Protein 4ID9 (pdb70)

Organism: Agrobacterium fabrum (strain C58 / ATCC 33970) (NCBI:txid176299)

CATH classification: 3.40.50.720 (+1 more: 3.90.25.60)

Radius of gyration: 28.48 Å; Cα contacts (8 Å, |Δi|>4): 1395; chains: 2; bounding box: 54×42×100 Å

B-factor: mean 21.81, std 10.49, range [6.76, 100.23]

Foldseek 3Di:
DEEEEPCLPDLNVVLVVVCVVVVHDYEYEYCDDNVPPDHYQNDALLDLVSLLVRQPPAQEYEYDDADDDPDPVCLVVRLSRLQVSLLSSLVSNQVNNHAEYEYEAACLQLPLQDFPDPAAEPPRDGDHDGSNSVSRNNSVVSQLVCLVPGNHFYFYEHEFAEDALQLQLDLPRPPNNLVWKLVSVLVVCVVSVVPVVSVQSVVQDPPDIATEQEAAQVRQTAKGFYAYSVLQSVLSVLCGPPPQRTPYYFYGGAQGIDGSVVVNVVLCVLVVGHYGYDHYYDHHGYHGYHRPCSCVRRVRDGDCDNNNSNVVNSVSVVVVD/DEEEEEPCLDDLNVVLVVVCVVVVHHYEYEYCDDNVPPHHYQNHALLDPVSLLVRQPPHQEYEYDDADDDPDPVCLVVRLSRLQVSLLSSLVSNQVNNHAEYEYEAACLQLPLQDFPDPAAEPPRDRDHDDSNSVSRVNSVVSQLVCLPPGNHFYFYEHEFAEDALQLQLDLPRPPNVLVWKLVSVLVVCVVSVVVVVSVQSVVQDPPDIATEFEAAQVRQTAKGFYAYSVLQSVLSVLCGPPPQRTPYYFYGGAQGIDGSVVVNVVLCVLVVGHYGYDHYYDHHRYHGYHRPCSCVRRVRHGDCDSVNSSVVNSVSVVVVVCVVVVD

Structure (mmCIF, N/CA/C/O backbone):
data_4ID9
#
_entry.id   4ID9
#
_cell.length_a   52.356
_cell.length_b   74.426
_cell.length_c   95.341
_cell.angle_alpha   90.000
_cell.angle_beta   97.100
_cell.angle_gamma   90.000
#
_symmetry.space_group_name_H-M   'P 1 21 1'
#
loop_
_entity.id
_entity.type
_entity.pdbx_description
1 polymer 'SHORT-CHAIN DEHYDROGENASE/REDUCTASE'
2 non-polymer ALANINE
3 non-polymer 'CHLORIDE ION'
4 non-polymer NICOTINAMIDE-ADENINE-DINUCLEOTIDE
5 water water
#
loop_
_atom_site.group_PDB
_atom_site.id
_atom_site.type_symbol
_atom_site.label_atom_id
_atom_site.label_alt_id
_atom_site.label_comp_id
_atom_site.label_asym_id
_atom_site.label_entity_id
_atom_site.label_seq_id
_atom_site.pdbx_PDB_ins_code
_atom_site.Cartn_x
_atom_site.Cartn_y
_atom_site.Cartn_z
_atom_site.occupancy
_atom_site.B_iso_or_equiv
_atom_site.auth_seq_id
_atom_site.auth_comp_id
_atom_site.auth_asym_id
_atom_site.auth_atom_id
_atom_site.pdbx_PDB_model_num
ATOM 1 N N . MET A 1 21 ? 72.362 48.895 82.685 1.00 25.72 1 MET A N 1
ATOM 2 C CA . MET A 1 21 ? 71.126 49.570 83.086 1.00 24.44 1 MET A CA 1
ATOM 3 C C . MET A 1 21 ? 69.918 48.669 82.857 1.00 19.25 1 MET A C 1
ATOM 4 O O . MET A 1 21 ? 69.624 48.293 81.720 1.00 18.54 1 MET A O 1
ATOM 9 N N . ILE A 1 22 ? 69.244 48.303 83.945 1.00 17.03 2 ILE A N 1
ATOM 10 C CA . ILE A 1 22 ? 68.031 47.493 83.880 1.00 15.77 2 ILE A CA 1
ATOM 11 C C . ILE A 1 22 ? 66.788 48.368 83.986 1.00 17.93 2 ILE A C 1
ATOM 12 O O . ILE A 1 22 ? 66.622 49.110 84.956 1.00 17.45 2 ILE A O 1
ATOM 17 N N . LEU A 1 23 ? 65.923 48.271 82.983 1.00 13.93 3 LEU A N 1
ATOM 18 C CA . LEU A 1 23 ? 64.635 48.956 82.994 1.00 14.93 3 LEU A CA 1
ATOM 19 C C . LEU A 1 23 ? 63.538 48.033 83.509 1.00 18.41 3 LEU A C 1
ATOM 20 O O . LEU A 1 23 ? 63.329 46.944 82.977 1.00 15.54 3 LEU A O 1
ATOM 25 N N . VAL A 1 24 ? 62.842 48.470 84.551 1.00 12.77 4 VAL A N 1
ATOM 26 C CA . VAL A 1 24 ? 61.726 47.705 85.090 1.00 11.28 4 VAL A CA 1
ATOM 27 C C . VAL A 1 24 ? 60.445 48.502 84.916 1.00 16.34 4 VAL A C 1
ATOM 28 O O . VAL A 1 24 ? 60.251 49.540 85.553 1.00 13.34 4 VAL A O 1
ATOM 32 N N . THR A 1 25 ? 59.568 48.034 84.042 1.00 8.70 5 THR A N 1
ATOM 33 C CA . THR A 1 25 ? 58.265 48.684 83.902 1.00 10.04 5 THR A CA 1
ATOM 34 C C . THR A 1 25 ? 57.341 48.131 84.971 1.00 13.97 5 THR A C 1
ATOM 35 O O . THR A 1 25 ? 57.552 47.020 85.475 1.00 12.62 5 THR A O 1
ATOM 39 N N . GLY A 1 26 ? 56.324 48.902 85.349 1.00 12.67 6 GLY A N 1
ATOM 40 C CA . GLY A 1 26 ? 55.465 48.487 86.445 1.00 10.66 6 GLY A CA 1
ATOM 41 C C . GLY A 1 26 ? 56.167 48.566 87.784 1.00 13.53 6 GLY A C 1
ATOM 42 O O . GLY A 1 26 ? 55.771 47.896 88.739 1.00 13.16 6 GLY A O 1
ATOM 43 N N . SER A 1 27 ? 57.213 49.388 87.856 1.00 12.73 7 SER A N 1
ATOM 44 C CA . SER A 1 27 ? 58.047 49.500 89.052 1.00 11.83 7 SER A CA 1
ATOM 45 C C . SER A 1 27 ? 57.401 50.102 90.295 1.00 12.02 7 SER A C 1
ATOM 46 O O . SER A 1 27 ? 58.004 50.076 91.361 1.00 15.97 7 SER A O 1
ATOM 49 N N . ALA A 1 28 ? 56.180 50.623 90.182 1.00 11.54 8 ALA A N 1
ATOM 50 C CA . ALA A 1 28 ? 55.483 51.089 91.373 1.00 13.66 8 ALA A CA 1
ATOM 51 C C . ALA A 1 28 ? 54.473 50.041 91.838 1.00 13.54 8 ALA A C 1
ATOM 52 O O . ALA A 1 28 ? 53.860 50.197 92.884 1.00 15.61 8 ALA A O 1
ATOM 54 N N . GLY A 1 29 ? 54.319 48.966 91.064 1.00 13.00 9 GLY A N 1
ATOM 55 C CA . GLY A 1 29 ? 53.370 47.916 91.403 1.00 14.23 9 GLY A CA 1
ATOM 56 C C . GLY A 1 29 ? 53.925 46.873 92.365 1.00 13.34 9 GLY A C 1
ATOM 57 O O . GLY A 1 29 ? 55.095 46.929 92.744 1.00 14.00 9 GLY A O 1
ATOM 58 N N . ARG A 1 30 ? 53.089 45.905 92.735 1.00 13.39 10 ARG A N 1
ATOM 59 C CA . ARG A 1 30 ? 53.440 44.913 93.770 1.00 9.20 10 ARG A CA 1
ATOM 60 C C . ARG A 1 30 ? 54.748 44.191 93.484 1.00 12.31 10 ARG A C 1
ATOM 61 O O . ARG A 1 30 ? 55.669 44.216 94.290 1.00 13.64 10 ARG A O 1
ATOM 69 N N . VAL A 1 31 ? 54.845 43.575 92.309 1.00 10.89 11 VAL A N 1
ATOM 70 C CA . VAL A 1 31 ? 56.021 42.788 91.995 1.00 11.68 11 VAL A CA 1
ATOM 71 C C . VAL A 1 31 ? 57.164 43.688 91.543 1.00 12.31 11 VAL A C 1
ATOM 72 O O . VAL A 1 31 ? 58.308 43.505 91.958 1.00 13.41 11 VAL A O 1
ATOM 76 N N . GLY A 1 32 ? 56.854 44.672 90.695 1.00 10.85 12 GLY A N 1
ATOM 77 C CA . GLY A 1 32 ? 57.862 45.594 90.202 1.00 12.15 12 GLY A CA 1
ATOM 78 C C . GLY A 1 32 ? 58.650 46.352 91.257 1.00 15.49 12 GLY A C 1
ATOM 79 O O . GLY A 1 32 ? 59.877 46.441 91.170 1.00 13.24 12 GLY A O 1
ATOM 80 N N A ARG A 1 33 ? 57.970 46.894 92.262 0.49 13.26 13 ARG A N 1
ATOM 81 N N B ARG A 1 33 ? 57.964 46.890 92.261 0.51 13.19 13 ARG A N 1
ATOM 82 C CA A ARG A 1 33 ? 58.685 47.637 93.298 0.49 15.27 13 ARG A CA 1
ATOM 83 C CA B ARG A 1 33 ? 58.671 47.634 93.302 0.51 15.27 13 ARG A CA 1
ATOM 84 C C A ARG A 1 33 ? 59.626 46.716 94.072 0.49 13.97 13 ARG A C 1
ATOM 85 C C B ARG A 1 33 ? 59.620 46.718 94.070 0.51 14.01 13 ARG A C 1
ATOM 86 O O A ARG A 1 33 ? 60.708 47.132 94.486 0.49 13.35 13 ARG A O 1
ATOM 87 O O B ARG A 1 33 ? 60.708 47.135 94.463 0.51 12.77 13 ARG A O 1
ATOM 102 N N . ALA A 1 34 ? 59.217 45.462 94.243 1.00 14.19 14 ALA A N 1
ATOM 103 C CA . ALA A 1 34 ? 60.031 44.482 94.954 1.00 13.88 14 ALA A CA 1
ATOM 104 C C . ALA A 1 34 ? 61.247 44.084 94.134 1.00 16.59 14 ALA A C 1
ATOM 105 O O . ALA A 1 34 ? 62.344 43.926 94.677 1.00 16.61 14 ALA A O 1
ATOM 107 N N . VAL A 1 35 ? 61.054 43.940 92.821 1.00 15.10 15 VAL A N 1
ATOM 108 C CA . VAL A 1 35 ? 62.161 43.606 91.935 1.00 12.53 15 VAL A CA 1
ATOM 109 C C . VAL A 1 35 ? 63.178 44.734 91.929 1.00 13.57 15 VAL A C 1
ATOM 110 O O . VAL A 1 35 ? 64.380 44.500 92.071 1.00 15.04 15 VAL A O 1
ATOM 114 N N . VAL A 1 36 ? 62.692 45.965 91.768 1.00 13.54 16 VAL A N 1
ATOM 115 C CA . VAL A 1 36 ? 63.566 47.143 91.804 1.00 14.18 16 VAL A CA 1
ATOM 116 C C . VAL A 1 36 ? 64.327 47.224 93.123 1.00 15.54 16 VAL A C 1
ATOM 117 O O . VAL A 1 36 ? 65.546 47.443 93.137 1.00 16.67 16 VAL A O 1
ATOM 121 N N . ALA A 1 37 ? 63.615 47.027 94.230 1.00 14.95 17 ALA A N 1
ATOM 122 C CA . ALA A 1 37 ? 64.259 47.062 95.546 1.00 18.52 17 ALA A CA 1
ATOM 123 C C . ALA A 1 37 ? 65.363 46.013 95.654 1.00 18.63 17 ALA A C 1
ATOM 124 O O . ALA A 1 37 ? 66.455 46.305 96.143 1.00 20.66 17 ALA A O 1
ATOM 126 N N . ALA A 1 38 ? 65.079 44.800 95.183 1.00 16.10 18 ALA A N 1
ATOM 127 C CA . ALA A 1 38 ? 66.050 43.716 95.274 1.00 16.12 18 ALA A CA 1
ATOM 128 C C . ALA A 1 38 ? 67.288 44.016 94.445 1.00 17.66 18 ALA A C 1
ATOM 129 O O . ALA A 1 38 ? 68.420 43.765 94.877 1.00 18.30 18 ALA A O 1
ATOM 131 N N . LEU A 1 39 ? 67.079 44.542 93.244 1.00 20.67 19 LEU A N 1
ATOM 132 C CA . LEU A 1 39 ? 68.200 44.848 92.367 1.00 18.58 19 LEU A CA 1
ATOM 133 C C . LEU A 1 39 ? 69.049 45.992 92.917 1.00 20.60 19 LEU A C 1
ATOM 134 O O . LEU A 1 39 ? 70.280 45.952 92.846 1.00 24.70 19 LEU A O 1
ATOM 139 N N . ARG A 1 40 ? 68.392 47.011 93.459 1.00 18.36 20 ARG A N 1
ATOM 140 C CA . ARG A 1 40 ? 69.100 48.166 94.006 1.00 18.50 20 ARG A CA 1
ATOM 141 C C . ARG A 1 40 ? 69.899 47.821 95.263 1.00 23.74 20 ARG A C 1
ATOM 142 O O . ARG A 1 40 ? 71.004 48.336 95.473 1.00 24.77 20 ARG A O 1
ATOM 150 N N . THR A 1 41 ? 69.349 46.935 96.084 1.00 22.28 21 THR A N 1
ATOM 151 C CA . THR A 1 41 ? 70.042 46.469 97.284 1.00 22.38 21 THR A CA 1
ATOM 152 C C . THR A 1 41 ? 71.327 45.744 96.893 1.00 26.56 21 THR A C 1
ATOM 153 O O . THR A 1 41 ? 72.326 45.798 97.613 1.00 29.64 21 THR A O 1
ATOM 157 N N . GLN A 1 42 ? 71.301 45.091 95.732 1.00 25.79 22 GLN A N 1
ATOM 158 C CA . GLN A 1 42 ? 72.481 44.416 95.200 1.00 22.64 22 GLN A CA 1
ATOM 159 C C . GLN A 1 42 ? 73.481 45.397 94.602 1.00 24.04 22 GLN A C 1
ATOM 160 O O . GLN A 1 42 ? 74.627 45.037 94.331 1.00 28.29 22 GLN A O 1
ATOM 166 N N . GLY A 1 43 ? 73.045 46.631 94.379 1.00 23.35 23 GLY A N 1
ATOM 167 C CA . GLY A 1 43 ? 73.933 47.655 93.868 1.00 22.21 23 GLY A CA 1
ATOM 168 C C . GLY A 1 43 ? 73.910 47.720 92.356 1.00 25.01 23 GLY A C 1
ATOM 169 O O . GLY A 1 43 ? 74.837 48.240 91.735 1.00 26.22 23 GLY A O 1
ATOM 170 N N . ARG A 1 44 ? 72.848 47.181 91.764 1.00 21.73 24 ARG A N 1
ATOM 171 C CA . ARG A 1 44 ? 72.681 47.226 90.314 1.00 18.69 24 ARG A CA 1
ATOM 172 C C . ARG A 1 44 ? 72.082 48.554 89.889 1.00 18.83 24 ARG A C 1
ATOM 173 O O . ARG A 1 44 ? 71.427 49.236 90.678 1.00 28.11 24 ARG A O 1
ATOM 181 N N . THR A 1 45 ? 72.318 48.916 88.635 1.00 17.26 25 THR A N 1
ATOM 182 C CA . THR A 1 45 ? 71.800 50.148 88.074 1.00 17.50 25 THR A CA 1
ATOM 183 C C . THR A 1 45 ? 70.428 49.875 87.458 1.00 15.84 25 THR A C 1
ATOM 184 O O . THR A 1 45 ? 70.312 49.113 86.489 1.00 18.02 25 THR A O 1
ATOM 188 N N . VAL A 1 46 ? 69.398 50.492 88.037 1.00 17.30 26 VAL A N 1
ATOM 189 C CA . VAL A 1 46 ? 68.011 50.263 87.641 1.00 17.08 26 VAL A CA 1
ATOM 190 C C . VAL A 1 46 ? 67.290 51.570 87.334 1.00 19.42 26 VAL A C 1
ATOM 191 O O . VAL A 1 46 ? 67.489 52.576 88.021 1.00 20.99 26 VAL A O 1
ATOM 195 N N . ARG A 1 47 ? 66.452 51.548 86.299 1.00 15.48 27 ARG A N 1
ATOM 196 C CA . ARG A 1 47 ? 65.536 52.643 86.019 1.00 11.77 27 ARG A CA 1
ATOM 197 C C . ARG A 1 47 ? 64.112 52.112 86.086 1.00 14.33 27 ARG A C 1
ATOM 198 O O . ARG A 1 47 ? 63.796 51.111 85.444 1.00 16.83 27 ARG A O 1
ATOM 206 N N . GLY A 1 48 ? 63.260 52.764 86.868 1.00 14.66 28 GLY A N 1
ATOM 207 C CA . GLY A 1 48 ? 61.843 52.424 86.886 1.00 15.45 28 GLY A CA 1
ATOM 208 C C . GLY A 1 48 ? 61.058 53.074 85.754 1.00 11.97 28 GLY A C 1
ATOM 209 O O . GLY A 1 48 ? 61.532 54.011 85.121 1.00 14.81 28 GLY A O 1
ATOM 210 N N . PHE A 1 49 ? 59.836 52.596 85.529 1.00 12.94 29 PHE A N 1
ATOM 211 C CA . PHE A 1 49 ? 58.948 53.153 84.520 1.00 13.56 29 PHE A CA 1
ATOM 212 C C . PHE A 1 49 ? 57.531 52.740 84.895 1.00 15.99 29 PHE A C 1
ATOM 213 O O . PHE A 1 49 ? 57.186 51.552 84.839 1.00 14.11 29 PHE A O 1
ATOM 221 N N . ASP A 1 50 ? 56.707 53.714 85.263 1.00 12.48 30 ASP A N 1
ATOM 222 C CA . ASP A 1 50 ? 55.361 53.412 85.745 1.00 10.52 30 ASP A CA 1
ATOM 223 C C . ASP A 1 50 ? 54.516 54.672 85.616 1.00 11.29 30 ASP A C 1
ATOM 224 O O . ASP A 1 50 ? 55.053 55.784 85.619 1.00 15.40 30 ASP A O 1
ATOM 229 N N . LEU A 1 51 ? 53.197 54.508 85.520 1.00 12.64 31 LEU A N 1
ATOM 230 C CA . LEU A 1 51 ? 52.298 55.654 85.480 1.00 12.69 31 LEU A CA 1
ATOM 231 C C . LEU A 1 51 ? 52.417 56.458 86.766 1.00 17.22 31 LEU A C 1
ATOM 232 O O . LEU A 1 51 ? 52.177 57.670 86.770 1.00 18.39 31 LEU A O 1
ATOM 237 N N . ARG A 1 52 ? 52.756 55.761 87.849 1.00 14.81 32 ARG A N 1
ATOM 238 C CA . ARG A 1 52 ? 52.854 56.358 89.184 1.00 15.26 32 ARG A CA 1
ATOM 239 C C . ARG A 1 52 ? 54.294 56.389 89.681 1.00 12.04 32 ARG A C 1
ATOM 240 O O . ARG A 1 52 ? 55.094 55.538 89.297 1.00 15.38 32 ARG A O 1
ATOM 248 N N . PRO A 1 53 ? 54.633 57.368 90.555 1.00 12.12 33 PRO A N 1
ATOM 249 C CA . PRO A 1 53 ? 55.938 57.336 91.216 1.00 11.12 33 PRO A CA 1
ATOM 250 C C . PRO A 1 53 ? 55.945 56.167 92.179 1.00 13.38 33 PRO A C 1
ATOM 251 O O . PRO A 1 53 ? 54.867 55.766 92.618 1.00 17.00 33 PRO A O 1
ATOM 255 N N . SER A 1 54 ? 57.117 55.634 92.503 1.00 13.62 34 SER A N 1
ATOM 256 C CA . SER A 1 54 ? 57.216 54.516 93.435 1.00 12.12 34 SER A CA 1
ATOM 257 C C . SER A 1 54 ? 57.205 55.001 94.877 1.00 17.16 34 SER A C 1
ATOM 258 O O . SER A 1 54 ? 56.968 54.218 95.804 1.00 20.40 34 SER A O 1
ATOM 261 N N . GLY A 1 55 ? 57.480 56.285 95.070 1.00 18.11 35 GLY A N 1
ATOM 262 C CA . GLY A 1 55 ? 57.559 56.842 96.407 1.00 20.49 35 GLY A CA 1
ATOM 263 C C . GLY A 1 55 ? 58.894 56.569 97.082 1.00 27.81 35 GLY A C 1
ATOM 264 O O . GLY A 1 55 ? 59.078 56.887 98.262 1.00 29.04 35 GLY A O 1
ATOM 265 N N . THR A 1 56 ? 59.824 55.979 96.334 1.00 18.57 36 THR A N 1
ATOM 266 C CA . THR A 1 56 ? 61.156 55.638 96.838 1.00 20.88 36 THR A CA 1
ATOM 267 C C . THR A 1 56 ? 62.219 56.681 96.498 1.00 25.08 36 THR A C 1
ATOM 268 O O . THR A 1 56 ? 63.320 56.650 97.048 1.00 27.34 36 THR A O 1
ATOM 272 N N . GLY A 1 57 ? 61.905 57.579 95.567 1.00 23.59 37 GLY A N 1
ATOM 273 C CA . GLY A 1 57 ? 62.856 58.592 95.137 1.00 24.98 37 GLY A CA 1
ATOM 274 C C . GLY A 1 57 ? 63.938 58.093 94.193 1.00 31.85 37 GLY A C 1
ATOM 275 O O . GLY A 1 57 ? 64.785 58.871 93.746 1.00 30.86 37 GLY A O 1
ATOM 276 N N . GLY A 1 58 ? 63.907 56.798 93.883 1.00 25.39 38 GLY A N 1
ATOM 277 C CA . GLY A 1 58 ? 64.877 56.199 92.983 1.00 21.82 38 GLY A CA 1
ATOM 278 C C . GLY A 1 58 ? 64.670 56.680 91.559 1.00 23.01 38 GLY A C 1
ATOM 279 O O . GLY A 1 58 ? 63.653 57.315 91.264 1.00 21.68 38 GLY A O 1
ATOM 280 N N . GLU A 1 59 ? 65.628 56.396 90.679 1.00 22.87 39 GLU A N 1
ATOM 281 C CA . GLU A 1 59 ? 65.512 56.814 89.281 1.00 18.59 39 GLU A CA 1
ATOM 282 C C . GLU A 1 59 ? 64.355 56.088 88.609 1.00 18.20 39 GLU A C 1
ATOM 283 O O . GLU A 1 59 ? 64.309 54.861 88.587 1.00 19.56 39 GLU A O 1
ATOM 289 N N . GLU A 1 60 ? 63.412 56.852 88.078 1.00 19.28 40 GLU A N 1
ATOM 290 C CA . GLU A 1 60 ? 62.255 56.266 87.417 1.00 18.21 40 GLU A CA 1
ATOM 291 C C . GLU A 1 60 ? 61.597 57.269 86.490 1.00 21.24 40 GLU A C 1
ATOM 292 O O . GLU A 1 60 ? 61.634 58.483 86.727 1.00 19.86 40 GLU A O 1
ATOM 298 N N . VAL A 1 61 ? 61.002 56.752 85.422 1.00 15.43 41 VAL A N 1
ATOM 299 C CA . VAL A 1 61 ? 60.165 57.559 84.567 1.00 15.88 41 VAL A CA 1
ATOM 300 C C . VAL A 1 61 ? 58.752 57.450 85.100 1.00 16.30 41 VAL A C 1
ATOM 301 O O . VAL A 1 61 ? 58.256 56.343 85.330 1.00 15.94 41 VAL A O 1
ATOM 305 N N . VAL A 1 62 ? 58.123 58.597 85.337 1.00 14.41 42 VAL A N 1
ATOM 306 C CA . VAL A 1 62 ? 56.708 58.641 85.688 1.00 12.68 42 VAL A CA 1
ATOM 307 C C . VAL A 1 62 ? 55.940 58.984 84.418 1.00 16.31 42 VAL A C 1
ATOM 308 O O . VAL A 1 62 ? 55.938 60.132 83.956 1.00 20.02 42 VAL A O 1
ATOM 312 N N . GLY A 1 63 ? 55.325 57.973 83.814 1.00 15.42 43 GLY A N 1
ATOM 313 C CA . GLY A 1 63 ? 54.716 58.158 82.515 1.00 12.51 43 GLY A CA 1
ATOM 314 C C . GLY A 1 63 ? 54.117 56.866 82.018 1.00 13.63 43 GLY A C 1
ATOM 315 O O . GLY A 1 63 ? 54.093 55.864 82.745 1.00 14.68 43 GLY A O 1
ATOM 316 N N . SER A 1 64 ? 53.647 56.872 80.773 1.00 18.02 44 SER A N 1
ATOM 317 C CA . SER A 1 64 ? 52.831 55.764 80.293 1.00 17.18 44 SER A CA 1
ATOM 318 C C . SER A 1 64 ? 53.453 54.960 79.163 1.00 17.80 44 SER A C 1
ATOM 319 O O . SER A 1 64 ? 54.115 55.511 78.286 1.00 18.24 44 SER A O 1
ATOM 322 N N . LEU A 1 65 ? 53.217 53.650 79.190 1.00 16.55 45 LEU A N 1
ATOM 323 C CA . LEU A 1 65 ? 53.586 52.766 78.092 1.00 12.54 45 LEU A CA 1
ATOM 324 C C . LEU A 1 65 ? 52.882 53.136 76.782 1.00 15.47 45 LEU A C 1
ATOM 325 O O . LEU A 1 65 ? 53.320 52.724 75.710 1.00 17.72 45 LEU A O 1
ATOM 330 N N . GLU A 1 66 ? 51.786 53.892 76.868 1.00 16.25 46 GLU A N 1
ATOM 331 C CA . GLU A 1 66 ? 51.088 54.362 75.669 1.00 17.67 46 GLU A CA 1
ATOM 332 C C . GLU A 1 66 ? 51.789 55.543 75.011 1.00 20.47 46 GLU A C 1
ATOM 333 O O . GLU A 1 66 ? 51.423 55.952 73.899 1.00 27.13 46 GLU A O 1
ATOM 339 N N . ASP A 1 67 ? 52.793 56.086 75.692 1.00 21.07 47 ASP A N 1
ATOM 340 C CA . ASP A 1 67 ? 53.453 57.318 75.274 1.00 19.11 47 ASP A CA 1
ATOM 341 C C . ASP A 1 67 ? 54.798 57.020 74.623 1.00 23.38 47 ASP A C 1
ATOM 342 O O . ASP A 1 67 ? 55.739 56.601 75.293 1.00 22.27 47 ASP A O 1
ATOM 347 N N . GLY A 1 68 ? 54.885 57.257 73.315 1.00 29.29 48 GLY A N 1
ATOM 348 C CA . GLY A 1 68 ? 56.111 57.024 72.571 1.00 30.91 48 GLY A CA 1
ATOM 349 C C . GLY A 1 68 ? 57.305 57.797 73.101 1.00 31.75 48 GLY A C 1
ATOM 350 O O . GLY A 1 68 ? 58.423 57.280 73.119 1.00 40.04 48 GLY A O 1
ATOM 351 N N . GLN A 1 69 ? 57.075 59.032 73.540 1.00 38.77 49 GLN A N 1
ATOM 352 C CA . GLN A 1 69 ? 58.133 59.832 74.156 1.00 43.23 49 GLN A CA 1
ATOM 353 C C . GLN A 1 69 ? 58.678 59.159 75.414 1.00 42.43 49 GLN A C 1
ATOM 354 O O . GLN A 1 69 ? 59.892 59.058 75.608 1.00 42.70 49 GLN A O 1
ATOM 360 N N . ALA A 1 70 ? 57.766 58.707 76.268 1.00 36.24 50 ALA A N 1
ATOM 361 C CA . ALA A 1 70 ? 58.138 58.061 77.520 1.00 29.26 50 ALA A CA 1
ATOM 362 C C . ALA A 1 70 ? 58.902 56.764 77.263 1.00 26.21 50 ALA A C 1
ATOM 363 O O . ALA A 1 70 ? 59.832 56.437 77.998 1.00 29.59 50 ALA A O 1
ATOM 365 N N . LEU A 1 71 ? 58.504 56.030 76.225 1.00 25.22 51 LEU A N 1
ATOM 366 C CA . LEU A 1 71 ? 59.202 54.802 75.851 1.00 21.49 51 LEU A CA 1
ATOM 367 C C . LEU A 1 71 ? 60.620 55.109 75.401 1.00 22.91 51 LEU A C 1
ATOM 368 O O . LEU A 1 71 ? 61.558 54.394 75.748 1.00 25.44 51 LEU A O 1
ATOM 373 N N . SER A 1 72 ? 60.776 56.176 74.619 1.00 30.10 52 SER A N 1
ATOM 374 C CA . SER A 1 72 ? 62.103 56.578 74.156 1.00 37.12 52 SER A CA 1
ATOM 375 C C . SER A 1 72 ? 63.020 56.945 75.321 1.00 38.35 52 SER A C 1
ATOM 376 O O . SER A 1 72 ? 64.161 56.494 75.382 1.00 42.43 52 SER A O 1
ATOM 379 N N . ASP A 1 73 ? 62.515 57.756 76.246 1.00 38.41 53 ASP A N 1
ATOM 380 C CA . ASP A 1 73 ? 63.286 58.160 77.419 1.00 46.11 53 ASP A CA 1
ATOM 381 C C . ASP A 1 73 ? 63.642 56.984 78.325 1.00 43.07 53 ASP A C 1
ATOM 382 O O . ASP A 1 73 ? 64.743 56.913 78.872 1.00 44.85 53 ASP A O 1
ATOM 387 N N . ALA A 1 74 ? 62.702 56.063 78.484 1.00 31.31 54 ALA A N 1
ATOM 388 C CA . ALA A 1 74 ? 62.899 54.939 79.384 1.00 25.51 54 ALA A CA 1
ATOM 389 C C . ALA A 1 74 ? 63.934 53.943 78.850 1.00 23.75 54 ALA A C 1
ATOM 390 O O . ALA A 1 74 ? 64.659 53.328 79.626 1.00 26.05 54 ALA A O 1
ATOM 392 N N . ILE A 1 75 ? 64.000 53.788 77.530 1.00 23.97 55 ILE A N 1
ATOM 393 C CA . ILE A 1 75 ? 64.836 52.750 76.922 1.00 18.10 55 ILE A CA 1
ATOM 394 C C . ILE A 1 75 ? 66.292 53.185 76.731 1.00 20.74 55 ILE A C 1
ATOM 395 O O . ILE A 1 75 ? 67.168 52.350 76.501 1.00 21.78 55 ILE A O 1
ATOM 400 N N . MET A 1 76 ? 66.553 54.486 76.837 1.00 25.40 56 MET A N 1
ATOM 401 C CA . MET A 1 76 ? 67.902 55.021 76.611 1.00 27.65 56 MET A CA 1
ATOM 402 C C . MET A 1 76 ? 68.986 54.391 77.488 1.00 23.00 56 MET A C 1
ATOM 403 O O . MET A 1 76 ? 68.919 54.444 78.716 1.00 26.05 56 MET A O 1
ATOM 408 N N . GLY A 1 77 ? 69.996 53.811 76.841 1.00 23.97 57 GLY A N 1
ATOM 409 C CA . GLY A 1 77 ? 71.124 53.217 77.540 1.00 26.90 57 GLY A CA 1
ATOM 410 C C . GLY A 1 77 ? 70.812 51.926 78.277 1.00 25.87 57 GLY A C 1
ATOM 411 O O . GLY A 1 77 ? 71.620 51.454 79.080 1.00 28.61 57 GLY A O 1
ATOM 412 N N . VAL A 1 78 ? 69.643 51.353 78.005 1.00 23.70 58 VAL A N 1
ATOM 413 C CA . VAL A 1 78 ? 69.172 50.161 78.720 1.00 16.42 58 VAL A CA 1
ATOM 414 C C . VAL A 1 78 ? 69.704 48.870 78.097 1.00 18.39 58 VAL A C 1
ATOM 415 O O . VAL A 1 78 ? 69.770 48.752 76.869 1.00 20.75 58 VAL A O 1
ATOM 419 N N . SER A 1 79 ? 70.105 47.916 78.941 1.00 17.58 59 SER A N 1
ATOM 420 C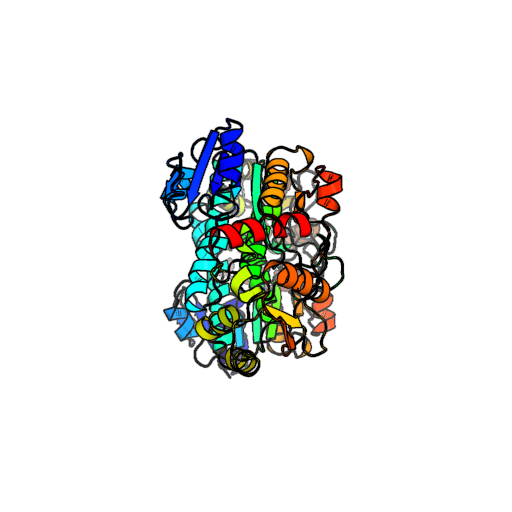 CA . SER A 1 79 ? 70.671 46.654 78.467 1.00 21.81 59 SER A CA 1
ATOM 421 C C . SER A 1 79 ? 69.754 45.467 78.742 1.00 19.61 59 SER A C 1
ATOM 422 O O . SER A 1 79 ? 69.856 44.428 78.091 1.00 18.91 59 SER A O 1
ATOM 425 N N . ALA A 1 80 ? 68.859 45.612 79.717 1.00 15.30 60 ALA A N 1
ATOM 426 C CA . ALA A 1 80 ? 67.866 44.580 79.963 1.00 12.36 60 ALA A CA 1
ATOM 427 C C . ALA A 1 80 ? 66.557 45.229 80.352 1.00 12.31 60 ALA A C 1
ATOM 428 O O . ALA A 1 80 ? 66.538 46.285 80.977 1.00 16.09 60 ALA A O 1
ATOM 430 N N . VAL A 1 81 ? 65.465 44.567 80.005 1.00 11.70 61 VAL A N 1
ATOM 431 C CA . VAL A 1 81 ? 64.134 45.053 80.329 1.00 13.18 61 VAL A CA 1
ATOM 432 C C . VAL A 1 81 ? 63.371 43.970 81.070 1.00 13.76 61 VAL A C 1
ATOM 433 O O . VAL A 1 81 ? 63.285 42.831 80.605 1.00 12.34 61 VAL A O 1
ATOM 437 N N . LEU A 1 82 ? 62.843 44.325 82.239 1.00 12.76 62 LEU A N 1
ATOM 438 C CA . LEU A 1 82 ? 61.872 43.483 82.923 1.00 12.57 62 LEU A CA 1
ATOM 439 C C . LEU A 1 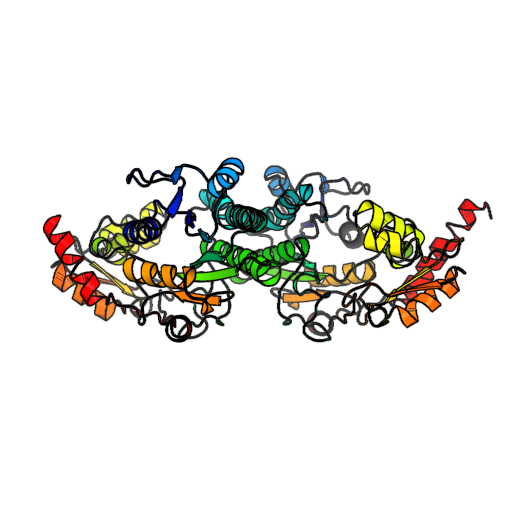82 ? 60.508 44.144 82.774 1.00 13.56 62 LEU A C 1
ATOM 440 O O . LEU A 1 82 ? 60.218 45.165 83.406 1.00 12.91 62 LEU A O 1
ATOM 445 N N . HIS A 1 83 ? 59.669 43.553 81.940 1.00 10.82 63 HIS A N 1
ATOM 446 C CA . HIS A 1 83 ? 58.421 44.209 81.556 1.00 8.90 63 HIS A CA 1
ATOM 447 C C . HIS A 1 83 ? 57.243 43.708 82.360 1.00 13.47 63 HIS A C 1
ATOM 448 O O . HIS A 1 83 ? 56.593 42.721 82.004 1.00 11.69 63 HIS A O 1
ATOM 455 N N . LEU A 1 84 ? 57.000 44.395 83.476 1.00 12.89 64 LEU A N 1
ATOM 456 C CA . LEU A 1 84 ? 55.984 44.004 84.430 1.00 15.39 64 LEU A CA 1
ATOM 457 C C . LEU A 1 84 ? 54.776 44.941 84.420 1.00 12.53 64 LEU A C 1
ATOM 458 O O . LEU A 1 84 ? 53.733 44.611 84.986 1.00 13.46 64 LEU A O 1
ATOM 463 N N . GLY A 1 85 ? 54.893 46.104 83.775 1.00 9.70 65 GLY A N 1
ATOM 464 C CA . GLY A 1 85 ? 53.778 47.038 83.751 1.00 14.89 65 GLY A CA 1
ATOM 465 C C . GLY A 1 85 ? 52.634 46.563 82.882 1.00 11.50 65 GLY A C 1
ATOM 466 O O . GLY A 1 85 ? 52.850 46.150 81.740 1.00 13.03 65 GLY A O 1
ATOM 467 N N . ALA A 1 86 ? 51.418 46.619 83.417 1.00 11.33 66 ALA A N 1
ATOM 468 C CA . ALA A 1 86 ? 50.228 46.229 82.678 1.00 14.11 66 ALA A CA 1
ATOM 469 C C . ALA A 1 86 ? 49.003 46.718 83.415 1.00 10.86 66 ALA A C 1
ATOM 470 O O . ALA A 1 86 ? 49.060 47.049 84.606 1.00 15.16 66 ALA A O 1
ATOM 472 N N . PHE A 1 87 ? 47.882 46.749 82.712 1.00 13.14 67 PHE A N 1
ATOM 473 C CA . PHE A 1 87 ? 46.630 47.217 83.280 1.00 11.79 67 PHE A CA 1
ATOM 474 C C . PHE A 1 87 ? 45.590 46.108 83.259 1.00 12.25 67 PHE A C 1
ATOM 475 O O . PHE A 1 87 ? 45.448 45.376 82.264 1.00 16.36 67 PHE A O 1
ATOM 483 N N . MET A 1 88 ? 44.894 45.945 84.378 1.00 19.07 68 MET A N 1
ATOM 484 C CA . MET A 1 88 ? 43.816 44.969 84.445 1.00 27.01 68 MET A CA 1
ATOM 485 C C . MET A 1 88 ? 42.504 45.608 84.873 1.00 30.43 68 MET A C 1
ATOM 486 O O . MET A 1 88 ? 42.448 46.355 85.853 1.00 29.83 68 MET A O 1
ATOM 491 N N . SER A 1 89 ? 41.442 45.315 84.134 1.00 27.50 69 SER A N 1
ATOM 492 C CA . SER A 1 89 ? 40.114 45.760 84.542 1.00 30.53 69 SER A CA 1
ATOM 493 C C . SER A 1 89 ? 39.015 44.849 84.023 1.00 37.35 69 SER A C 1
ATOM 494 O O . SER A 1 89 ? 39.123 44.268 82.943 1.00 43.97 69 SER A O 1
ATOM 497 N N . TRP A 1 90 ? 37.953 44.744 84.812 1.00 48.34 70 TRP A N 1
ATOM 498 C CA . TRP A 1 90 ? 36.828 43.871 84.509 1.00 55.93 70 TRP A CA 1
ATOM 499 C C . TRP A 1 90 ? 35.714 44.666 83.836 1.00 52.96 70 TRP A C 1
ATOM 500 O O . TRP A 1 90 ? 34.757 44.102 83.308 1.00 57.95 70 TRP A O 1
ATOM 511 N N . ALA A 1 91 ? 35.863 45.985 83.850 1.00 43.01 71 ALA A N 1
ATOM 512 C CA . ALA A 1 91 ? 34.875 46.886 83.270 1.00 38.66 71 ALA A CA 1
ATOM 513 C C . ALA A 1 91 ? 35.060 47.038 81.764 1.00 39.64 71 ALA A C 1
ATOM 514 O O . ALA A 1 91 ? 36.175 47.258 81.295 1.00 38.15 71 ALA A O 1
ATOM 516 N N . PRO A 1 92 ? 33.961 46.929 80.998 1.00 39.43 72 PRO A N 1
ATOM 517 C CA . PRO A 1 92 ? 34.036 47.087 79.542 1.00 30.48 72 PRO A CA 1
ATOM 518 C C . PRO A 1 92 ? 34.516 48.475 79.116 1.00 30.34 72 PRO A C 1
ATOM 519 O O . PRO A 1 92 ? 35.121 48.602 78.053 1.00 34.49 72 PRO A O 1
ATOM 523 N N . ALA A 1 93 ? 34.262 49.496 79.932 1.00 27.32 73 ALA A N 1
ATOM 524 C CA . ALA A 1 93 ? 34.694 50.849 79.595 1.00 27.42 73 ALA A CA 1
ATOM 525 C C . ALA A 1 93 ? 36.215 50.948 79.619 1.00 23.84 73 ALA A C 1
ATOM 526 O O . ALA A 1 93 ? 36.806 51.837 79.004 1.00 30.18 73 ALA A O 1
ATOM 528 N N . ASP A 1 94 ? 36.838 50.020 80.334 1.00 19.49 74 ASP A N 1
ATOM 529 C CA . ASP A 1 94 ? 38.288 50.021 80.508 1.00 20.83 74 ASP A CA 1
ATOM 530 C C . ASP A 1 94 ? 39.009 49.104 79.521 1.00 22.19 74 ASP A C 1
ATOM 531 O O . ASP A 1 94 ? 40.240 49.031 79.532 1.00 21.01 74 ASP A O 1
ATOM 536 N N . ARG A 1 95 ? 38.252 48.398 78.685 1.00 22.96 75 ARG A N 1
ATOM 537 C CA . ARG A 1 95 ? 38.840 47.390 77.798 1.00 21.11 75 ARG A CA 1
ATOM 538 C C . ARG A 1 95 ? 39.766 47.979 76.729 1.00 21.04 75 ARG A C 1
ATOM 539 O O . ARG A 1 95 ? 40.833 47.418 76.459 1.00 17.47 75 ARG A O 1
ATOM 547 N N . ASP A 1 96 ? 39.374 49.103 76.127 1.00 19.57 76 ASP A N 1
ATOM 548 C CA . ASP A 1 96 ? 40.233 49.739 75.130 1.00 12.45 76 ASP A CA 1
ATOM 549 C C . ASP A 1 96 ? 41.591 50.045 75.747 1.00 14.63 76 ASP A C 1
ATOM 550 O O . ASP A 1 96 ? 42.632 49.765 75.154 1.00 16.67 76 ASP A O 1
ATOM 555 N N . ARG A 1 97 ? 41.582 50.626 76.946 1.00 14.52 77 ARG A N 1
ATOM 556 C CA . ARG A 1 97 ? 42.836 50.956 77.623 1.00 16.49 77 ARG A CA 1
ATOM 557 C C . ARG A 1 97 ? 43.671 49.711 77.942 1.00 14.07 77 ARG A C 1
ATOM 558 O O . ARG A 1 97 ? 44.903 49.713 77.782 1.00 15.31 77 ARG A O 1
ATOM 566 N N . MET A 1 98 ? 43.015 48.657 78.409 1.00 13.91 78 MET A N 1
ATOM 567 C CA . MET A 1 98 ? 43.728 47.417 78.696 1.00 14.43 78 MET A CA 1
ATOM 568 C C . MET A 1 98 ? 44.479 46.925 77.468 1.00 11.62 78 MET A C 1
ATOM 569 O O . MET A 1 98 ? 45.654 46.550 77.565 1.00 12.29 78 MET A O 1
ATOM 574 N N . PHE A 1 99 ? 43.829 46.961 76.308 1.00 14.81 79 PHE A N 1
ATOM 575 C CA . PHE A 1 99 ? 44.511 46.561 75.079 1.00 12.17 79 PHE A CA 1
ATOM 576 C C . PHE A 1 99 ? 45.617 47.544 74.692 1.00 13.71 79 PHE A C 1
ATOM 577 O O . PHE A 1 99 ? 46.708 47.130 74.310 1.00 13.92 79 PHE A O 1
ATOM 585 N N . ALA A 1 100 ? 45.365 48.839 74.855 1.00 14.94 80 ALA A N 1
ATOM 586 C CA . ALA A 1 100 ? 46.374 49.841 74.513 1.00 16.03 80 ALA A CA 1
ATOM 587 C C . ALA A 1 100 ? 47.639 49.684 75.343 1.00 13.24 80 ALA A C 1
ATOM 588 O O . ALA A 1 100 ? 48.758 49.770 74.824 1.00 16.86 80 ALA A O 1
ATOM 590 N N . VAL A 1 101 ? 47.468 49.459 76.643 1.00 12.96 81 VAL A N 1
ATOM 591 C CA . VAL A 1 101 ? 48.606 49.292 77.537 1.00 13.33 81 VAL A CA 1
ATOM 592 C C . VAL A 1 101 ? 49.274 47.936 77.385 1.00 12.41 81 VAL A C 1
ATOM 593 O O . VAL A 1 101 ? 50.501 47.840 77.278 1.00 13.00 81 VAL A O 1
ATOM 597 N N . ASN A 1 102 ? 48.476 46.878 77.371 1.00 10.87 82 ASN A N 1
ATOM 598 C CA . ASN A 1 102 ? 49.044 45.532 77.462 1.00 11.50 82 ASN A CA 1
ATOM 599 C C . ASN A 1 102 ? 49.544 44.993 76.129 1.00 11.95 82 ASN A C 1
ATOM 600 O O . ASN A 1 102 ? 50.546 44.258 76.085 1.00 11.95 82 ASN A O 1
ATOM 605 N N . VAL A 1 103 ? 48.860 45.363 75.047 1.00 12.96 83 VAL A N 1
ATOM 606 C CA . VAL A 1 103 ? 49.209 44.855 73.718 1.00 12.08 83 VAL A CA 1
ATOM 607 C C . VAL A 1 103 ? 50.022 45.883 72.935 1.00 12.54 83 VAL A C 1
ATOM 608 O O . VAL A 1 103 ? 51.208 45.668 72.664 1.00 12.00 83 VAL A O 1
ATOM 612 N N . GLU A 1 104 ? 49.420 47.025 72.626 1.00 13.54 84 GLU A N 1
ATOM 613 C CA . GLU A 1 104 ? 50.155 48.046 71.889 1.00 14.21 84 GLU A CA 1
ATOM 614 C C . GLU A 1 104 ? 51.379 48.551 72.642 1.00 13.08 84 GLU A C 1
ATOM 615 O O . GLU A 1 104 ? 52.440 48.736 72.049 1.00 15.32 84 GLU A O 1
ATOM 621 N N . GLY A 1 105 ? 51.261 48.739 73.958 1.00 13.85 85 GLY A N 1
ATOM 622 C CA . GLY A 1 105 ? 52.397 49.220 74.724 1.00 13.81 85 GLY A CA 1
ATOM 623 C C . GLY A 1 105 ? 53.541 48.227 74.698 1.00 13.58 85 GLY A C 1
ATOM 624 O O . GLY A 1 105 ? 54.709 48.599 74.581 1.00 14.65 85 GLY A O 1
ATOM 625 N N . THR A 1 106 ? 53.202 46.950 74.825 1.00 12.19 86 THR A N 1
ATOM 626 C CA . THR A 1 106 ? 54.197 45.883 74.768 1.00 10.15 86 THR A CA 1
ATOM 627 C C . THR A 1 106 ? 54.863 45.832 73.397 1.00 9.98 86 THR A C 1
ATOM 628 O O . THR A 1 106 ? 56.094 45.705 73.298 1.00 13.49 86 THR A O 1
ATOM 632 N N . ARG A 1 107 ? 54.051 45.947 72.356 1.00 13.54 87 ARG A N 1
ATOM 633 C CA . ARG A 1 107 ? 54.576 45.930 70.987 1.00 9.97 87 ARG A CA 1
ATOM 634 C C . ARG A 1 107 ? 55.622 47.019 70.785 1.00 14.57 87 ARG A C 1
ATOM 635 O O . ARG A 1 107 ? 56.730 46.761 70.283 1.00 17.11 87 ARG A O 1
ATOM 643 N N . ARG A 1 108 ? 55.277 48.237 71.194 1.00 13.95 88 ARG A N 1
ATOM 644 C CA . ARG A 1 108 ? 56.162 49.370 70.982 1.00 12.22 88 ARG A CA 1
ATOM 645 C C . ARG A 1 108 ? 57.394 49.313 71.876 1.00 14.55 88 ARG A C 1
ATOM 646 O O . ARG A 1 108 ? 58.494 49.701 71.461 1.00 15.48 88 ARG A O 1
ATOM 654 N N . LEU A 1 109 ? 57.225 48.795 73.094 1.00 13.09 89 LEU A N 1
ATOM 655 C CA . LEU A 1 109 ? 58.349 48.632 74.000 1.00 12.98 89 LEU A CA 1
ATOM 656 C C . LEU A 1 109 ? 59.342 47.599 73.471 1.00 10.76 89 LEU A C 1
ATOM 657 O O . LEU A 1 109 ? 60.559 47.809 73.525 1.00 14.11 89 LEU A O 1
ATOM 662 N N . LEU A 1 110 ? 58.818 46.491 72.952 1.00 14.15 90 LEU A N 1
ATOM 663 C CA . LEU A 1 110 ? 59.662 45.474 72.327 1.00 15.50 90 LEU A CA 1
ATOM 664 C C . LEU A 1 110 ? 60.484 46.041 71.174 1.00 16.51 90 LEU A C 1
ATOM 665 O O . LEU A 1 110 ? 61.699 45.814 71.104 1.00 15.67 90 LEU A O 1
ATOM 670 N N . ASP A 1 111 ? 59.828 46.788 70.287 1.00 15.80 91 ASP A N 1
ATOM 671 C CA . ASP A 1 111 ? 60.501 47.382 69.136 1.00 16.40 91 ASP A CA 1
ATOM 672 C C . ASP A 1 111 ? 61.565 48.380 69.575 1.00 19.29 91 ASP A C 1
ATOM 673 O O . ASP A 1 111 ? 62.667 48.416 69.013 1.00 18.38 91 ASP A O 1
ATOM 678 N N . ALA A 1 112 ? 61.231 49.186 70.580 1.00 17.90 92 ALA A N 1
ATOM 679 C CA . ALA A 1 112 ? 62.163 50.167 71.124 1.00 18.49 92 ALA A CA 1
ATOM 680 C C . ALA A 1 112 ? 63.383 49.485 71.743 1.00 20.87 92 ALA A C 1
ATOM 681 O O . ALA A 1 112 ? 64.520 49.904 71.522 1.00 20.02 92 ALA A O 1
ATOM 683 N N . ALA A 1 113 ? 63.142 48.446 72.537 1.00 16.75 93 ALA A N 1
ATOM 684 C CA . ALA A 1 113 ? 64.213 47.687 73.164 1.00 15.36 93 ALA A CA 1
ATOM 685 C C . ALA A 1 113 ? 65.125 47.054 72.121 1.00 16.90 93 ALA A C 1
ATOM 686 O O . ALA A 1 113 ? 66.352 47.139 72.218 1.00 17.51 93 ALA A O 1
ATOM 688 N N . SER A 1 114 ? 64.522 46.410 71.131 1.00 17.33 94 SER A N 1
ATOM 689 C CA . SER A 1 114 ? 65.296 45.752 70.077 1.00 17.00 94 SER A CA 1
ATOM 690 C C . SER A 1 114 ? 66.182 46.733 69.322 1.00 20.95 94 SER A C 1
ATOM 691 O O . SER A 1 114 ? 67.354 46.453 69.063 1.00 20.34 94 SER A O 1
ATOM 694 N N . ALA A 1 115 ? 65.624 47.889 68.980 1.00 19.10 95 ALA A N 1
ATOM 695 C CA . ALA A 1 115 ? 66.357 48.894 68.216 1.00 22.96 95 ALA A CA 1
ATOM 696 C C . ALA A 1 115 ? 67.499 49.497 69.034 1.00 27.49 95 ALA A C 1
ATOM 697 O O . ALA A 1 115 ? 68.510 49.933 68.482 1.00 28.16 95 ALA A O 1
ATOM 699 N N . ALA A 1 116 ? 67.325 49.519 70.351 1.00 22.86 96 ALA A N 1
ATOM 700 C CA . ALA A 1 116 ? 68.318 50.088 71.258 1.00 22.36 96 ALA A CA 1
ATOM 701 C C . ALA A 1 116 ? 69.406 49.087 71.641 1.00 23.11 96 ALA A C 1
ATOM 702 O O . ALA A 1 116 ? 70.315 49.417 72.403 1.00 21.46 96 ALA A O 1
ATOM 704 N N . GLY A 1 117 ? 69.292 47.861 71.134 1.00 21.39 97 GLY A N 1
ATOM 705 C CA . GLY A 1 117 ? 70.272 46.823 71.404 1.00 19.66 97 GLY A CA 1
ATOM 706 C C . GLY A 1 117 ? 70.161 46.190 72.780 1.00 18.29 97 GLY A C 1
ATOM 707 O O . GLY A 1 117 ? 71.160 45.770 73.362 1.00 19.73 97 GLY A O 1
ATOM 708 N N . VAL A 1 118 ? 68.943 46.118 73.306 1.00 20.57 98 VAL A N 1
ATOM 709 C CA . VAL A 1 118 ? 68.719 45.480 74.592 1.00 18.76 98 VAL A CA 1
ATOM 710 C C . VAL A 1 118 ? 69.101 44.008 74.479 1.00 15.48 98 VAL A C 1
ATOM 711 O O . VAL A 1 118 ? 68.841 43.369 73.460 1.00 18.20 98 VAL A O 1
ATOM 715 N N . ARG A 1 119 ? 69.741 43.484 75.517 1.00 19.12 99 ARG A N 1
ATOM 716 C CA . ARG A 1 119 ? 70.306 42.144 75.461 1.00 21.49 99 ARG A CA 1
ATOM 717 C C . ARG A 1 119 ? 69.276 41.081 75.823 1.00 18.26 99 ARG A C 1
ATOM 718 O O . ARG A 1 119 ? 69.228 40.015 75.207 1.00 19.64 99 ARG A O 1
ATOM 726 N N . ARG A 1 120 ? 68.458 41.374 76.827 1.00 16.71 100 ARG A N 1
ATOM 727 C CA . ARG A 1 120 ? 67.419 40.440 77.245 1.00 14.78 100 ARG A CA 1
ATOM 728 C C . ARG A 1 120 ? 66.146 41.175 77.658 1.00 15.30 100 ARG A C 1
ATOM 729 O O . ARG A 1 120 ? 66.206 42.208 78.326 1.00 15.50 100 ARG A O 1
ATOM 737 N N . PHE A 1 121 ? 65.006 40.632 77.243 1.00 15.09 101 PHE A N 1
ATOM 738 C CA . PHE A 1 121 ? 63.693 41.197 77.549 1.00 13.62 101 PHE A CA 1
ATOM 739 C C . PHE A 1 121 ? 62.872 40.132 78.277 1.00 11.76 101 PHE A C 1
ATOM 740 O O . PHE A 1 121 ? 62.538 39.091 77.707 1.00 12.18 101 PHE A O 1
ATOM 748 N N . VAL A 1 122 ? 62.583 40.360 79.557 1.00 12.81 102 VAL A N 1
ATOM 749 C CA . VAL A 1 122 ? 61.732 39.440 80.301 1.00 12.07 102 VAL A CA 1
ATOM 750 C C . VAL A 1 122 ? 60.296 39.974 80.334 1.00 11.99 102 VAL A C 1
ATOM 751 O O . VAL A 1 122 ? 60.067 41.116 80.736 1.00 14.33 102 VAL A O 1
ATOM 755 N N . PHE A 1 123 ? 59.340 39.138 79.928 1.00 9.66 103 PHE A N 1
ATOM 756 C CA . PHE A 1 123 ? 57.921 39.514 79.891 1.00 9.60 103 PHE A CA 1
ATOM 757 C C . PHE A 1 123 ? 57.118 38.832 80.992 1.00 15.87 103 PHE A C 1
ATOM 758 O O . PHE A 1 123 ? 57.172 37.607 81.150 1.00 13.62 103 PHE A O 1
ATOM 766 N N . ALA A 1 124 ? 56.371 39.628 81.753 1.00 13.04 104 ALA A N 1
ATOM 767 C CA . ALA A 1 124 ? 55.453 39.083 82.741 1.00 13.71 104 ALA A CA 1
ATOM 768 C C . ALA A 1 124 ? 54.137 38.711 82.064 1.00 14.18 104 ALA A C 1
ATOM 769 O O . ALA A 1 124 ? 53.366 39.579 81.641 1.00 14.62 104 ALA A O 1
ATOM 771 N N . SER A 1 125 ? 53.900 37.413 81.927 1.00 13.81 105 SER A N 1
ATOM 772 C CA . SER A 1 125 ? 52.609 36.929 81.472 1.00 10.53 105 SER A CA 1
ATOM 773 C C . SER A 1 125 ? 51.803 36.398 82.661 1.00 17.68 105 SER A C 1
ATOM 774 O O . SER A 1 125 ? 52.081 36.744 83.814 1.00 16.81 105 SER A O 1
ATOM 777 N N . SER A 1 126 ? 50.800 35.573 82.386 1.00 14.16 106 SER A N 1
ATOM 778 C CA . SER A 1 126 ? 49.829 35.164 83.395 1.00 13.92 106 SER A CA 1
ATOM 779 C C . SER A 1 126 ? 49.324 33.757 83.124 1.00 11.26 106 SER A C 1
ATOM 780 O O . SER A 1 126 ? 49.253 33.325 81.981 1.00 13.14 106 SER A O 1
ATOM 783 N N . GLY A 1 127 ? 48.946 33.047 84.181 1.00 13.26 107 GLY A N 1
ATOM 784 C CA . GLY A 1 127 ? 48.259 31.783 84.010 1.00 16.62 107 GLY A CA 1
ATOM 785 C C . GLY A 1 127 ? 46.903 31.925 83.337 1.00 13.91 107 GLY A C 1
ATOM 786 O O . GLY A 1 127 ? 46.292 30.926 82.962 1.00 12.95 107 GLY A O 1
ATOM 787 N N A GLU A 1 128 ? 46.435 33.158 83.174 0.44 13.19 108 GLU A N 1
ATOM 788 N N B GLU A 1 128 ? 46.435 33.165 83.189 0.56 13.17 108 GLU A N 1
ATOM 789 C CA A GLU A 1 128 ? 45.170 33.381 82.493 0.44 12.42 108 GLU A CA 1
ATOM 790 C CA B GLU A 1 128 ? 45.187 33.443 82.482 0.56 10.89 108 GLU A CA 1
ATOM 791 C C A GLU A 1 128 ? 45.277 33.137 80.986 0.44 12.32 108 GLU A C 1
ATOM 792 C C B GLU A 1 128 ? 45.279 33.114 80.992 0.56 12.32 108 GLU A C 1
ATOM 793 O O A GLU A 1 128 ? 44.263 33.137 80.291 0.44 14.55 108 GLU A O 1
ATOM 794 O O B GLU A 1 128 ? 44.257 33.044 80.311 0.56 14.49 108 GLU A O 1
ATOM 805 N N . VAL A 1 129 ? 46.492 32.917 80.486 1.00 10.64 109 VAL A N 1
ATOM 806 C CA . VAL A 1 129 ? 46.659 32.568 79.063 1.00 12.12 109 VAL A CA 1
ATOM 807 C C . VAL A 1 129 ? 46.202 31.144 78.764 1.00 10.22 109 VAL A C 1
ATOM 808 O O . VAL A 1 129 ? 45.954 30.801 77.601 1.00 14.07 109 VAL A O 1
ATOM 812 N N . TYR A 1 130 ? 46.095 30.313 79.797 1.00 11.74 110 TYR A N 1
ATOM 813 C CA . TYR A 1 130 ? 45.780 28.904 79.581 1.00 11.00 110 TYR A CA 1
ATOM 814 C C . TYR A 1 130 ? 44.305 28.603 79.268 1.00 12.97 110 TYR A C 1
ATOM 815 O O . TYR A 1 130 ? 44.023 28.045 78.208 1.00 16.41 110 TYR A O 1
ATOM 824 N N . PRO A 1 131 ? 43.360 28.961 80.161 1.00 14.06 111 PRO A N 1
ATOM 825 C CA . PRO A 1 131 ? 43.461 29.640 81.453 1.00 11.03 111 PRO A CA 1
ATOM 826 C C . PRO A 1 131 ? 43.472 28.647 82.594 1.00 15.97 111 PRO A C 1
ATOM 827 O O . PRO A 1 131 ? 42.918 27.547 82.471 1.00 17.00 111 PRO A O 1
ATOM 831 N N . GLU A 1 132 ? 44.069 29.050 83.708 1.00 13.33 112 GLU A N 1
ATOM 832 C CA . GLU A 1 132 ? 44.050 28.230 84.920 1.00 14.97 112 GLU A CA 1
ATOM 833 C C . GLU A 1 132 ? 42.636 28.019 85.454 1.00 19.15 112 GLU A C 1
ATOM 834 O O . GLU A 1 132 ? 42.368 27.027 86.134 1.00 19.20 112 GLU A O 1
ATOM 840 N N . ASN A 1 133 ? 41.726 28.931 85.130 1.00 17.28 113 ASN A N 1
ATOM 841 C CA . ASN A 1 133 ? 40.348 28.820 85.609 1.00 24.17 113 ASN A CA 1
ATOM 842 C C . ASN A 1 133 ? 39.505 27.826 84.816 1.00 20.95 113 ASN A C 1
ATOM 843 O O . ASN A 1 133 ? 38.346 27.584 85.157 1.00 21.97 113 ASN A O 1
ATOM 848 N N . ARG A 1 134 ? 40.074 27.273 83.745 1.00 20.42 114 ARG A N 1
ATOM 849 C CA . ARG A 1 134 ? 39.408 26.221 82.979 1.00 24.93 114 ARG A CA 1
ATOM 850 C C . ARG A 1 134 ? 40.445 25.339 82.303 1.00 18.74 114 ARG A C 1
ATOM 851 O O . ARG A 1 134 ? 40.584 25.356 81.075 1.00 22.57 114 ARG A O 1
ATOM 859 N N . PRO A 1 135 ? 41.179 24.557 83.103 1.00 17.91 115 PRO A N 1
ATOM 860 C CA . PRO A 1 135 ? 42.272 23.737 82.579 1.00 22.28 115 PRO A CA 1
ATOM 861 C C . PRO A 1 135 ? 41.757 22.542 81.795 1.00 24.90 115 PRO A C 1
ATOM 862 O O . PRO A 1 135 ? 40.666 22.038 82.077 1.00 27.41 115 PRO A O 1
ATOM 866 N N . GLU A 1 136 ? 42.538 22.107 80.814 1.00 26.24 116 GLU A N 1
ATOM 867 C CA . GLU A 1 136 ? 42.199 20.932 80.017 1.00 22.09 116 GLU A CA 1
ATOM 868 C C . GLU A 1 136 ? 42.798 19.678 80.638 1.00 26.57 116 GLU A C 1
ATOM 869 O O . GLU A 1 136 ? 42.308 18.566 80.425 1.00 31.40 116 GLU A O 1
ATOM 875 N N . PHE A 1 137 ? 43.878 19.870 81.384 1.00 22.67 117 PHE A N 1
ATOM 876 C CA . PHE A 1 137 ? 44.511 18.797 82.133 1.00 25.92 117 PHE A CA 1
ATOM 877 C C . PHE A 1 137 ? 45.276 19.365 83.320 1.00 24.80 117 PHE A C 1
ATOM 878 O O . PHE A 1 137 ? 45.591 20.556 83.353 1.00 25.96 117 PHE A O 1
ATOM 886 N N . LEU A 1 138 ? 45.562 18.512 84.297 1.00 26.05 118 LEU A N 1
ATOM 887 C CA . LEU A 1 138 ? 46.312 18.920 85.478 1.00 26.36 118 LEU A CA 1
ATOM 888 C C . LEU A 1 138 ? 47.464 17.946 85.703 1.00 26.21 118 LEU A C 1
ATOM 889 O O . LEU A 1 138 ? 47.335 16.759 85.389 1.00 27.00 118 LEU A O 1
ATOM 894 N N . PRO A 1 139 ? 48.611 18.447 86.198 1.00 23.71 119 PRO A N 1
ATOM 895 C CA . PRO A 1 139 ? 48.869 19.874 86.428 1.00 20.97 119 PRO A CA 1
ATOM 896 C C . PRO A 1 139 ? 49.105 20.628 85.127 1.00 19.59 119 PRO A C 1
ATOM 897 O O . PRO A 1 139 ? 49.505 20.048 84.115 1.00 21.75 119 PRO A O 1
ATOM 901 N N . VAL A 1 140 ? 48.840 21.928 85.148 1.00 17.01 120 VAL A N 1
ATOM 902 C CA . VAL A 1 140 ? 49.026 22.733 83.948 1.00 19.07 120 VAL A CA 1
ATOM 903 C C . VAL A 1 140 ? 50.510 22.960 83.660 1.00 18.82 120 VAL A C 1
ATOM 904 O O . VAL A 1 140 ? 51.208 23.585 84.452 1.00 19.33 120 VAL A O 1
ATOM 908 N N . THR A 1 141 ? 50.981 22.455 82.518 1.00 15.34 121 THR A N 1
ATOM 909 C CA . THR A 1 141 ? 52.370 22.631 82.090 1.00 13.03 121 THR A CA 1
ATOM 910 C C . THR A 1 141 ? 52.445 23.704 81.003 1.00 14.74 121 THR A C 1
ATOM 911 O O . THR A 1 141 ? 51.416 24.133 80.482 1.00 15.68 121 THR A O 1
ATOM 915 N N . GLU A 1 142 ? 53.656 24.125 80.649 1.00 14.66 122 GLU A N 1
ATOM 916 C CA . GLU A 1 142 ? 53.837 25.190 79.651 1.00 14.83 122 GLU A CA 1
ATOM 917 C C . GLU A 1 142 ? 53.284 24.851 78.262 1.00 18.27 122 GLU A C 1
ATOM 918 O O . GLU A 1 142 ? 52.989 25.753 77.462 1.00 15.37 122 GLU A O 1
ATOM 924 N N . ASP A 1 143 ? 53.141 23.559 77.976 1.00 17.49 123 ASP A N 1
ATOM 925 C CA . ASP A 1 143 ? 52.645 23.115 76.680 1.00 19.43 123 ASP A CA 1
ATOM 926 C C . ASP A 1 143 ? 51.133 22.932 76.677 1.00 19.53 123 ASP A C 1
ATOM 927 O O . ASP A 1 143 ? 50.564 22.433 75.705 1.00 20.81 123 ASP A O 1
ATOM 932 N N . HIS A 1 144 ? 50.486 23.319 77.775 1.00 16.50 124 HIS A N 1
ATOM 933 C CA . HIS A 1 144 ? 49.028 23.352 77.826 1.00 14.70 124 HIS A CA 1
ATOM 934 C C . HIS A 1 144 ? 48.579 24.343 76.756 1.00 17.23 124 HIS A C 1
ATOM 935 O O . HIS A 1 144 ? 49.247 25.352 76.538 1.00 19.34 124 HIS A O 1
ATOM 942 N N . PRO A 1 145 ? 47.467 24.052 76.060 1.00 17.34 125 PRO A N 1
ATOM 943 C CA . PRO A 1 145 ? 46.983 25.006 75.052 1.00 19.90 125 PRO A CA 1
ATOM 944 C C . PRO A 1 145 ? 46.757 26.399 75.641 1.00 17.52 125 PRO A C 1
ATOM 945 O O . PRO A 1 145 ? 46.539 26.552 76.856 1.00 15.06 125 PRO A O 1
ATOM 949 N N . LEU A 1 146 ? 46.825 27.409 74.781 1.00 15.79 126 LEU A N 1
ATOM 950 C CA . LEU A 1 146 ? 46.644 28.789 75.224 1.00 11.92 126 LEU A CA 1
ATOM 951 C C . LEU A 1 146 ? 45.299 29.295 74.727 1.00 15.65 126 LEU A C 1
ATOM 952 O O . LEU A 1 146 ? 45.190 29.811 73.609 1.00 16.77 126 LEU A O 1
ATOM 957 N N . CYS A 1 147 ? 44.274 29.125 75.552 1.00 16.64 127 CYS A N 1
ATOM 958 C CA . CYS A 1 147 ? 42.916 29.489 75.175 1.00 15.92 127 CYS A CA 1
ATOM 959 C C . CYS A 1 147 ? 42.245 30.378 76.217 1.00 17.36 127 CYS A C 1
ATOM 960 O O . CYS A 1 147 ? 41.273 29.961 76.839 1.00 15.49 127 CYS A O 1
ATOM 963 N N . PRO A 1 148 ? 42.734 31.620 76.380 1.00 16.43 128 PRO A N 1
ATOM 964 C CA . PRO A 1 148 ? 42.218 32.515 77.427 1.00 12.92 128 PRO A CA 1
ATOM 965 C C . PRO A 1 148 ? 40.713 32.764 77.292 1.00 14.81 128 PRO A C 1
ATOM 966 O O . PRO A 1 148 ? 40.209 32.854 76.171 1.00 17.35 128 PRO A O 1
ATOM 970 N N . ASN A 1 149 ? 40.021 32.890 78.420 1.00 16.42 129 ASN A N 1
ATOM 971 C CA . ASN A 1 149 ? 38.593 33.204 78.419 1.00 18.58 129 ASN A CA 1
ATOM 972 C C . ASN A 1 149 ? 38.254 34.561 79.052 1.00 17.70 129 ASN A C 1
ATOM 973 O O . ASN A 1 149 ? 37.079 34.905 79.203 1.00 17.69 129 ASN A O 1
ATOM 978 N N . SER A 1 150 ? 39.276 35.332 79.421 1.00 11.35 130 SER A N 1
ATOM 979 C CA . SER A 1 150 ? 39.057 36.706 79.882 1.00 13.37 130 SER A CA 1
ATOM 980 C C . SER A 1 150 ? 39.780 37.679 78.957 1.00 14.65 130 SER A C 1
ATOM 981 O O . SER A 1 150 ? 40.799 37.326 78.359 1.00 16.34 130 SER A O 1
ATOM 984 N N . PRO A 1 151 ? 39.242 38.897 78.806 1.00 17.88 131 PRO A N 1
ATOM 985 C CA . PRO A 1 151 ? 39.953 39.884 77.989 1.00 12.89 131 PRO A CA 1
ATOM 986 C C . PRO A 1 151 ? 41.366 40.138 78.499 1.00 13.71 131 PRO A C 1
ATOM 987 O O . PRO A 1 151 ? 42.276 40.264 77.702 1.00 15.05 131 PRO A O 1
ATOM 991 N N . TYR A 1 152 ? 41.567 40.186 79.814 1.00 13.90 132 TYR A N 1
ATOM 992 C CA . TYR A 1 152 ? 42.931 40.296 80.329 1.00 9.36 132 TYR A CA 1
ATOM 993 C C . TYR A 1 152 ? 43.816 39.130 79.862 1.00 14.27 132 TYR A C 1
ATOM 994 O O . TYR A 1 152 ? 44.957 39.340 79.443 1.00 11.31 132 TYR A O 1
ATOM 1003 N N . GLY A 1 153 ? 43.317 37.901 79.971 1.00 13.68 133 GLY A N 1
ATOM 1004 C CA . GLY A 1 153 ? 44.082 36.742 79.546 1.00 12.04 133 GLY A CA 1
ATOM 1005 C C . GLY A 1 153 ? 44.430 36.864 78.075 1.00 10.02 133 GLY A C 1
ATOM 1006 O O . GLY A 1 153 ? 45.559 36.570 77.677 1.00 12.04 133 GLY A O 1
ATOM 1007 N N . LEU A 1 154 ? 43.478 37.349 77.293 1.00 10.83 134 LEU A N 1
ATOM 1008 C CA . LEU A 1 154 ? 43.709 37.577 75.865 1.00 11.51 134 LEU A CA 1
ATOM 1009 C C . LEU A 1 154 ? 44.828 38.585 75.629 1.00 11.74 134 LEU A C 1
ATOM 1010 O O . LEU A 1 154 ? 45.667 38.370 74.746 1.00 14.99 134 LEU A O 1
ATOM 1015 N N . THR A 1 155 ? 44.858 39.674 76.402 1.00 11.85 135 THR A N 1
ATOM 1016 C CA . THR A 1 155 ? 45.940 40.645 76.215 1.00 8.45 135 THR A CA 1
ATOM 1017 C C . THR A 1 155 ? 47.298 40.038 76.527 1.00 11.10 135 THR A C 1
ATOM 1018 O O . THR A 1 155 ? 48.290 40.385 75.896 1.00 13.53 135 THR A O 1
ATOM 1022 N N . LYS A 1 156 ? 47.367 39.152 77.516 1.00 10.14 136 LYS A N 1
ATOM 1023 C CA . LYS A 1 156 ? 48.670 38.547 77.818 1.00 8.95 136 LYS A CA 1
ATOM 1024 C C . LYS A 1 156 ? 49.083 37.531 76.745 1.00 10.40 136 LYS A C 1
ATOM 1025 O O . LYS A 1 156 ? 50.280 37.372 76.436 1.00 10.21 136 LYS A O 1
ATOM 1031 N N . LEU A 1 157 ? 48.114 36.831 76.172 1.00 9.90 137 LEU A N 1
ATOM 1032 C CA . LEU A 1 157 ? 48.440 35.916 75.079 1.00 11.74 137 LEU A CA 1
ATOM 1033 C C . LEU A 1 157 ? 48.977 36.689 73.881 1.00 12.81 137 LEU A C 1
ATOM 1034 O O . LEU A 1 157 ? 50.003 36.316 73.295 1.00 12.06 137 LEU A O 1
ATOM 1039 N N . LEU A 1 158 ? 48.320 37.791 73.535 1.00 11.18 138 LEU A N 1
ATOM 1040 C CA . LEU A 1 158 ? 48.790 38.585 72.396 1.00 10.67 138 LEU A CA 1
ATOM 1041 C C . LEU A 1 158 ? 50.174 39.143 72.703 1.00 10.79 138 LEU A C 1
ATOM 1042 O O . LEU A 1 158 ? 51.027 39.175 71.837 1.00 12.03 138 LEU A O 1
ATOM 1047 N N . GLY A 1 159 ? 50.399 39.558 73.956 1.00 9.77 139 GLY A N 1
ATOM 1048 C CA . GLY A 1 159 ? 51.712 40.025 74.355 1.00 9.49 139 GLY A CA 1
ATOM 1049 C C . GLY A 1 159 ? 52.753 38.939 74.207 1.00 10.03 139 GLY A C 1
ATOM 1050 O O . GLY A 1 159 ? 53.891 39.224 73.806 1.00 11.34 139 GLY A O 1
ATOM 1051 N N . GLU A 1 160 ? 52.389 37.697 74.543 1.00 10.87 140 GLU A N 1
ATOM 1052 C CA . GLU A 1 160 ? 53.320 36.573 74.420 1.00 8.54 140 GLU A CA 1
ATOM 1053 C C . GLU A 1 160 ? 53.692 36.349 72.965 1.00 9.98 140 GLU A C 1
ATOM 1054 O O . GLU A 1 160 ? 54.851 36.059 72.643 1.00 12.89 140 GLU A O 1
ATOM 1060 N N . GLU A 1 161 ? 52.713 36.497 72.081 1.00 13.81 141 GLU A N 1
ATOM 1061 C CA . GLU A 1 161 ? 52.981 36.331 70.654 1.00 11.05 141 GLU A CA 1
ATOM 1062 C C . GLU A 1 161 ? 53.900 37.425 70.111 1.00 14.49 141 GLU A C 1
ATOM 1063 O O . GLU A 1 161 ? 54.730 37.168 69.237 1.00 13.76 141 GLU A O 1
ATOM 1069 N N . LEU A 1 162 ? 53.747 38.645 70.615 1.00 11.67 142 LEU A N 1
ATOM 1070 C CA . LEU A 1 162 ? 54.661 39.721 70.257 1.00 9.64 142 LEU A CA 1
ATOM 1071 C C . LEU A 1 162 ? 56.071 39.366 70.711 1.00 10.70 142 LEU A C 1
ATOM 1072 O O . LEU A 1 162 ? 57.035 39.581 69.974 1.00 12.93 142 LEU A O 1
ATOM 1077 N N . VAL A 1 163 ? 56.207 38.854 71.942 1.00 9.87 143 VAL A N 1
ATOM 1078 C CA . VAL A 1 163 ? 57.524 38.443 72.426 1.00 6.90 143 VAL A CA 1
ATOM 1079 C C . VAL A 1 163 ? 58.111 37.311 71.594 1.00 10.63 143 VAL A C 1
ATOM 1080 O O . VAL A 1 163 ? 59.301 37.353 71.253 1.00 13.16 143 VAL A O 1
ATOM 1084 N N . ARG A 1 164 ? 57.294 36.305 71.280 1.00 12.83 144 ARG A N 1
ATOM 1085 C CA . ARG A 1 164 ? 57.749 35.173 70.467 1.00 12.49 144 ARG A CA 1
ATOM 1086 C C . ARG A 1 164 ? 58.225 35.626 69.097 1.00 16.80 144 ARG A C 1
ATOM 1087 O O . ARG A 1 164 ? 59.177 35.062 68.556 1.00 14.26 144 ARG A O 1
ATOM 1095 N N . PHE A 1 165 ? 57.573 36.649 68.551 1.00 17.80 145 PHE A N 1
ATOM 1096 C CA . PHE A 1 165 ? 57.961 37.182 67.249 1.00 15.30 145 PHE A CA 1
ATOM 1097 C C . PHE A 1 165 ? 59.383 37.730 67.332 1.00 16.25 145 PHE A C 1
ATOM 1098 O O . PHE A 1 165 ? 60.196 37.528 66.435 1.00 15.93 145 PHE A O 1
ATOM 1106 N N . HIS A 1 166 ? 59.681 38.437 68.419 1.00 11.87 146 HIS A N 1
ATOM 1107 C CA . HIS A 1 166 ? 61.030 38.947 68.617 1.00 11.84 146 HIS A CA 1
ATOM 1108 C C . HIS A 1 166 ? 62.030 37.852 68.928 1.00 14.52 146 HIS A C 1
ATOM 1109 O O . HIS A 1 166 ? 63.175 37.928 68.496 1.00 18.02 146 HIS A O 1
ATOM 1116 N N . GLN A 1 167 ? 61.618 36.856 69.707 1.00 14.47 147 GLN A N 1
ATOM 1117 C CA . GLN A 1 167 ? 62.493 35.741 70.045 1.00 14.16 147 GLN A CA 1
ATOM 1118 C C . GLN A 1 167 ? 63.025 35.098 68.774 1.00 17.48 147 GLN A C 1
ATOM 1119 O O . GLN A 1 167 ? 64.231 34.863 68.644 1.00 15.87 147 GLN A O 1
ATOM 1125 N N . ARG A 1 168 ? 62.127 34.832 67.836 1.00 17.99 148 ARG A N 1
ATOM 1126 C CA . ARG A 1 168 ? 62.510 34.162 66.589 1.00 17.32 148 ARG A CA 1
ATOM 1127 C C . ARG A 1 168 ? 63.297 35.053 65.635 1.00 26.08 148 ARG A C 1
ATOM 1128 O O . ARG A 1 168 ? 64.129 34.556 64.872 1.00 24.56 148 ARG A O 1
ATOM 1136 N N . SER A 1 169 ? 63.045 36.359 65.677 1.00 21.99 149 SER A N 1
ATOM 1137 C CA . SER A 1 169 ? 63.483 37.243 64.592 1.00 27.26 149 SER A CA 1
ATOM 1138 C C . SER A 1 169 ? 64.720 38.095 64.873 1.00 38.51 149 SER A C 1
ATOM 1139 O O . SER A 1 169 ? 65.438 38.462 63.944 1.00 41.48 149 SER A O 1
ATOM 1142 N N . GLY A 1 170 ? 64.967 38.423 66.138 1.00 35.69 150 GLY A N 1
ATOM 1143 C CA . GLY A 1 170 ? 66.071 39.312 66.468 1.00 31.37 150 GLY A CA 1
ATOM 1144 C C . GLY A 1 170 ? 67.137 38.719 67.371 1.00 31.60 150 GLY A C 1
ATOM 1145 O O . GLY A 1 170 ? 67.050 37.560 67.779 1.00 38.62 150 GLY A O 1
ATOM 1146 N N . ALA A 1 171 ? 68.144 39.527 67.692 1.00 25.74 151 ALA A N 1
ATOM 1147 C CA . ALA A 1 171 ? 69.254 39.083 68.525 1.00 30.12 151 ALA A CA 1
ATOM 1148 C C . ALA A 1 171 ? 68.939 39.285 70.001 1.00 28.44 151 ALA A C 1
ATOM 1149 O O . ALA A 1 171 ? 69.638 38.762 70.876 1.00 35.52 151 ALA A O 1
ATOM 1151 N N . MET A 1 172 ? 67.885 40.049 70.271 1.00 22.74 152 MET A N 1
ATOM 1152 C CA . MET A 1 172 ? 67.453 40.283 71.646 1.00 17.29 152 MET A CA 1
ATOM 1153 C C . MET A 1 172 ? 66.917 38.988 72.248 1.00 20.91 152 MET A C 1
ATOM 1154 O O . MET A 1 172 ? 66.009 38.370 71.691 1.00 19.50 152 MET A O 1
ATOM 1159 N N . GLU A 1 173 ? 67.471 38.582 73.388 1.00 18.56 153 GLU A N 1
ATOM 1160 C CA . GLU A 1 173 ? 66.983 37.396 74.090 1.00 16.92 153 GLU A CA 1
ATOM 1161 C C . GLU A 1 173 ? 65.630 37.705 74.724 1.00 16.29 153 GLU A C 1
ATOM 1162 O O . GLU A 1 173 ? 65.372 38.845 75.129 1.00 20.69 153 GLU A O 1
ATOM 1168 N N . THR A 1 174 ? 64.756 36.705 74.796 1.00 15.03 154 THR A N 1
ATOM 1169 C CA . THR A 1 174 ? 63.478 36.894 75.492 1.00 15.21 154 THR A CA 1
ATOM 1170 C C . THR A 1 174 ? 63.236 35.803 76.522 1.00 14.26 154 THR A C 1
ATOM 1171 O O . THR A 1 174 ? 63.752 34.695 76.399 1.00 13.18 154 THR A O 1
ATOM 1175 N N . VAL A 1 175 ? 62.473 36.131 77.561 1.00 14.52 155 VAL A N 1
ATOM 1176 C CA . VAL A 1 175 ? 61.990 35.128 78.506 1.00 13.01 155 VAL A CA 1
ATOM 1177 C C . VAL A 1 175 ? 60.537 35.451 78.789 1.00 14.53 155 VAL A C 1
ATOM 1178 O O . VAL A 1 175 ? 60.208 36.602 79.075 1.00 14.83 155 VAL A O 1
ATOM 1182 N N . ILE A 1 176 ? 59.674 34.443 78.715 1.00 12.89 156 ILE A N 1
ATOM 1183 C CA . ILE A 1 176 ? 58.265 34.621 79.066 1.00 11.28 156 ILE A CA 1
ATOM 1184 C C . ILE A 1 176 ? 58.025 33.928 80.399 1.00 11.40 156 ILE A C 1
ATOM 1185 O O . ILE A 1 176 ? 58.300 32.735 80.542 1.00 13.52 156 ILE A O 1
ATOM 1190 N N . LEU A 1 177 ? 57.543 34.688 81.380 1.00 11.71 157 LEU A N 1
ATOM 1191 C CA . LEU A 1 177 ? 57.238 34.119 82.687 1.00 14.70 157 LEU A CA 1
ATOM 1192 C C . LEU A 1 177 ? 55.737 34.198 82.931 1.00 15.74 157 LEU A C 1
ATOM 1193 O O . LEU A 1 177 ? 55.187 35.292 83.014 1.00 14.12 157 LEU A O 1
ATOM 1198 N N . ARG A 1 178 ? 55.070 33.050 83.042 1.00 12.94 158 ARG A N 1
ATOM 1199 C CA . ARG A 1 178 ? 53.630 33.054 83.349 1.00 10.35 158 ARG A CA 1
ATOM 1200 C C . ARG A 1 178 ? 53.457 33.087 84.853 1.00 10.63 158 ARG A C 1
ATOM 1201 O O . ARG A 1 178 ? 53.785 32.113 85.533 1.00 11.83 158 ARG A O 1
ATOM 1209 N N . PHE A 1 179 ? 52.984 34.225 85.362 1.00 10.03 159 PHE A N 1
ATOM 1210 C CA . PHE A 1 179 ? 52.941 34.455 86.814 1.00 11.58 159 PHE A CA 1
ATOM 1211 C C . PHE A 1 179 ? 51.803 33.731 87.495 1.00 15.48 159 PHE A C 1
ATOM 1212 O O . PHE A 1 179 ? 50.661 33.763 87.025 1.00 18.55 159 PHE A O 1
ATOM 1220 N N . SER A 1 180 ? 52.099 33.137 88.651 1.00 11.68 160 SER A N 1
ATOM 1221 C CA . SER A 1 180 ? 51.057 32.749 89.590 1.00 14.41 160 SER A CA 1
ATOM 1222 C C . SER A 1 180 ? 50.398 34.008 90.130 1.00 17.10 160 SER A C 1
ATOM 1223 O O . SER A 1 180 ? 51.003 35.080 90.118 1.00 15.15 160 SER A O 1
ATOM 1226 N N . HIS A 1 181 ? 49.151 33.900 90.575 1.00 12.55 161 HIS A N 1
ATOM 1227 C CA . HIS A 1 181 ? 48.618 34.952 91.420 1.00 14.52 161 HIS A CA 1
ATOM 1228 C C . HIS A 1 181 ? 49.635 35.220 92.517 1.00 12.99 161 HIS A C 1
ATOM 1229 O O . HIS A 1 181 ? 50.161 34.281 93.132 1.00 14.08 161 HIS A O 1
ATOM 1236 N N . THR A 1 182 ? 49.927 36.501 92.740 1.00 12.88 162 THR A N 1
ATOM 1237 C CA . THR A 1 182 ? 51.022 36.894 93.614 1.00 12.91 162 THR A CA 1
ATOM 1238 C C . THR A 1 182 ? 50.504 37.862 94.661 1.00 11.51 162 THR A C 1
ATOM 1239 O O . THR A 1 182 ? 49.724 38.755 94.339 1.00 10.69 162 THR A O 1
ATOM 1243 N N . GLN A 1 183 ? 50.911 37.656 95.919 1.00 11.81 163 GLN A N 1
ATOM 1244 C CA . GLN A 1 183 ? 50.567 38.552 97.034 1.00 14.98 163 GLN A CA 1
ATOM 1245 C C . GLN A 1 183 ? 51.783 38.836 97.906 1.00 10.21 163 GLN A C 1
ATOM 1246 O O . GLN A 1 183 ? 52.635 37.968 98.086 1.00 12.64 163 GLN A O 1
ATOM 1252 N N . ASP A 1 184 ? 51.863 40.047 98.457 1.00 14.84 164 ASP A N 1
ATOM 1253 C CA . ASP A 1 184 ? 52.733 40.263 99.611 1.00 16.38 164 ASP A CA 1
ATOM 1254 C C . ASP A 1 184 ? 52.125 39.485 100.766 1.00 14.50 164 ASP A C 1
ATOM 1255 O O . ASP A 1 184 ? 50.901 39.455 100.909 1.00 15.21 164 ASP A O 1
ATOM 1260 N N . ALA A 1 185 ? 52.962 38.869 101.601 1.00 14.65 165 ALA A N 1
ATOM 1261 C CA . ALA A 1 185 ? 52.460 38.086 102.729 1.00 16.60 165 ALA A CA 1
ATOM 1262 C C . ALA A 1 185 ? 51.441 38.865 103.547 1.00 17.23 165 ALA A C 1
ATOM 1263 O O . ALA A 1 185 ? 50.403 38.322 103.932 1.00 17.64 165 ALA A O 1
ATOM 1265 N N . THR A 1 186 ? 51.723 40.144 103.784 1.00 15.21 166 THR A N 1
ATOM 1266 C CA . THR A 1 186 ? 50.873 40.958 104.652 1.00 16.38 166 THR A CA 1
ATOM 1267 C C . THR A 1 186 ? 49.448 41.142 104.125 1.00 17.00 166 THR A C 1
ATOM 1268 O O . THR A 1 186 ? 48.519 41.392 104.902 1.00 20.54 166 THR A O 1
ATOM 1272 N N . GLU A 1 187 ? 49.256 41.002 102.814 1.00 15.12 167 GLU A N 1
ATOM 1273 C CA . GLU A 1 187 ? 47.926 41.204 102.245 1.00 11.93 167 GLU A CA 1
ATOM 1274 C C . GLU A 1 187 ? 46.951 40.106 102.649 1.00 10.42 167 GLU A C 1
ATOM 1275 O O . GLU A 1 187 ? 45.743 40.331 102.663 1.00 12.87 167 GLU A O 1
ATOM 1281 N N . LEU A 1 188 ? 47.473 38.915 102.937 1.00 13.76 168 LEU A N 1
ATOM 1282 C CA . LEU A 1 188 ? 46.634 37.724 103.077 1.00 14.31 168 LEU A CA 1
ATOM 1283 C C . LEU A 1 188 ? 45.542 37.848 104.121 1.00 15.27 168 LEU A C 1
ATOM 1284 O O . LEU A 1 188 ? 44.425 37.382 103.896 1.00 16.53 168 LEU A O 1
ATOM 1289 N N . LEU A 1 189 ? 45.865 38.467 105.258 1.00 13.62 169 LEU A N 1
ATOM 1290 C CA . LEU A 1 189 ? 44.909 38.614 106.347 1.00 13.18 169 LEU A CA 1
ATOM 1291 C C . LEU A 1 189 ? 44.443 40.057 106.529 1.00 15.03 169 LEU A C 1
ATOM 1292 O O . LEU A 1 189 ? 44.100 40.477 107.642 1.00 16.90 169 LEU A O 1
ATOM 1297 N N . ASP A 1 190 ? 44.437 40.807 105.430 1.00 14.96 170 ASP A N 1
ATOM 1298 C CA . ASP A 1 190 ? 43.978 42.187 105.433 1.00 14.45 170 ASP A CA 1
ATOM 1299 C C . ASP A 1 190 ? 42.644 42.281 104.705 1.00 12.62 170 ASP A C 1
ATOM 1300 O O . ASP A 1 190 ? 42.585 42.085 103.491 1.00 14.05 170 ASP A O 1
ATOM 1305 N N . GLU A 1 191 ? 41.580 42.584 105.445 1.00 17.57 171 GLU A N 1
ATOM 1306 C CA . GLU A 1 191 ? 40.249 42.729 104.861 1.00 15.04 171 GLU A CA 1
ATOM 1307 C C . GLU A 1 191 ? 40.247 43.744 103.728 1.00 14.95 171 GLU A C 1
ATOM 1308 O O . GLU A 1 191 ? 39.450 43.631 102.804 1.00 15.97 171 GLU A O 1
ATOM 1314 N N . ASP A 1 192 ? 41.132 44.741 103.813 1.00 14.28 172 ASP A N 1
ATOM 1315 C CA . ASP A 1 192 ? 41.126 45.845 102.850 1.00 15.57 172 ASP A CA 1
ATOM 1316 C C . ASP A 1 192 ? 42.033 45.659 101.640 1.00 18.06 172 ASP A C 1
ATOM 1317 O O . ASP A 1 192 ? 42.112 46.543 100.783 1.00 16.95 172 ASP A O 1
ATOM 1322 N N . SER A 1 193 ? 42.736 44.535 101.563 1.00 15.45 173 SER A N 1
ATOM 1323 C CA . SER A 1 193 ? 43.558 44.273 100.379 1.00 16.77 173 SER A CA 1
ATOM 1324 C C . SER A 1 193 ? 42.668 43.993 99.176 1.00 17.58 173 SER A C 1
ATOM 1325 O O . SER A 1 193 ? 41.520 43.558 99.326 1.00 18.64 173 SER A O 1
ATOM 1328 N N . PHE A 1 194 ? 43.189 44.267 97.981 1.00 16.06 174 PHE A N 1
ATOM 1329 C CA . PHE A 1 194 ? 42.392 44.209 96.765 1.00 14.60 174 PHE A CA 1
ATOM 1330 C C . PHE A 1 194 ? 41.957 42.798 96.383 1.00 16.49 174 PHE A C 1
ATOM 1331 O O . PHE A 1 194 ? 40.827 42.594 95.941 1.00 19.41 174 PHE A O 1
ATOM 1339 N N . PHE A 1 195 ? 42.856 41.831 96.547 1.00 13.56 175 PHE A N 1
ATOM 1340 C CA . PHE A 1 195 ? 42.558 40.444 96.194 1.00 13.28 175 PHE A CA 1
ATOM 1341 C C . PHE A 1 195 ? 42.244 39.557 97.397 1.00 12.76 175 PHE A C 1
ATOM 1342 O O . PHE A 1 195 ? 41.266 38.807 97.388 1.00 13.14 175 PHE A O 1
ATOM 1350 N N . SER A 1 196 ? 43.061 39.652 98.440 1.00 13.72 176 SER A N 1
ATOM 1351 C CA . SER A 1 196 ? 42.938 38.729 99.571 1.00 14.46 176 SER A CA 1
ATOM 1352 C C . SER A 1 196 ? 41.760 39.070 100.474 1.00 15.49 176 SER A C 1
ATOM 1353 O O . SER A 1 196 ? 41.171 38.183 101.080 1.00 12.69 176 SER A O 1
ATOM 1356 N N . GLY A 1 197 ? 41.415 40.351 100.566 1.00 13.37 177 GLY A N 1
ATOM 1357 C CA . GLY A 1 197 ? 40.220 40.747 101.298 1.00 13.03 177 GLY A CA 1
ATOM 1358 C C . GLY A 1 197 ? 38.979 39.994 100.849 1.00 13.22 177 GLY A C 1
ATOM 1359 O O . GLY A 1 197 ? 38.364 39.265 101.636 1.00 15.06 177 GLY A O 1
ATOM 1360 N N . PRO A 1 198 ? 38.605 40.148 99.570 1.00 14.11 178 PRO A N 1
ATOM 1361 C CA . PRO A 1 198 ? 37.443 39.418 99.060 1.00 9.81 178 PRO A CA 1
ATOM 1362 C C . PRO A 1 198 ? 37.654 37.920 99.007 1.00 10.58 178 PRO A C 1
ATOM 1363 O O . PRO A 1 198 ? 36.673 37.182 99.101 1.00 17.48 178 PRO A O 1
ATOM 1367 N N . ARG A 1 199 ? 38.898 37.471 98.840 1.00 10.33 179 ARG A N 1
ATOM 1368 C CA . ARG A 1 199 ? 39.160 36.047 98.688 1.00 15.59 179 ARG A CA 1
ATOM 1369 C C . ARG A 1 199 ? 38.812 35.285 99.968 1.00 14.59 179 ARG A C 1
ATOM 1370 O O . ARG A 1 199 ? 38.274 34.179 99.913 1.00 13.85 179 ARG A O 1
ATOM 1378 N N . PHE A 1 200 ? 39.085 35.902 101.115 1.00 12.76 180 PHE A N 1
ATOM 1379 C CA . PHE A 1 200 ? 39.015 35.192 102.389 1.00 12.76 180 PHE A CA 1
ATOM 1380 C C . PHE A 1 200 ? 38.039 35.794 103.385 1.00 14.95 180 PHE A C 1
ATOM 1381 O O . PHE A 1 200 ? 37.789 35.192 104.426 1.00 14.11 180 PHE A O 1
ATOM 1389 N N . PHE A 1 201 ? 37.516 36.985 103.110 1.00 13.23 181 PHE A N 1
ATOM 1390 C CA . PHE A 1 201 ? 36.569 37.590 104.058 1.00 16.18 181 PHE A CA 1
ATOM 1391 C C . PHE A 1 201 ? 35.229 37.857 103.378 1.00 14.45 181 PHE A C 1
ATOM 1392 O O . PHE A 1 201 ? 35.181 38.444 102.286 1.00 15.43 181 PHE A O 1
ATOM 1400 N N . LEU A 1 202 ? 34.143 37.442 104.027 1.00 14.77 182 LEU A N 1
ATOM 1401 C CA . LEU A 1 202 ? 32.818 37.498 103.400 1.00 16.89 182 LEU A CA 1
ATOM 1402 C C . LEU A 1 202 ? 32.352 38.908 103.045 1.00 19.00 182 LEU A C 1
ATOM 1403 O O . LEU A 1 202 ? 31.916 39.164 101.919 1.00 16.50 182 LEU A O 1
ATOM 1408 N N . ARG A 1 203 ? 32.420 39.826 104.003 1.00 14.64 183 ARG A N 1
ATOM 1409 C CA . ARG A 1 203 ? 31.912 41.175 103.749 1.00 15.17 183 ARG A CA 1
ATOM 1410 C C . ARG A 1 203 ? 32.712 41.954 102.704 1.00 18.42 183 ARG A C 1
ATOM 1411 O O . ARG A 1 203 ? 32.120 42.597 101.845 1.00 16.68 183 ARG A O 1
ATOM 1419 N N . PRO A 1 204 ? 34.055 41.898 102.762 1.00 15.78 184 PRO A N 1
ATOM 1420 C CA . PRO A 1 204 ? 34.804 42.501 101.665 1.00 17.24 184 PRO A CA 1
ATOM 1421 C C . PRO A 1 204 ? 34.443 41.904 100.298 1.00 15.09 184 PRO A C 1
ATOM 1422 O O . PRO A 1 204 ? 34.457 42.635 99.303 1.00 16.48 184 PRO A O 1
ATOM 1426 N N . ARG A 1 205 ? 34.113 40.615 100.252 1.00 16.33 185 ARG A N 1
ATOM 1427 C CA . ARG A 1 205 ? 33.722 39.971 98.999 1.00 11.61 185 ARG A CA 1
ATOM 1428 C C . ARG A 1 205 ? 32.360 40.477 98.521 1.00 19.21 185 ARG A C 1
ATOM 1429 O O . ARG A 1 205 ? 32.156 40.688 97.323 1.00 20.60 185 ARG A O 1
ATOM 1437 N N . ILE A 1 206 ? 31.436 40.682 99.458 1.00 18.53 186 ILE A N 1
ATOM 1438 C CA . ILE A 1 206 ? 30.146 41.280 99.121 1.00 19.54 186 ILE A CA 1
ATOM 1439 C C . ILE A 1 206 ? 30.355 42.646 98.465 1.00 24.08 186 ILE A C 1
ATOM 1440 O O . ILE A 1 206 ? 29.772 42.939 97.422 1.00 25.35 186 ILE A O 1
ATOM 1445 N N . HIS A 1 207 ? 31.205 43.464 99.080 1.00 19.80 187 HIS A N 1
ATOM 1446 C CA . HIS A 1 207 ? 31.484 44.811 98.585 1.00 22.91 187 HIS A CA 1
ATOM 1447 C C . HIS A 1 207 ? 32.105 44.777 97.194 1.00 19.87 187 HIS A C 1
ATOM 1448 O O . HIS A 1 207 ? 31.738 45.571 96.324 1.00 24.08 187 HIS A O 1
ATOM 1455 N N A GLN A 1 208 ? 33.046 43.861 96.986 0.40 18.02 188 GLN A N 1
ATOM 1456 N N B GLN A 1 208 ? 33.050 43.858 96.998 0.60 17.52 188 GLN A N 1
ATOM 1457 C CA A GLN A 1 208 ? 33.706 43.723 95.693 0.40 19.48 188 GLN A CA 1
ATOM 1458 C CA B GLN A 1 208 ? 33.723 43.677 95.713 0.60 19.61 188 GLN A CA 1
ATOM 1459 C C A GLN A 1 208 ? 32.721 43.326 94.599 0.40 22.85 188 GLN A C 1
ATOM 1460 C C B GLN A 1 208 ? 32.729 43.324 94.615 0.60 23.08 188 GLN A C 1
ATOM 1461 O O A GLN A 1 208 ? 32.741 43.877 93.492 0.40 25.00 188 GLN A O 1
ATOM 1462 O O B GLN A 1 208 ? 32.755 43.901 93.521 0.60 25.33 188 GLN A O 1
ATOM 1473 N N . GLN A 1 209 ? 31.856 42.370 94.913 1.00 17.99 189 GLN A N 1
ATOM 1474 C CA . GLN A 1 209 ? 30.879 41.895 93.944 1.00 21.64 189 GLN A CA 1
ATOM 1475 C C . GLN A 1 209 ? 29.858 42.980 93.639 1.00 26.39 189 GLN A C 1
ATOM 1476 O O . GLN A 1 209 ? 29.405 43.104 92.502 1.00 27.39 189 GLN A O 1
ATOM 1482 N N . GLN A 1 210 ? 29.511 43.769 94.651 1.00 19.64 190 GLN A N 1
ATOM 1483 C CA . GLN A 1 210 ? 28.625 44.913 94.451 1.00 26.30 190 GLN A CA 1
ATOM 1484 C C . GLN A 1 210 ? 29.267 45.947 93.525 1.00 32.40 190 GLN A C 1
ATOM 1485 O O . GLN A 1 210 ? 28.624 46.461 92.607 1.00 27.32 190 GLN A O 1
ATOM 1491 N N . ASN A 1 211 ? 30.545 46.239 93.755 1.00 29.92 191 ASN A N 1
ATOM 1492 C CA . ASN A 1 211 ? 31.240 47.243 92.959 1.00 32.82 191 ASN A CA 1
ATOM 1493 C C . ASN A 1 211 ? 31.533 46.777 91.534 1.00 30.97 191 ASN A C 1
ATOM 1494 O O . ASN A 1 211 ? 31.801 47.589 90.642 1.00 33.60 191 ASN A O 1
ATOM 1499 N N . PHE A 1 212 ? 31.469 45.465 91.328 1.00 28.13 192 PHE A N 1
ATOM 1500 C CA . PHE A 1 212 ? 31.607 44.876 90.001 1.00 31.75 192 PHE A CA 1
ATOM 1501 C C . PHE A 1 212 ? 30.274 44.896 89.260 1.00 35.95 192 PHE A C 1
ATOM 1502 O O . PHE A 1 212 ? 30.229 44.779 88.037 1.00 36.34 192 PHE A O 1
ATOM 1510 N N . GLY A 1 213 ? 29.185 45.032 90.009 1.00 35.79 193 GLY A N 1
ATOM 1511 C CA . GLY A 1 213 ? 27.857 45.005 89.424 1.00 35.99 193 GLY A CA 1
ATOM 1512 C C . GLY A 1 213 ? 27.271 43.607 89.366 1.00 34.46 193 GLY A C 1
ATOM 1513 O O . GLY A 1 213 ? 26.225 43.389 88.752 1.00 33.20 193 GLY A O 1
ATOM 1514 N N . ASN A 1 214 ? 27.945 42.653 90.002 1.00 26.87 194 ASN A N 1
ATOM 1515 C CA . ASN A 1 214 ? 27.424 41.296 90.099 1.00 26.86 194 ASN A CA 1
ATOM 1516 C C . ASN A 1 214 ? 26.404 41.217 91.228 1.00 33.78 194 ASN A C 1
ATOM 1517 O O . ASN A 1 214 ? 26.624 40.546 92.242 1.00 27.20 194 ASN A O 1
ATOM 1522 N N . ALA A 1 215 ? 25.285 41.910 91.035 1.00 33.28 195 ALA A N 1
ATOM 1523 C CA . ALA A 1 215 ? 24.295 42.118 92.089 1.00 37.37 195 ALA A CA 1
ATOM 1524 C C . ALA A 1 215 ? 23.714 40.823 92.648 1.00 37.10 195 ALA A C 1
ATOM 1525 O O . ALA A 1 215 ? 23.480 40.707 93.853 1.00 29.81 195 ALA A O 1
ATOM 1527 N N . ALA A 1 216 ? 23.482 39.851 91.774 1.00 30.56 196 ALA A N 1
ATOM 1528 C CA . ALA A 1 216 ? 22.873 38.590 92.186 1.00 32.72 196 ALA A CA 1
ATOM 1529 C C . ALA A 1 216 ? 23.819 37.692 92.992 1.00 32.52 196 ALA A C 1
ATOM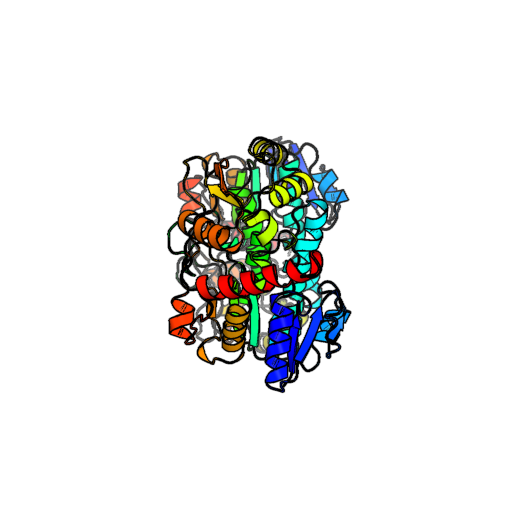 1530 O O . ALA A 1 216 ? 23.380 36.948 93.867 1.00 41.98 196 ALA A O 1
ATOM 1532 N N . ILE A 1 217 ? 25.113 37.751 92.687 1.00 32.99 197 ILE A N 1
ATOM 1533 C CA . ILE A 1 217 ? 26.105 37.031 93.483 1.00 29.70 197 ILE A CA 1
ATOM 1534 C C . ILE A 1 217 ? 26.286 37.735 94.829 1.00 28.38 197 ILE A C 1
ATOM 1535 O O . ILE A 1 217 ? 26.378 37.094 95.873 1.00 27.51 197 ILE A O 1
ATOM 1540 N N . ALA A 1 218 ? 26.315 39.062 94.797 1.00 25.24 198 ALA A N 1
ATOM 1541 C CA . ALA A 1 218 ? 26.395 39.840 96.028 1.00 20.11 198 ALA A CA 1
ATOM 1542 C C . ALA A 1 218 ? 25.261 39.481 96.982 1.00 24.14 198 ALA A C 1
ATOM 1543 O O . ALA A 1 218 ? 25.461 39.394 98.200 1.00 27.30 198 ALA A O 1
ATOM 1545 N N . GLU A 1 219 ? 24.071 39.269 96.419 1.00 23.48 199 GLU A N 1
ATOM 1546 C CA . GLU A 1 219 ? 22.894 38.889 97.192 1.00 26.33 199 GLU A CA 1
ATOM 1547 C C . GLU A 1 219 ? 23.025 37.489 97.799 1.00 28.11 199 GLU A C 1
ATOM 1548 O O . GLU A 1 219 ? 22.619 37.263 98.942 1.00 28.10 199 GLU A O 1
ATOM 1554 N N . LEU A 1 220 ? 23.585 36.551 97.038 1.00 24.35 200 LEU A N 1
ATOM 1555 C CA . LEU A 1 220 ? 23.857 35.220 97.579 1.00 27.64 200 LEU A CA 1
ATOM 1556 C C . LEU A 1 220 ? 24.776 35.330 98.789 1.00 30.06 200 LEU A C 1
ATOM 1557 O O . LEU A 1 220 ? 24.484 34.786 99.860 1.00 28.34 200 LEU A O 1
ATOM 1562 N N . LEU A 1 221 ? 25.888 36.039 98.611 1.00 27.42 201 LEU A N 1
ATOM 1563 C CA . LEU A 1 221 ? 26.849 36.227 99.691 1.00 25.98 201 LEU A CA 1
ATOM 1564 C C . LEU A 1 221 ? 26.197 36.880 100.909 1.00 22.50 201 LEU A C 1
ATOM 1565 O O . LEU A 1 221 ? 26.376 36.421 102.041 1.00 24.10 201 LEU A O 1
ATOM 1570 N N . GLN A 1 222 ? 25.428 37.941 100.672 1.00 25.35 202 GLN A N 1
ATOM 1571 C CA . GLN A 1 222 ? 24.706 38.630 101.742 1.00 25.62 202 GLN A CA 1
ATOM 1572 C C . GLN A 1 222 ? 23.780 37.687 102.512 1.00 25.54 202 GLN A C 1
ATOM 1573 O O . GLN A 1 222 ? 23.618 37.806 103.731 1.00 26.98 202 GLN A O 1
ATOM 1579 N N . SER A 1 223 ? 23.179 36.739 101.799 1.00 30.78 203 SER A N 1
ATOM 1580 C CA . SER A 1 223 ? 22.249 35.798 102.426 1.00 34.29 203 SER A CA 1
ATOM 1581 C C . SER A 1 223 ? 22.972 34.820 103.345 1.00 31.86 203 SER A C 1
ATOM 1582 O O . SER A 1 223 ? 22.342 34.120 104.139 1.00 33.62 203 SER A O 1
ATOM 1585 N N . ARG A 1 224 ? 24.296 34.771 103.230 1.00 24.33 204 ARG A N 1
ATOM 1586 C CA . ARG A 1 224 ? 25.102 33.847 104.018 1.00 20.55 204 ARG A CA 1
ATOM 1587 C C . ARG A 1 224 ? 25.744 34.532 105.217 1.00 25.19 204 ARG A C 1
ATOM 1588 O O . ARG A 1 224 ? 26.347 33.869 106.059 1.00 25.37 204 ARG A O 1
ATOM 1596 N N . ASP A 1 225 ? 25.630 35.856 105.280 1.00 23.74 205 ASP A N 1
ATOM 1597 C CA . ASP A 1 225 ? 26.187 36.611 106.394 1.00 21.78 205 ASP A CA 1
ATOM 1598 C C . ASP A 1 225 ? 25.558 36.150 107.701 1.00 21.98 205 ASP A C 1
ATOM 1599 O O . ASP A 1 225 ? 24.339 35.969 107.787 1.00 26.29 205 ASP A O 1
ATOM 1604 N N . ILE A 1 226 ? 26.389 35.947 108.713 1.00 19.99 206 ILE A N 1
ATOM 1605 C CA . ILE A 1 226 ? 25.912 35.419 109.990 1.00 24.03 206 ILE A CA 1
ATOM 1606 C C . ILE A 1 226 ? 25.778 36.497 111.066 1.00 24.65 206 ILE A C 1
ATOM 1607 O O . ILE A 1 226 ? 25.664 36.189 112.254 1.00 28.77 206 ILE A O 1
ATOM 1612 N N . GLY A 1 227 ? 25.786 37.761 110.654 1.00 22.76 207 GLY A N 1
ATOM 1613 C CA . GLY A 1 227 ? 25.505 38.845 111.585 1.00 22.74 207 GLY A CA 1
ATOM 1614 C C . GLY A 1 227 ? 26.717 39.400 112.310 1.00 19.61 207 GLY A C 1
ATOM 1615 O O . GLY A 1 227 ? 26.595 40.259 113.197 1.00 21.30 207 GLY A O 1
ATOM 1616 N N . GLU A 1 228 ? 27.887 38.881 111.950 1.00 20.12 208 GLU A N 1
ATOM 1617 C CA . GLU A 1 228 ? 29.169 39.406 112.412 1.00 17.10 208 GLU A CA 1
ATOM 1618 C C . GLU A 1 228 ? 30.146 39.129 111.281 1.00 18.60 208 GLU A C 1
ATOM 1619 O O . GLU A 1 228 ? 29.863 38.288 110.429 1.00 19.24 208 GLU A O 1
ATOM 1625 N N . PRO A 1 229 ? 31.281 39.848 111.244 1.00 20.18 209 PRO A N 1
ATOM 1626 C CA . PRO A 1 229 ? 32.279 39.565 110.205 1.00 19.57 209 PRO A CA 1
ATOM 1627 C C . PRO A 1 229 ? 32.745 38.112 110.238 1.00 12.59 209 PRO A C 1
ATOM 1628 O O . PRO A 1 229 ? 32.875 37.508 111.309 1.00 14.09 209 PRO A O 1
ATOM 1632 N N . SER A 1 230 ? 32.970 37.550 109.055 1.00 16.39 210 SER A N 1
ATOM 1633 C CA . SER A 1 230 ? 33.365 36.155 108.949 1.00 15.61 210 SER A CA 1
ATOM 1634 C C . SER A 1 230 ? 34.328 35.977 107.787 1.00 15.13 210 SER A C 1
ATOM 1635 O O . SER A 1 230 ? 34.414 36.836 106.898 1.00 16.30 210 SER A O 1
ATOM 1638 N N . HIS A 1 231 ? 35.063 34.871 107.803 1.00 12.62 211 HIS A N 1
ATOM 1639 C CA . HIS A 1 231 ? 35.752 34.413 106.602 1.00 12.65 211 HIS A CA 1
ATOM 1640 C C . HIS A 1 231 ? 34.775 33.735 105.677 1.00 16.32 211 HIS A C 1
ATOM 1641 O O . HIS A 1 231 ? 33.695 33.316 106.093 1.00 17.11 211 HIS A O 1
ATOM 1648 N N . ILE A 1 232 ? 35.157 33.646 104.407 1.00 15.02 212 ILE A N 1
ATOM 1649 C CA . ILE A 1 232 ? 34.436 32.840 103.434 1.00 15.39 212 ILE A CA 1
ATOM 1650 C C . ILE A 1 232 ? 35.307 31.676 102.972 1.00 15.21 212 ILE A C 1
ATOM 1651 O O . ILE A 1 232 ? 36.498 31.843 102.703 1.00 16.48 212 ILE A O 1
ATOM 1656 N N . LEU A 1 233 ? 34.718 30.485 102.935 1.00 15.62 213 LEU A N 1
ATOM 1657 C CA . LEU A 1 233 ? 35.355 29.334 102.314 1.00 15.84 213 LEU A CA 1
ATOM 1658 C C . LEU A 1 233 ? 34.606 29.082 101.016 1.00 15.37 213 LEU A C 1
ATOM 1659 O O . LEU A 1 233 ? 33.456 28.634 101.024 1.00 17.65 213 LEU A O 1
ATOM 1664 N N . ALA A 1 234 ? 35.254 29.410 99.902 1.00 14.96 214 ALA A N 1
ATOM 1665 C CA . ALA A 1 234 ? 34.639 29.338 98.584 1.00 15.93 214 ALA A CA 1
ATOM 1666 C C . ALA A 1 234 ? 34.694 27.925 98.025 1.00 13.25 214 ALA A C 1
ATOM 1667 O O . ALA A 1 234 ? 35.760 27.314 97.981 1.00 15.17 214 ALA A O 1
ATOM 1669 N N . ARG A 1 235 ? 33.541 27.411 97.608 1.00 13.93 215 ARG A N 1
ATOM 1670 C CA . ARG A 1 235 ? 33.473 26.132 96.900 1.00 16.27 215 ARG A CA 1
ATOM 1671 C C . ARG A 1 235 ? 32.613 26.275 95.651 1.00 22.03 215 ARG A C 1
ATOM 1672 O O . ARG A 1 235 ? 31.912 27.277 95.476 1.00 15.53 215 ARG A O 1
ATOM 1680 N N . ASN A 1 236 ? 32.658 25.282 94.771 1.00 18.35 216 ASN A N 1
ATOM 1681 C CA . ASN A 1 236 ? 31.789 25.333 93.598 1.00 16.48 216 ASN A CA 1
ATOM 1682 C C . ASN A 1 236 ? 30.391 24.795 93.889 1.00 18.20 216 ASN A C 1
ATOM 1683 O O . ASN A 1 236 ? 30.062 24.489 95.037 1.00 15.57 216 ASN A O 1
ATOM 1688 N N . GLU A 1 237 ? 29.572 24.658 92.852 1.00 19.10 217 GLU A N 1
ATOM 1689 C CA . GLU A 1 237 ? 28.180 24.261 93.072 1.00 22.04 217 GLU A CA 1
ATOM 1690 C C . GLU A 1 237 ? 28.054 22.825 93.567 1.00 18.67 217 GLU A C 1
ATOM 1691 O O . GLU A 1 237 ? 27.006 22.445 94.084 1.00 23.81 217 GLU A O 1
ATOM 1697 N N . ASN A 1 238 ? 29.124 22.044 93.430 1.00 18.60 218 ASN A N 1
ATOM 1698 C CA . ASN A 1 238 ? 29.149 20.682 93.970 1.00 17.98 218 ASN A CA 1
ATOM 1699 C C . ASN A 1 238 ? 29.893 20.575 95.301 1.00 19.61 218 ASN A C 1
ATOM 1700 O O . ASN A 1 238 ? 30.144 19.474 95.788 1.00 18.70 218 ASN A O 1
ATOM 1705 N N . GLY A 1 239 ? 30.271 21.719 95.863 1.00 16.65 219 GLY A N 1
ATOM 1706 C CA . GLY A 1 239 ? 30.947 21.759 97.147 1.00 16.63 219 GLY A CA 1
ATOM 1707 C C . GLY A 1 239 ? 32.431 21.439 97.060 1.00 19.58 219 GLY A C 1
ATOM 1708 O O . GLY A 1 239 ? 33.050 21.133 98.072 1.00 18.64 219 GLY A O 1
ATOM 1709 N N . ARG A 1 240 ? 33.002 21.478 95.858 1.00 16.97 220 ARG A N 1
ATOM 1710 C CA . ARG A 1 240 ? 34.447 21.284 95.726 1.00 17.08 220 ARG A CA 1
ATOM 1711 C C . ARG A 1 240 ? 35.152 22.578 96.101 1.00 21.38 220 ARG A C 1
ATOM 1712 O O . ARG A 1 240 ? 34.986 23.594 95.417 1.00 16.50 220 ARG A O 1
ATOM 1720 N N . PRO A 1 241 ? 35.937 22.552 97.192 1.00 19.54 221 PRO A N 1
ATOM 1721 C CA . PRO A 1 241 ? 36.620 23.774 97.640 1.00 21.53 221 PRO A CA 1
ATOM 1722 C C . PRO A 1 241 ? 37.506 24.352 96.542 1.00 21.23 221 PRO A C 1
ATOM 1723 O O . PRO A 1 241 ? 38.028 23.591 95.720 1.00 17.66 221 PRO A O 1
ATOM 1727 N N . PHE A 1 242 ? 37.646 25.674 96.496 1.00 15.08 222 PHE A N 1
ATOM 1728 C CA . PHE A 1 242 ? 38.531 26.281 95.508 1.00 17.09 222 PHE A CA 1
ATOM 1729 C C . PHE A 1 242 ? 39.958 25.861 95.813 1.00 14.09 222 PHE A C 1
ATOM 1730 O O . PHE A 1 242 ? 40.309 25.596 96.965 1.00 14.68 222 PHE A O 1
ATOM 1738 N N . ARG A 1 243 ? 40.768 25.787 94.766 1.00 14.90 223 ARG A N 1
ATOM 1739 C CA . ARG A 1 243 ? 42.173 25.401 94.875 1.00 12.22 223 ARG A CA 1
ATOM 1740 C C . ARG A 1 243 ? 42.945 26.186 93.819 1.00 15.93 223 ARG A C 1
ATOM 1741 O O . ARG A 1 243 ? 42.639 26.097 92.629 1.00 16.63 223 ARG A O 1
ATOM 1749 N N A MET A 1 244 ? 43.935 26.959 94.259 0.50 15.08 224 MET A N 1
ATOM 1750 N N B MET A 1 244 ? 43.943 26.949 94.254 0.50 15.07 224 MET A N 1
ATOM 1751 C CA A MET A 1 244 ? 44.702 27.810 93.353 0.50 16.12 224 MET A CA 1
ATOM 1752 C CA B MET A 1 244 ? 44.695 27.814 93.349 0.50 16.08 224 MET A CA 1
ATOM 1753 C C A MET A 1 244 ? 46.072 28.103 93.938 0.50 16.40 224 MET A C 1
ATOM 1754 C C B MET A 1 244 ? 46.067 28.106 93.935 0.50 16.39 224 MET A C 1
ATOM 1755 O O A MET A 1 244 ? 46.288 27.949 95.140 0.50 17.31 224 MET A O 1
ATOM 1756 O O B MET A 1 244 ? 46.280 27.953 95.138 0.50 17.18 224 MET A O 1
ATOM 1765 N N . HIS A 1 245 ? 46.994 28.540 93.091 1.00 13.85 225 HIS A N 1
ATOM 1766 C CA . HIS A 1 245 ? 48.315 28.930 93.546 1.00 13.69 225 HIS A CA 1
ATOM 1767 C C . HIS A 1 245 ? 48.304 30.386 94.008 1.00 17.82 225 HIS A C 1
ATOM 1768 O O . HIS A 1 245 ? 47.845 31.282 93.286 1.00 17.01 225 HIS A O 1
ATOM 1775 N N . ILE A 1 246 ? 48.813 30.610 95.213 1.00 14.47 226 ILE A N 1
ATOM 1776 C CA . ILE A 1 246 ? 49.037 31.954 95.733 1.00 13.64 226 ILE A CA 1
ATOM 1777 C C . ILE A 1 246 ? 50.498 32.000 96.144 1.00 17.67 226 ILE A C 1
ATOM 1778 O O . ILE A 1 246 ? 50.918 31.312 97.080 1.00 18.93 226 ILE A O 1
ATOM 1783 N N . THR A 1 247 ? 51.272 32.803 95.429 1.00 12.15 227 THR A N 1
ATOM 1784 C CA . THR A 1 247 ? 52.724 32.817 95.585 1.00 10.38 227 THR A CA 1
ATOM 1785 C C . THR A 1 247 ? 53.170 34.135 96.210 1.00 14.73 227 THR A C 1
ATOM 1786 O O . THR A 1 247 ? 52.652 35.204 95.861 1.00 14.33 227 THR A O 1
ATOM 1790 N N . ASP A 1 248 ? 54.125 34.052 97.134 1.00 14.33 228 ASP A N 1
ATOM 1791 C CA . ASP A 1 248 ? 54.666 35.238 97.783 1.00 12.87 228 ASP A CA 1
ATOM 1792 C C . ASP A 1 248 ? 55.470 36.060 96.780 1.00 14.68 228 ASP A C 1
ATOM 1793 O O . ASP A 1 248 ? 56.220 35.516 95.964 1.00 14.38 228 ASP A O 1
ATOM 1798 N N . THR A 1 249 ? 55.311 37.378 96.851 1.00 12.42 229 THR A N 1
ATOM 1799 C CA . THR A 1 249 ? 56.060 38.299 96.001 1.00 13.53 229 THR A CA 1
ATOM 1800 C C . THR A 1 249 ? 57.561 38.006 95.993 1.00 16.07 229 THR A C 1
ATOM 1801 O O . THR A 1 249 ? 58.215 38.091 94.950 1.00 13.26 229 THR A O 1
ATOM 1805 N N . ARG A 1 250 ? 58.097 37.653 97.154 1.00 12.52 230 ARG A N 1
ATOM 1806 C CA . ARG A 1 250 ? 59.528 37.379 97.277 1.00 11.87 230 ARG A CA 1
ATOM 1807 C C . ARG A 1 250 ? 59.986 36.181 96.448 1.00 16.98 230 ARG A C 1
ATOM 1808 O O . ARG A 1 250 ? 61.126 36.156 95.979 1.00 16.76 230 ARG A O 1
ATOM 1816 N N . ASP A 1 251 ? 59.122 35.183 96.275 1.00 17.05 231 ASP A N 1
ATOM 1817 C CA . ASP A 1 251 ? 59.481 34.032 95.452 1.00 15.93 231 ASP A CA 1
ATOM 1818 C C . ASP A 1 251 ? 59.414 34.432 93.989 1.00 15.56 231 ASP A C 1
ATOM 1819 O O . ASP A 1 251 ? 60.231 33.995 93.179 1.00 17.43 231 ASP A O 1
ATOM 1824 N N . MET A 1 252 ? 58.448 35.282 93.647 1.00 14.85 232 MET A N 1
ATOM 1825 C CA . MET A 1 252 ? 58.355 35.764 92.271 1.00 12.77 232 MET A CA 1
ATOM 1826 C C . MET A 1 252 ? 59.595 36.581 91.911 1.00 15.90 232 MET A C 1
ATOM 1827 O O . MET A 1 252 ? 60.151 36.448 90.820 1.00 14.61 232 MET A O 1
ATOM 1832 N N . VAL A 1 253 ? 60.041 37.409 92.846 1.00 14.47 233 VAL A N 1
ATOM 1833 C CA . VAL A 1 253 ? 61.220 38.234 92.628 1.00 13.02 233 VAL A CA 1
ATOM 1834 C C . VAL A 1 253 ? 62.434 37.352 92.396 1.00 14.42 233 VAL A C 1
ATOM 1835 O O . VAL A 1 253 ? 63.201 37.590 91.471 1.00 15.82 233 VAL A O 1
ATOM 1839 N N . ALA A 1 254 ? 62.581 36.306 93.206 1.00 15.05 234 ALA A N 1
ATOM 1840 C CA . ALA A 1 254 ? 63.682 35.363 93.013 1.00 15.33 234 ALA A CA 1
ATOM 1841 C C . ALA A 1 254 ? 63.669 34.741 91.614 1.00 17.84 234 ALA A C 1
ATOM 1842 O O . ALA A 1 254 ? 64.711 34.621 90.975 1.00 18.89 234 ALA A O 1
ATOM 1844 N N . GLY A 1 255 ? 62.490 34.353 91.139 1.00 13.92 235 GLY A N 1
ATOM 1845 C CA . GLY A 1 255 ? 62.377 33.762 89.811 1.00 12.50 235 GLY A CA 1
ATOM 1846 C C . GLY A 1 255 ? 62.694 34.759 88.715 1.00 15.10 235 GLY A C 1
ATOM 1847 O O . GLY A 1 255 ? 63.232 34.392 87.672 1.00 15.14 235 GLY A O 1
ATOM 1848 N N . ILE A 1 256 ? 62.352 36.025 88.950 1.00 15.12 236 ILE A N 1
ATOM 1849 C CA . ILE A 1 256 ? 62.565 37.076 87.953 1.00 12.50 236 ILE A CA 1
ATOM 1850 C C . ILE A 1 256 ? 64.055 37.387 87.799 1.00 15.42 236 ILE A C 1
ATOM 1851 O O . ILE A 1 256 ? 64.540 37.579 86.679 1.00 16.06 236 ILE A O 1
ATOM 1856 N N . LEU A 1 257 ? 64.766 37.422 88.922 1.00 17.13 237 LEU A N 1
ATOM 1857 C CA . LEU A 1 257 ? 66.220 37.596 88.917 1.00 15.12 237 LEU A CA 1
ATOM 1858 C C . LEU A 1 257 ? 66.883 36.475 88.128 1.00 18.50 237 LEU A C 1
ATOM 1859 O O . LEU A 1 257 ? 67.818 36.714 87.353 1.00 17.18 237 LEU A O 1
ATOM 1864 N N . LEU A 1 258 ? 66.400 35.248 88.318 1.00 16.78 238 LEU A N 1
ATOM 1865 C CA . LEU A 1 258 ? 66.919 34.123 87.544 1.00 17.79 238 LEU A CA 1
ATOM 1866 C C . LEU A 1 258 ? 66.648 34.325 86.055 1.00 16.96 238 LEU A C 1
ATOM 1867 O O . LEU A 1 258 ? 67.520 34.087 85.223 1.00 19.54 238 LEU A O 1
ATOM 1872 N N . ALA A 1 259 ? 65.447 34.785 85.709 1.00 12.54 239 ALA A N 1
ATOM 1873 C CA . ALA A 1 259 ? 65.140 35.043 84.298 1.00 13.67 239 ALA A CA 1
ATOM 1874 C C . ALA A 1 259 ? 66.072 36.102 83.718 1.00 14.77 239 ALA A C 1
ATOM 1875 O O . ALA A 1 259 ? 66.413 36.068 82.529 1.00 15.87 239 ALA A O 1
ATOM 1877 N N . LEU A 1 260 ? 66.456 37.064 84.555 1.00 17.02 240 LEU A N 1
ATOM 1878 C CA . LEU A 1 260 ? 67.335 38.154 84.138 1.00 17.27 240 LEU A CA 1
ATOM 1879 C C . LEU A 1 260 ? 68.771 37.670 83.906 1.00 17.04 240 LEU A C 1
ATOM 1880 O O . LEU A 1 260 ? 69.401 38.014 82.891 1.00 18.02 240 LEU A O 1
ATOM 1885 N N . ASP A 1 261 ? 69.262 36.853 84.838 1.00 20.18 241 ASP A N 1
ATOM 1886 C CA . ASP A 1 261 ? 70.686 36.488 84.919 1.00 18.61 241 ASP A CA 1
ATOM 1887 C C . ASP A 1 261 ? 71.073 35.128 84.326 1.00 24.15 241 ASP A C 1
ATOM 1888 O O . ASP A 1 261 ? 72.194 34.960 83.854 1.00 25.03 241 ASP A O 1
ATOM 1893 N N . HIS A 1 262 ? 70.175 34.151 84.385 1.00 18.05 242 HIS A N 1
ATOM 1894 C CA . HIS A 1 262 ? 70.545 32.767 84.056 1.00 18.47 242 HIS A CA 1
ATOM 1895 C C . HIS A 1 262 ? 70.685 32.545 82.551 1.00 20.09 242 HIS A C 1
ATOM 1896 O O . HIS A 1 262 ? 69.765 32.842 81.794 1.00 22.29 242 HIS A O 1
ATOM 1903 N N . PRO A 1 263 ? 71.842 32.018 82.114 1.00 18.84 243 PRO A N 1
ATOM 1904 C CA . PRO A 1 263 ? 72.105 31.780 80.689 1.00 22.72 243 PRO A CA 1
ATOM 1905 C C . PRO A 1 263 ? 71.042 30.911 80.032 1.00 20.55 243 PRO A C 1
ATOM 1906 O O . PRO A 1 263 ? 70.762 31.093 78.845 1.00 24.18 243 PRO A O 1
ATOM 1910 N N . GLU A 1 264 ? 70.462 29.984 80.788 1.00 22.20 244 GLU A N 1
ATOM 1911 C CA . GLU A 1 264 ? 69.504 29.033 80.230 1.00 17.50 244 GLU A CA 1
ATOM 1912 C C . GLU A 1 264 ? 68.065 29.550 80.209 1.00 18.34 244 GLU A C 1
ATOM 1913 O O . GLU A 1 264 ? 67.151 28.842 79.787 1.00 22.48 244 GLU A O 1
ATOM 1919 N N . ALA A 1 265 ? 67.867 30.787 80.656 1.00 16.85 245 ALA A N 1
ATOM 1920 C CA . ALA A 1 265 ? 66.541 31.407 80.586 1.00 14.45 245 ALA A CA 1
ATOM 1921 C C . ALA A 1 265 ? 66.246 31.918 79.177 1.00 19.03 245 ALA A C 1
ATOM 1922 O O . ALA A 1 265 ? 65.079 32.076 78.792 1.00 18.44 245 ALA A O 1
ATOM 1924 N N . ALA A 1 266 ? 67.303 32.188 78.416 1.00 17.21 246 ALA A N 1
ATOM 1925 C CA . ALA A 1 266 ? 67.171 32.777 77.085 1.00 21.20 246 ALA A CA 1
ATOM 1926 C C . ALA A 1 266 ? 66.305 31.914 76.180 1.00 18.22 246 ALA A C 1
ATOM 1927 O O . ALA A 1 266 ? 66.546 30.712 76.035 1.00 19.63 246 ALA A O 1
ATOM 1929 N N . GLY A 1 267 ? 65.285 32.536 75.589 1.00 17.74 247 GLY A N 1
ATOM 1930 C CA . GLY A 1 267 ? 64.396 31.862 74.659 1.00 17.05 247 GLY A CA 1
ATOM 1931 C C . GLY A 1 267 ? 63.407 30.965 75.380 1.00 16.00 247 GLY A C 1
ATOM 1932 O O . GLY A 1 267 ? 62.713 30.156 74.760 1.00 20.45 247 GLY A O 1
ATOM 1933 N N . GLY A 1 268 ? 63.331 31.109 76.697 1.00 16.88 248 GLY A N 1
ATOM 1934 C CA . GLY A 1 268 ? 62.538 30.197 77.501 1.00 14.31 248 GLY A CA 1
ATOM 1935 C C . GLY A 1 268 ? 61.146 30.700 77.828 1.00 16.60 248 GLY A C 1
ATOM 1936 O O . GLY A 1 268 ? 60.877 31.901 77.789 1.00 16.54 248 GLY A O 1
ATOM 1937 N N . THR A 1 269 ? 60.260 29.758 78.128 1.00 13.72 249 THR A N 1
ATOM 1938 C CA . THR A 1 269 ? 58.911 30.067 78.596 1.00 14.99 249 THR A CA 1
ATOM 1939 C C . THR A 1 269 ? 58.683 29.261 79.864 1.00 13.26 249 THR A C 1
ATOM 1940 O O . THR A 1 269 ? 58.798 28.033 79.843 1.00 14.99 249 THR A O 1
ATOM 1944 N N . PHE A 1 270 ? 58.364 29.937 80.963 1.00 14.41 250 PHE A N 1
ATOM 1945 C CA . PHE A 1 270 ? 58.287 29.265 82.262 1.00 15.51 250 PHE A CA 1
ATOM 1946 C C . PHE A 1 270 ? 57.071 29.677 83.081 1.00 13.59 250 PHE A C 1
ATOM 1947 O O . PHE A 1 270 ? 56.790 30.870 83.227 1.00 14.18 250 PHE A O 1
ATOM 1955 N N . ASN A 1 271 ? 56.380 28.693 83.649 1.00 16.96 251 ASN A N 1
ATOM 1956 C CA . ASN A 1 271 ? 55.465 28.969 84.755 1.00 16.64 251 ASN A CA 1
ATOM 1957 C C . ASN A 1 271 ? 56.284 29.361 85.962 1.00 13.05 251 ASN A C 1
ATOM 1958 O O . ASN A 1 271 ? 57.213 28.644 86.333 1.00 18.08 251 ASN A O 1
ATOM 1963 N N . LEU A 1 272 ? 55.936 30.488 86.579 1.00 13.19 252 LEU A N 1
ATOM 1964 C CA . LEU A 1 272 ? 56.628 30.950 87.784 1.00 15.01 252 LEU A CA 1
ATOM 1965 C C . LEU A 1 272 ? 55.641 31.057 88.928 1.00 15.53 252 LEU A C 1
ATOM 1966 O O . LEU A 1 272 ? 54.689 31.829 88.860 1.00 13.96 252 LEU A O 1
ATOM 1971 N N . GLY A 1 273 ? 55.876 30.276 89.979 1.00 16.06 253 GLY A N 1
ATOM 1972 C CA . GLY A 1 273 ? 55.018 30.278 91.149 1.00 14.07 253 GLY A CA 1
ATOM 1973 C C . GLY A 1 273 ? 55.484 29.199 92.098 1.00 14.60 253 GLY A C 1
ATOM 1974 O O . GLY A 1 273 ? 56.451 28.481 91.810 1.00 18.56 253 GLY A O 1
ATOM 1975 N N . ALA A 1 274 ? 54.809 29.083 93.235 1.00 16.21 254 ALA A N 1
ATOM 1976 C CA . ALA A 1 274 ? 55.153 28.054 94.206 1.00 18.26 254 ALA A CA 1
ATOM 1977 C C . ALA A 1 274 ? 54.725 26.675 93.721 1.00 20.24 254 ALA A C 1
ATOM 1978 O O . ALA A 1 274 ? 53.948 26.551 92.761 1.00 19.36 254 ALA A O 1
ATOM 1980 N N . ASP A 1 275 ? 55.248 25.645 94.384 1.00 20.38 255 ASP A N 1
ATOM 1981 C CA . ASP A 1 275 ? 55.091 24.267 93.934 1.00 19.19 255 ASP A CA 1
ATOM 1982 C C . ASP A 1 275 ? 53.643 23.798 93.953 1.00 16.14 255 ASP A C 1
ATOM 1983 O O . ASP A 1 275 ? 53.163 23.201 92.988 1.00 23.60 255 ASP A O 1
ATOM 1988 N N . GLU A 1 276 ? 52.958 24.050 95.063 1.00 22.45 256 GLU A N 1
ATOM 1989 C CA . GLU A 1 276 ? 51.627 23.487 95.265 1.00 24.44 256 GLU A CA 1
ATOM 1990 C C . GLU A 1 276 ? 50.565 24.563 95.419 1.00 18.64 256 GLU A C 1
ATOM 1991 O O . GLU A 1 276 ? 50.808 25.618 96.018 1.00 21.62 256 GLU A O 1
ATOM 1997 N N . PRO A 1 277 ? 49.363 24.286 94.900 1.00 17.01 257 PRO A N 1
ATOM 1998 C CA . PRO A 1 277 ? 48.242 25.199 95.110 1.00 15.83 257 PRO A CA 1
ATOM 1999 C C . PRO A 1 277 ? 47.755 25.095 96.541 1.00 19.62 257 PRO A C 1
ATOM 2000 O O . PRO A 1 277 ? 48.009 24.089 97.214 1.00 20.07 257 PRO A O 1
ATOM 2004 N N . ALA A 1 278 ? 47.061 26.121 97.004 1.00 17.36 258 ALA A N 1
ATOM 2005 C CA . ALA A 1 278 ? 46.387 26.033 98.282 1.00 21.51 258 ALA A CA 1
ATOM 2006 C C . ALA A 1 278 ? 44.980 25.500 98.058 1.00 19.12 258 ALA A C 1
ATOM 2007 O O . ALA A 1 278 ? 44.257 26.000 97.203 1.00 18.58 258 ALA A O 1
ATOM 2009 N N A ASP A 1 279 ? 44.605 24.467 98.807 0.60 21.39 259 ASP A N 1
ATOM 2010 N N B ASP A 1 279 ? 44.605 24.480 98.822 0.40 21.05 259 ASP A N 1
ATOM 2011 C CA A ASP A 1 279 ? 43.220 24.013 98.813 0.60 19.36 259 ASP A CA 1
ATOM 2012 C CA B ASP A 1 279 ? 43.234 23.977 98.845 0.40 20.20 259 ASP A CA 1
ATOM 2013 C C A ASP A 1 279 ? 42.530 24.765 99.924 0.60 19.93 259 ASP A C 1
ATOM 2014 C C B ASP A 1 279 ? 42.502 24.725 99.947 0.40 19.67 259 ASP A C 1
ATOM 2015 O O A ASP A 1 279 ? 42.971 24.727 101.070 0.60 18.20 259 ASP A O 1
ATOM 2016 O O B ASP A 1 279 ? 42.885 24.636 101.112 0.40 19.08 259 ASP A O 1
ATOM 2025 N N . PHE A 1 280 ? 41.450 25.457 99.586 1.00 16.90 260 PHE A N 1
ATOM 2026 C CA . PHE A 1 280 ? 40.791 26.346 100.541 1.00 17.19 260 PHE A CA 1
ATOM 2027 C C . PHE A 1 280 ? 40.153 25.626 101.727 1.00 17.95 260 PHE A C 1
ATOM 2028 O O . PHE A 1 280 ? 40.004 26.223 102.783 1.00 19.26 260 PHE A O 1
ATOM 2036 N N . ALA A 1 281 ? 39.797 24.355 101.564 1.00 21.60 261 ALA A N 1
ATOM 2037 C CA . ALA A 1 281 ? 39.281 23.566 102.695 1.00 17.87 261 ALA A CA 1
ATOM 2038 C C . ALA A 1 281 ? 40.338 23.352 103.772 1.00 17.72 261 ALA A C 1
ATOM 2039 O O . ALA A 1 281 ? 40.011 23.184 104.956 1.00 21.26 261 ALA A O 1
ATOM 2041 N N . ALA A 1 282 ? 41.603 23.332 103.360 1.00 18.35 262 ALA A N 1
ATOM 2042 C CA . ALA A 1 282 ? 42.723 23.237 104.295 1.00 20.41 262 ALA A CA 1
ATOM 2043 C C . ALA A 1 282 ? 43.155 24.627 104.744 1.00 22.53 262 ALA A C 1
ATOM 2044 O O . ALA A 1 282 ? 43.490 24.847 105.911 1.00 23.96 262 ALA A O 1
ATOM 2046 N N . LEU A 1 283 ? 43.142 25.565 103.806 1.00 18.81 263 LEU A N 1
ATOM 2047 C CA . LEU A 1 283 ? 43.656 26.909 104.047 1.00 18.27 263 LEU A CA 1
ATOM 2048 C C . LEU A 1 283 ? 42.796 27.726 105.011 1.00 18.72 263 LEU A C 1
ATOM 2049 O O . LEU A 1 283 ? 43.312 28.392 105.914 1.00 17.82 263 LEU A O 1
ATOM 2054 N N . LEU A 1 284 ? 41.482 27.694 104.808 1.00 19.67 264 LEU A N 1
ATOM 2055 C CA . LEU A 1 284 ? 40.598 28.537 105.604 1.00 17.28 264 LEU A CA 1
ATOM 2056 C C . LEU A 1 284 ? 40.635 28.260 107.103 1.00 18.22 264 LEU A C 1
ATOM 2057 O O . LEU A 1 284 ? 40.627 29.210 107.894 1.00 17.32 264 LEU A O 1
ATOM 2062 N N . PRO A 1 285 ? 40.686 26.973 107.504 1.00 17.74 265 PRO A N 1
ATOM 2063 C CA . PRO A 1 285 ? 40.827 26.727 108.937 1.00 18.02 265 PRO A CA 1
ATOM 2064 C C . PRO A 1 285 ? 42.145 27.272 109.501 1.00 16.14 265 PRO A C 1
ATOM 2065 O O . PRO A 1 285 ? 42.164 27.717 110.656 1.00 19.48 265 PRO A O 1
ATOM 2069 N N . LYS A 1 286 ? 43.218 27.225 108.712 1.00 18.07 266 LYS A N 1
ATOM 2070 C CA . LYS A 1 286 ? 44.486 27.816 109.132 1.00 20.50 266 LYS A CA 1
ATOM 2071 C C . LYS A 1 286 ? 44.342 29.321 109.295 1.00 22.44 266 LYS A C 1
ATOM 2072 O O . LYS A 1 286 ? 44.840 29.907 110.257 1.00 19.12 266 LYS A O 1
ATOM 2078 N N . ILE A 1 287 ? 43.685 29.951 108.327 1.00 18.62 267 ILE A N 1
ATOM 2079 C CA . ILE A 1 287 ? 43.429 31.388 108.398 1.00 15.55 267 ILE A CA 1
ATOM 2080 C C . ILE A 1 287 ? 42.593 31.741 109.629 1.00 17.50 267 ILE A C 1
ATOM 2081 O O . ILE A 1 287 ? 42.922 32.669 110.362 1.00 19.90 267 ILE A O 1
ATOM 2086 N N . ALA A 1 288 ? 41.526 30.984 109.871 1.00 21.51 268 ALA A N 1
ATOM 2087 C CA . ALA A 1 288 ? 40.644 31.278 110.999 1.00 18.26 268 ALA A CA 1
ATOM 2088 C C . ALA A 1 288 ? 41.329 31.070 112.344 1.00 22.11 268 ALA A C 1
ATOM 2089 O O . ALA A 1 288 ? 41.016 31.756 113.315 1.00 18.35 268 ALA A O 1
ATOM 2091 N N . ALA A 1 289 ? 42.267 30.128 112.395 1.00 20.52 269 ALA A N 1
ATOM 2092 C CA . ALA A 1 289 ? 43.044 29.894 113.609 1.00 23.05 269 ALA A CA 1
ATOM 2093 C C . ALA A 1 289 ? 43.885 31.115 113.984 1.00 24.16 269 ALA A C 1
ATOM 2094 O O . ALA A 1 289 ? 44.252 31.296 115.146 1.00 23.74 269 ALA A O 1
ATOM 2096 N N . LEU A 1 290 ? 44.184 31.948 112.996 1.00 19.98 270 LEU A N 1
ATOM 2097 C CA . LEU A 1 290 ? 45.043 33.111 113.193 1.00 16.84 270 LEU A CA 1
ATOM 2098 C C . LEU A 1 290 ? 44.266 34.401 113.458 1.00 21.42 270 LEU A C 1
ATOM 2099 O O . LEU A 1 290 ? 44.788 35.329 114.071 1.00 25.23 270 LEU A O 1
ATOM 2104 N N . THR A 1 291 ? 43.018 34.464 113.003 1.00 19.27 271 THR A N 1
ATOM 2105 C CA . THR A 1 291 ? 42.233 35.693 113.132 1.00 18.70 271 THR A CA 1
ATOM 2106 C C . THR A 1 291 ? 41.185 35.578 114.218 1.00 20.28 271 THR A C 1
ATOM 2107 O O . THR A 1 291 ? 40.775 36.578 114.808 1.00 19.25 271 THR A O 1
ATOM 2111 N N . GLY A 1 292 ? 40.733 34.353 114.456 1.00 19.04 272 GLY A N 1
ATOM 2112 C CA . GLY A 1 292 ? 39.664 34.110 115.400 1.00 16.03 272 GLY A CA 1
ATOM 2113 C C . GLY A 1 292 ? 38.272 34.254 114.811 1.00 13.46 272 GLY A C 1
ATOM 2114 O O . GLY A 1 292 ? 37.283 34.040 115.506 1.00 16.89 272 GLY A O 1
ATOM 2115 N N . LEU A 1 293 ? 38.174 34.625 113.532 1.00 13.71 273 LEU A N 1
ATOM 2116 C CA . LEU A 1 293 ? 36.860 34.826 112.921 1.00 14.11 273 LEU A CA 1
ATOM 2117 C C . LEU A 1 293 ? 36.204 33.502 112.539 1.00 12.86 273 LEU A C 1
ATOM 2118 O O . LEU A 1 293 ? 36.888 32.547 112.190 1.00 18.56 273 LEU A O 1
ATOM 2123 N N . PRO A 1 294 ? 34.863 33.444 112.583 1.00 12.24 274 PRO A N 1
ATOM 2124 C CA . PRO A 1 294 ? 34.139 32.262 112.100 1.00 11.89 274 PRO A CA 1
ATOM 2125 C C . PRO A 1 294 ? 34.240 32.121 110.594 1.00 17.77 274 PRO A C 1
ATOM 2126 O O . PRO A 1 294 ? 34.509 33.098 109.907 1.00 16.56 274 PRO A O 1
ATOM 2130 N N . ILE A 1 295 ? 33.991 30.918 110.094 1.00 14.01 275 ILE A N 1
ATOM 2131 C CA . ILE A 1 295 ? 34.038 30.647 108.666 1.00 15.12 275 ILE A CA 1
ATOM 2132 C C . ILE A 1 295 ? 32.632 30.390 108.129 1.00 19.11 275 ILE A C 1
ATOM 2133 O O . ILE A 1 295 ? 31.883 29.596 108.694 1.00 19.82 275 ILE A O 1
ATOM 2138 N N . VAL A 1 296 ? 32.280 31.067 107.039 1.00 17.19 276 VAL A N 1
ATOM 2139 C CA . VAL A 1 296 ? 31.036 30.800 106.330 1.00 20.84 276 VAL A CA 1
ATOM 2140 C C . VAL A 1 296 ? 31.370 30.089 105.023 1.00 20.96 276 VAL A C 1
ATOM 2141 O O . VAL A 1 296 ? 32.198 30.564 104.250 1.00 22.32 276 VAL A O 1
ATOM 2145 N N . THR A 1 297 ? 30.740 28.946 104.778 1.00 16.80 277 THR A N 1
ATOM 2146 C CA . THR A 1 297 ? 31.022 28.182 103.570 1.00 13.62 277 THR A CA 1
ATOM 2147 C C . THR A 1 297 ? 30.008 28.503 102.482 1.00 20.39 277 THR A C 1
ATOM 2148 O O . THR A 1 297 ? 28.795 28.377 102.697 1.00 24.20 277 THR A O 1
ATOM 2152 N N . VAL A 1 298 ? 30.506 28.904 101.314 1.00 19.61 278 VAL A N 1
ATOM 2153 C CA . VAL A 1 298 ? 29.646 29.294 100.197 1.00 16.06 278 VAL A CA 1
ATOM 2154 C C . VAL A 1 298 ? 29.868 28.430 98.952 1.00 16.88 278 VAL A C 1
ATOM 2155 O O . VAL A 1 298 ? 31.002 28.253 98.491 1.00 18.58 278 VAL A O 1
ATOM 2159 N N . ASP A 1 299 ? 28.777 27.879 98.423 1.00 14.81 279 ASP A N 1
ATOM 2160 C CA . ASP A 1 299 ? 28.836 27.056 97.224 1.00 11.78 279 ASP A CA 1
ATOM 2161 C C . ASP A 1 299 ? 28.353 27.895 96.058 1.00 14.25 279 ASP A C 1
ATOM 2162 O O . ASP A 1 299 ? 27.151 28.165 95.921 1.00 22.61 279 ASP A O 1
ATOM 2167 N N . PHE A 1 300 ? 29.299 28.325 95.235 1.00 17.57 280 PHE A N 1
ATOM 2168 C CA . PHE A 1 300 ? 29.012 29.230 94.139 1.00 16.73 280 PHE A CA 1
ATOM 2169 C C . PHE A 1 300 ? 28.481 28.428 92.969 1.00 22.28 280 PHE A C 1
ATOM 2170 O O . PHE A 1 300 ? 28.939 27.314 92.725 1.00 23.30 280 PHE A O 1
ATOM 2178 N N . PRO A 1 301 ? 27.490 28.983 92.260 1.00 29.23 281 PRO A N 1
ATOM 2179 C CA . PRO A 1 301 ? 27.037 28.427 90.982 1.00 33.24 281 PRO A CA 1
ATOM 2180 C C . PRO A 1 301 ? 28.216 28.243 90.035 1.00 28.01 281 PRO A C 1
ATOM 2181 O O . PRO A 1 301 ? 29.089 29.107 89.972 1.00 28.48 281 PRO A O 1
ATOM 2185 N N . GLY A 1 302 ? 28.257 27.126 89.317 1.00 26.69 282 GLY A N 1
ATOM 2186 C CA . GLY A 1 302 ? 29.307 26.913 88.338 1.00 28.24 282 GLY A CA 1
ATOM 2187 C C . GLY A 1 302 ? 30.444 26.055 88.851 1.00 29.19 282 GLY A C 1
ATOM 2188 O O . GLY A 1 302 ? 30.371 25.519 89.957 1.00 25.77 282 GLY A O 1
ATOM 2189 N N . ASP A 1 303 ? 31.502 25.944 88.054 1.00 28.41 283 ASP A N 1
ATOM 2190 C CA . ASP A 1 303 ? 32.582 24.995 88.332 1.00 32.05 283 ASP A CA 1
ATOM 2191 C C . ASP A 1 303 ? 33.624 25.502 89.325 1.00 29.04 283 ASP A C 1
ATOM 2192 O O . ASP A 1 303 ? 34.442 24.727 89.830 1.00 26.20 283 ASP A O 1
ATOM 2197 N N . GLY A 1 304 ? 33.590 26.797 89.611 1.00 28.03 284 GLY A N 1
ATOM 2198 C CA . GLY A 1 304 ? 34.528 27.376 90.552 1.00 23.19 284 GLY A CA 1
ATOM 2199 C C . GLY A 1 304 ? 35.951 27.306 90.038 1.00 22.32 284 GLY A C 1
ATOM 2200 O O . GLY A 1 304 ? 36.186 27.153 88.837 1.00 25.32 284 GLY A O 1
ATOM 2201 N N . VAL A 1 305 ? 36.898 27.417 90.960 1.00 19.70 285 VAL A N 1
ATOM 2202 C CA . VAL A 1 305 ? 38.325 27.434 90.649 1.00 15.53 285 VAL A CA 1
ATOM 2203 C C . VAL A 1 305 ? 39.007 26.202 91.215 1.00 21.72 285 VAL A C 1
ATOM 2204 O O . VAL A 1 305 ? 38.831 25.873 92.396 1.00 18.03 285 VAL A O 1
ATOM 2208 N N . TYR A 1 306 ? 39.783 25.517 90.380 1.00 16.95 286 TYR A N 1
ATOM 2209 C CA . TYR A 1 306 ? 40.474 24.312 90.819 1.00 15.09 286 TYR A CA 1
ATOM 2210 C C . TYR A 1 306 ? 41.629 24.020 89.878 1.00 23.49 286 TYR A C 1
ATOM 2211 O O . TYR A 1 306 ? 41.424 23.551 88.750 1.00 22.46 286 TYR A O 1
ATOM 2220 N N . TYR A 1 307 ? 42.846 24.320 90.315 1.00 20.44 287 TYR A N 1
ATOM 2221 C CA . TYR A 1 307 ? 43.990 24.037 89.448 1.00 18.99 287 TYR A CA 1
ATOM 2222 C C . TYR A 1 307 ? 45.306 23.802 90.150 1.00 19.44 287 TYR A C 1
ATOM 2223 O O . TYR A 1 307 ? 45.538 24.263 91.274 1.00 20.66 287 TYR A O 1
AT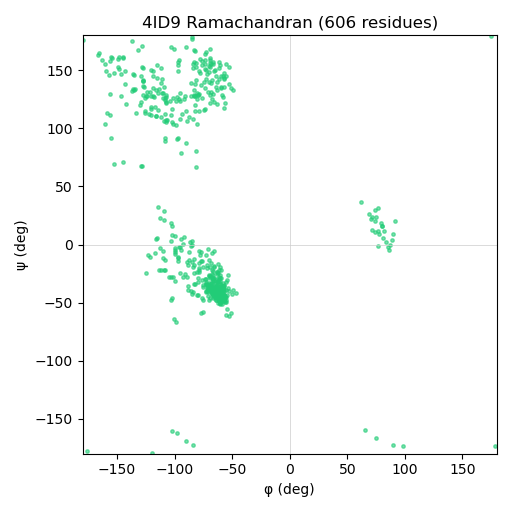OM 2232 N N A HIS A 1 308 ? 46.150 23.002 89.502 0.51 20.54 288 HIS A N 1
ATOM 2233 N N B HIS A 1 308 ? 46.182 23.136 89.418 0.49 20.49 288 HIS A N 1
ATOM 2234 C CA A HIS A 1 308 ? 47.543 22.792 89.891 0.51 18.28 288 HIS A CA 1
ATOM 2235 C CA B HIS A 1 308 ? 47.519 22.832 89.861 0.49 18.08 288 HIS A CA 1
ATOM 2236 C C A HIS A 1 308 ? 48.378 23.244 88.698 0.51 18.64 288 HIS A C 1
ATOM 2237 C C B HIS A 1 308 ? 48.423 23.195 88.696 0.49 18.37 288 HIS A C 1
ATOM 2238 O O A HIS A 1 308 ? 48.099 22.849 87.566 0.51 19.36 288 HIS A O 1
ATOM 2239 O O B HIS A 1 308 ? 48.231 22.713 87.581 0.49 19.39 288 HIS A O 1
ATOM 2252 N N . THR A 1 309 ? 49.392 24.066 88.941 1.00 16.99 289 THR A N 1
ATOM 2253 C CA . THR A 1 309 ? 50.262 24.536 87.874 1.00 20.00 289 THR A CA 1
ATOM 2254 C C . THR A 1 309 ? 51.682 24.056 88.114 1.00 21.04 289 THR A C 1
ATOM 2255 O O . THR A 1 309 ? 52.226 24.235 89.198 1.00 17.98 289 THR A O 1
ATOM 2259 N N . SER A 1 310 ? 52.275 23.438 87.098 1.00 18.52 290 SER A N 1
ATOM 2260 C CA . SER A 1 310 ? 53.596 22.844 87.246 1.00 18.85 290 SER A CA 1
ATOM 2261 C C . SER A 1 310 ? 54.693 23.874 87.066 1.00 18.04 290 SER A C 1
ATOM 2262 O O . SER A 1 310 ? 54.725 24.594 86.063 1.00 18.28 290 SER A O 1
ATOM 2265 N N . ASN A 1 311 ? 55.591 23.930 88.041 1.00 19.53 291 ASN A N 1
ATOM 2266 C CA . ASN A 1 311 ? 56.769 24.778 87.961 1.00 16.28 291 ASN A CA 1
ATOM 2267 C C . ASN A 1 311 ? 58.016 23.933 87.776 1.00 17.71 291 ASN A C 1
ATOM 2268 O O . ASN A 1 311 ? 59.127 24.393 88.040 1.00 19.45 291 ASN A O 1
ATOM 2273 N N . GLU A 1 312 ? 57.820 22.706 87.297 1.00 19.44 292 GLU A N 1
ATOM 2274 C CA . GLU A 1 312 ? 58.929 21.778 87.116 1.00 21.89 292 GLU A CA 1
ATOM 2275 C C . GLU A 1 312 ? 59.989 22.334 86.184 1.00 20.09 292 GLU A C 1
ATOM 2276 O O . GLU A 1 312 ? 61.187 22.207 86.460 1.00 21.55 292 GLU A O 1
ATOM 2282 N N . ARG A 1 313 ? 59.555 22.964 85.092 1.00 17.15 293 ARG A N 1
ATOM 2283 C CA . ARG A 1 313 ? 60.496 23.467 84.098 1.00 16.56 293 ARG A CA 1
ATOM 2284 C C . ARG A 1 313 ? 61.436 24.514 84.678 1.00 17.90 293 ARG A C 1
ATOM 2285 O O . ARG A 1 313 ? 62.654 24.419 84.514 1.00 21.28 293 ARG A O 1
ATOM 2293 N N . ILE A 1 314 ? 60.888 25.502 85.379 1.00 17.56 294 ILE A N 1
ATOM 2294 C CA . ILE A 1 314 ? 61.748 26.531 85.944 1.00 21.60 294 ILE A CA 1
ATOM 2295 C C . ILE A 1 314 ? 62.634 25.979 87.074 1.00 23.98 294 ILE A C 1
ATOM 2296 O O . ILE A 1 314 ? 63.786 26.398 87.220 1.00 18.59 294 ILE A O 1
ATOM 2301 N N . ARG A 1 315 ? 62.114 25.026 87.848 1.00 19.55 295 ARG A N 1
ATOM 2302 C CA . ARG A 1 315 ? 62.916 24.381 88.884 1.00 21.08 295 ARG A CA 1
ATOM 2303 C C . ARG A 1 315 ? 64.127 23.689 88.261 1.00 24.37 295 ARG A C 1
ATOM 2304 O O . ARG A 1 315 ? 65.264 23.911 88.678 1.00 20.07 295 ARG A O 1
ATOM 2312 N N . ASN A 1 316 ? 63.885 22.868 87.244 1.00 22.13 296 ASN A N 1
ATOM 2313 C CA . ASN A 1 316 ? 64.964 22.075 86.661 1.00 23.91 296 ASN A CA 1
ATOM 2314 C C . ASN A 1 316 ? 65.871 22.834 85.690 1.00 23.06 296 ASN A C 1
ATOM 2315 O O . ASN A 1 316 ? 67.050 22.509 85.560 1.00 28.88 296 ASN A O 1
ATOM 2320 N N . THR A 1 317 ? 65.336 23.857 85.026 1.00 20.80 297 THR A N 1
ATOM 2321 C CA . THR A 1 317 ? 66.126 24.625 84.071 1.00 22.39 297 THR A CA 1
ATOM 2322 C C . THR A 1 317 ? 66.952 25.753 84.703 1.00 21.05 297 THR A C 1
ATOM 2323 O O . THR A 1 317 ? 68.120 25.946 84.347 1.00 23.17 297 THR A O 1
ATOM 2327 N N . LEU A 1 318 ? 66.358 26.490 85.637 1.00 22.93 298 LEU A N 1
ATOM 2328 C CA . LEU A 1 318 ? 67.013 27.671 86.200 1.00 23.11 298 LEU A CA 1
ATOM 2329 C C . LEU A 1 318 ? 67.445 27.494 87.651 1.00 19.47 298 LEU A C 1
ATOM 2330 O O . LEU A 1 318 ? 68.082 28.376 88.219 1.00 20.60 298 LEU A O 1
ATOM 2335 N N . GLY A 1 319 ? 67.091 26.364 88.253 1.00 19.66 299 GLY A N 1
ATOM 2336 C CA . GLY A 1 319 ? 67.418 26.125 89.649 1.00 18.09 299 GLY A CA 1
ATOM 2337 C C . GLY A 1 319 ? 66.550 26.914 90.608 1.00 20.48 299 GLY A C 1
ATOM 2338 O O . GLY A 1 319 ? 66.952 27.167 91.748 1.00 25.49 299 GLY A O 1
ATOM 2339 N N . PHE A 1 320 ? 65.360 27.301 90.147 1.00 20.27 300 PHE A N 1
ATOM 2340 C CA . PHE A 1 320 ? 64.387 27.998 90.985 1.00 22.26 300 PHE A CA 1
ATOM 2341 C C . PHE A 1 320 ? 63.932 27.134 92.144 1.00 21.28 300 PHE A C 1
ATOM 2342 O O . PHE A 1 320 ? 63.598 25.955 91.971 1.00 20.28 300 PHE A O 1
ATOM 2350 N N . GLU A 1 321 ? 63.921 27.734 93.327 1.00 21.57 301 GLU A N 1
ATOM 2351 C CA . GLU A 1 321 ? 63.404 27.084 94.516 1.00 22.91 301 GLU A CA 1
ATOM 2352 C C . GLU A 1 321 ? 62.489 28.054 95.240 1.00 22.19 301 GLU A C 1
ATOM 2353 O O . GLU A 1 321 ? 62.940 29.082 95.731 1.00 24.91 301 GLU A O 1
ATOM 2359 N N . ALA A 1 322 ? 61.199 27.739 95.286 1.00 21.92 302 ALA A N 1
ATOM 2360 C CA . ALA A 1 322 ? 60.256 28.545 96.044 1.00 19.78 302 ALA A CA 1
ATOM 2361 C C . ALA A 1 322 ? 60.458 28.265 97.526 1.00 21.44 302 ALA A C 1
ATOM 2362 O O . ALA A 1 322 ? 60.682 27.127 97.920 1.00 23.44 302 ALA A O 1
ATOM 2364 N N . GLU A 1 323 ? 60.389 29.304 98.346 1.00 17.75 303 GLU A N 1
ATOM 2365 C CA . GLU A 1 323 ? 60.819 29.205 99.738 1.00 22.23 303 GLU A CA 1
ATOM 2366 C C . GLU A 1 323 ? 59.720 29.636 100.700 1.00 22.70 303 GLU A C 1
ATOM 2367 O O . GLU A 1 323 ? 59.678 29.216 101.864 1.00 24.58 303 GLU A O 1
ATOM 2373 N N . TRP A 1 324 ? 58.816 30.468 100.204 1.00 20.72 304 TRP A N 1
ATOM 2374 C CA . TRP A 1 324 ? 57.753 31.004 101.037 1.00 14.79 304 TRP A CA 1
ATOM 2375 C C . TRP A 1 324 ? 56.527 30.126 101.004 1.00 17.01 304 TRP A C 1
ATOM 2376 O O . TRP A 1 324 ? 55.620 30.324 100.191 1.00 27.55 304 TRP A O 1
ATOM 2387 N N . THR A 1 325 ? 56.524 29.136 101.896 1.00 20.35 305 THR A N 1
ATOM 2388 C CA . THR A 1 325 ? 55.388 28.253 102.039 1.00 22.93 305 THR A CA 1
ATOM 2389 C C . THR A 1 325 ? 54.224 29.068 102.567 1.00 19.10 305 THR A C 1
ATOM 2390 O O . THR A 1 325 ? 54.420 30.129 103.174 1.00 21.48 305 THR A O 1
ATOM 2394 N N . MET A 1 326 ? 53.011 28.584 102.326 1.00 19.76 306 MET A N 1
ATOM 2395 C CA . MET A 1 326 ? 51.819 29.270 102.797 1.00 22.84 306 MET A CA 1
ATOM 2396 C C . MET A 1 326 ? 51.845 29.441 104.318 1.00 18.89 306 MET A C 1
ATOM 2397 O O . MET A 1 326 ? 51.388 30.458 104.847 1.00 22.23 306 MET A O 1
ATOM 2402 N N . ASP A 1 327 ? 52.390 28.455 105.029 1.00 21.83 307 ASP A N 1
ATOM 2403 C CA . ASP A 1 327 ? 52.476 28.570 106.487 1.00 19.42 307 ASP A CA 1
ATOM 2404 C C . ASP A 1 327 ? 53.356 29.744 106.909 1.00 18.12 307 ASP A C 1
ATOM 2405 O O . ASP A 1 327 ? 53.011 30.484 107.837 1.00 23.73 307 ASP A O 1
ATOM 2410 N N . ARG A 1 328 ? 54.493 29.909 106.233 1.00 25.63 308 ARG A N 1
ATOM 2411 C CA . ARG A 1 328 ? 55.377 31.041 106.494 1.00 22.24 308 ARG A CA 1
ATOM 2412 C C . ARG A 1 328 ? 54.705 32.359 106.127 1.00 17.18 308 ARG A C 1
ATOM 2413 O O . ARG A 1 328 ? 54.804 33.337 106.871 1.00 20.10 308 ARG A O 1
ATOM 2421 N N . MET A 1 329 ? 54.033 32.388 104.974 1.00 18.00 309 MET A N 1
ATOM 2422 C CA . MET A 1 329 ? 53.316 33.594 104.550 1.00 16.73 309 MET A CA 1
ATOM 2423 C C . MET A 1 329 ? 52.247 33.981 105.563 1.00 21.84 309 MET A C 1
ATOM 2424 O O . MET A 1 329 ? 52.104 35.160 105.901 1.00 19.23 309 MET A O 1
ATOM 2429 N N . LEU A 1 330 ? 51.503 32.986 106.046 1.00 17.38 310 LEU A N 1
ATOM 2430 C CA . LEU A 1 330 ? 50.429 33.238 107.010 1.00 15.89 310 LEU A CA 1
ATOM 2431 C C . LEU A 1 330 ? 50.959 33.723 108.351 1.00 17.67 310 LEU A C 1
ATOM 2432 O O . LEU A 1 330 ? 50.360 34.595 108.976 1.00 17.92 310 LEU A O 1
ATOM 2437 N N . GLU A 1 331 ? 52.094 33.183 108.779 1.00 18.92 311 GLU A N 1
ATOM 2438 C CA . GLU A 1 331 ? 52.702 33.620 110.030 1.00 17.74 311 GLU A CA 1
ATOM 2439 C C . GLU A 1 331 ? 53.027 35.109 109.933 1.00 18.12 311 GLU A C 1
ATOM 2440 O O . GLU A 1 331 ? 52.781 35.872 110.866 1.00 18.59 311 GLU A O 1
ATOM 2446 N N A GLU A 1 332 ? 53.561 35.523 108.790 0.55 18.18 312 GLU A N 1
ATOM 2447 N N B GLU A 1 332 ? 53.578 35.530 108.800 0.45 18.25 312 GLU A N 1
ATOM 2448 C CA A GLU A 1 332 ? 53.918 36.921 108.595 0.55 18.60 312 GLU A CA 1
ATOM 2449 C CA B GLU A 1 332 ? 53.911 36.939 108.635 0.45 18.50 312 GLU A CA 1
ATOM 2450 C C A GLU A 1 332 ? 52.666 37.782 108.474 0.55 19.89 312 GLU A C 1
ATOM 2451 C C B GLU A 1 332 ? 52.651 37.782 108.497 0.45 19.64 312 GLU A C 1
ATOM 2452 O O A GLU A 1 332 ? 52.617 38.902 108.983 0.55 17.30 312 GLU A O 1
ATOM 2453 O O B GLU A 1 332 ? 52.580 38.892 109.024 0.45 16.71 312 GLU A O 1
ATOM 2464 N N . ALA A 1 333 ? 51.653 37.247 107.801 1.00 18.54 313 ALA A N 1
ATOM 2465 C CA . ALA A 1 333 ? 50.396 37.972 107.602 1.00 17.00 313 ALA A CA 1
ATOM 2466 C C . ALA A 1 333 ? 49.701 38.206 108.929 1.00 17.22 313 ALA A C 1
ATOM 2467 O O . ALA A 1 333 ? 49.157 39.280 109.175 1.00 16.35 313 ALA A O 1
ATOM 2469 N N . ALA A 1 334 ? 49.719 37.180 109.773 1.00 13.94 314 ALA A N 1
ATOM 2470 C CA . ALA A 1 334 ? 49.120 37.260 111.097 1.00 14.97 314 ALA A CA 1
ATOM 2471 C C . ALA A 1 334 ? 49.812 38.306 111.965 1.00 16.32 314 ALA A C 1
ATOM 2472 O O . ALA A 1 334 ? 49.158 39.073 112.659 1.00 16.14 314 ALA A O 1
ATOM 2474 N N . THR A 1 335 ? 51.141 38.308 111.951 1.00 17.78 315 THR A N 1
ATOM 2475 C CA . THR A 1 335 ? 51.914 39.293 112.703 1.00 16.77 315 THR A CA 1
ATOM 2476 C C . THR A 1 335 ? 51.554 40.710 112.270 1.00 12.50 315 THR A C 1
ATOM 2477 O O . THR A 1 335 ? 51.389 41.613 113.085 1.00 16.29 315 THR A O 1
ATOM 2481 N N . ALA A 1 336 ? 51.412 40.898 110.968 1.00 14.85 316 ALA A N 1
ATOM 2482 C CA . ALA A 1 336 ? 51.063 42.204 110.442 1.00 16.02 316 ALA A CA 1
ATOM 2483 C C . ALA A 1 336 ? 49.648 42.605 110.846 1.00 16.15 316 ALA A C 1
ATOM 2484 O O . ALA A 1 336 ? 49.404 43.759 111.212 1.00 21.22 316 ALA A O 1
ATOM 2486 N N . ARG A 1 337 ? 48.715 41.657 110.772 1.00 14.66 317 ARG A N 1
ATOM 2487 C CA . ARG A 1 337 ? 47.343 41.897 111.218 1.00 17.81 317 ARG A CA 1
ATOM 2488 C C . ARG A 1 337 ? 47.321 42.325 112.679 1.00 20.07 317 ARG A C 1
ATOM 2489 O O . ARG A 1 337 ? 46.638 43.280 113.046 1.00 22.47 317 ARG A O 1
ATOM 2497 N N . ARG A 1 338 ? 48.057 41.602 113.516 1.00 14.82 318 ARG A N 1
ATOM 2498 C CA . ARG A 1 338 ? 48.058 41.893 114.950 1.00 11.62 318 ARG A CA 1
ATOM 2499 C C . ARG A 1 338 ? 48.626 43.272 115.268 1.00 19.60 318 ARG A C 1
ATOM 2500 O O . ARG A 1 338 ? 48.152 43.930 116.194 1.00 22.35 318 ARG A O 1
ATOM 2508 N N . GLN A 1 339 ? 49.639 43.702 114.517 1.00 21.06 319 GLN A N 1
ATOM 2509 C CA . GLN A 1 339 ? 50.169 45.053 114.692 1.00 19.36 319 GLN A CA 1
ATOM 2510 C C . GLN A 1 339 ? 49.129 46.101 114.305 1.00 24.14 319 GLN A C 1
ATOM 2511 O O . GLN A 1 339 ? 48.960 47.102 115.003 1.00 26.79 319 GLN A O 1
ATOM 2517 N N . ARG A 1 340 ? 48.431 45.862 113.196 1.00 28.84 320 ARG A N 1
ATOM 2518 C CA . ARG A 1 340 ? 47.379 46.769 112.738 1.00 26.58 320 ARG A CA 1
ATOM 2519 C C . ARG A 1 340 ? 46.260 46.958 113.757 1.00 27.17 320 ARG A C 1
ATOM 2520 O O . ARG A 1 340 ? 45.837 48.081 114.026 1.00 27.78 320 ARG A O 1
ATOM 2528 N N . LEU A 1 341 ? 45.788 45.855 114.330 1.00 25.01 321 LEU A N 1
ATOM 2529 C CA . LEU A 1 341 ? 44.511 45.852 115.056 1.00 23.40 321 LEU A CA 1
ATOM 2530 C C . LEU A 1 341 ? 44.333 46.893 116.179 1.00 38.57 321 LEU A C 1
ATOM 2531 O O . LEU A 1 341 ? 44.373 46.575 117.369 1.00 30.84 321 LEU A O 1
ATOM 2536 N N . HIS B 1 20 ? 18.010 39.730 56.861 1.00 49.79 0 HIS B N 1
ATOM 2537 C CA . HIS B 1 20 ? 19.441 39.471 56.787 1.00 46.38 0 HIS B CA 1
ATOM 2538 C C . HIS B 1 20 ? 20.182 40.636 56.161 1.00 39.50 0 HIS B C 1
ATOM 2539 O O . HIS B 1 20 ? 19.634 41.369 55.338 1.00 49.89 0 HIS B O 1
ATOM 2546 N N . MET B 1 21 ? 21.435 40.800 56.562 1.00 24.36 1 MET B N 1
ATOM 2547 C CA . MET B 1 21 ? 22.340 41.733 55.908 1.00 18.25 1 MET B CA 1
ATOM 2548 C C . MET B 1 21 ? 23.763 41.282 56.164 1.00 17.50 1 MET B C 1
ATOM 2549 O O . MET B 1 21 ? 24.144 41.003 57.303 1.00 18.89 1 MET B O 1
ATOM 2554 N N . ILE B 1 22 ? 24.536 41.197 55.093 1.00 14.99 2 ILE B N 1
ATOM 2555 C CA . ILE B 1 22 ? 25.923 40.773 55.177 1.00 13.49 2 ILE B CA 1
ATOM 2556 C C . ILE B 1 22 ? 26.826 41.977 55.047 1.00 14.44 2 ILE B C 1
ATOM 2557 O O . ILE B 1 22 ? 26.739 42.724 54.065 1.00 16.50 2 ILE B O 1
ATOM 2562 N N . LEU B 1 23 ? 27.683 42.171 56.044 1.00 14.28 3 LEU B N 1
ATOM 2563 C CA . LEU B 1 23 ? 28.723 43.200 55.992 1.00 13.19 3 LEU B CA 1
ATOM 2564 C C . LEU B 1 23 ? 30.000 42.595 55.416 1.00 14.28 3 LEU B C 1
ATOM 2565 O O . LEU B 1 23 ? 30.487 41.580 55.907 1.00 13.34 3 LEU B O 1
ATOM 2570 N N . VAL B 1 24 ? 30.530 43.198 54.356 1.00 11.76 4 VAL B N 1
ATOM 2571 C CA . VAL B 1 24 ? 31.834 42.781 53.843 1.00 10.22 4 VAL B CA 1
ATOM 2572 C C . VAL B 1 24 ? 32.831 43.917 53.970 1.00 14.06 4 VAL B C 1
ATOM 2573 O O . VAL B 1 24 ? 32.740 44.939 53.273 1.00 12.80 4 VAL B O 1
ATOM 2577 N N . THR B 1 25 ? 33.795 43.752 54.869 1.00 11.27 5 THR B N 1
ATOM 2578 C CA . THR B 1 25 ? 34.847 44.743 54.969 1.00 11.03 5 THR B CA 1
ATOM 2579 C C . THR B 1 25 ? 35.876 44.451 53.883 1.00 12.84 5 THR B C 1
ATOM 2580 O O . THR B 1 25 ? 35.982 43.309 53.397 1.00 13.44 5 THR B O 1
ATOM 2584 N N . GLY B 1 26 ? 36.626 45.477 53.499 1.00 10.20 6 GLY B N 1
ATOM 2585 C CA . GLY B 1 26 ? 37.580 45.350 52.407 1.00 11.56 6 GLY B CA 1
ATOM 2586 C C . GLY B 1 26 ? 36.907 45.167 51.064 1.00 11.72 6 GLY B C 1
ATOM 2587 O O . GLY B 1 26 ? 37.476 44.583 50.132 1.00 12.38 6 GLY B O 1
ATOM 2588 N N . SER B 1 27 ? 35.677 45.673 50.962 1.00 13.33 7 SER B N 1
ATOM 2589 C CA . SER B 1 27 ? 34.841 45.448 49.796 1.00 11.53 7 SER B CA 1
ATOM 2590 C C . SER B 1 27 ? 35.288 46.185 48.535 1.00 11.47 7 SER B C 1
ATOM 2591 O O . SER B 1 27 ? 34.699 45.991 47.476 1.00 13.61 7 SER B O 1
ATOM 2594 N N . ALA B 1 28 ? 36.333 47.009 48.626 1.00 10.20 8 ALA B N 1
ATOM 2595 C CA . ALA B 1 28 ? 36.864 47.642 47.414 1.00 12.96 8 ALA B CA 1
ATOM 2596 C C . ALA B 1 28 ? 38.106 46.904 46.911 1.00 13.54 8 ALA B C 1
ATOM 2597 O O . ALA B 1 28 ? 38.617 47.196 45.823 1.00 16.65 8 ALA B O 1
ATOM 2599 N N . GLY B 1 29 ? 38.563 45.928 47.690 1.00 15.00 9 GLY B N 1
ATOM 2600 C CA . GLY B 1 29 ? 39.754 45.171 47.348 1.00 10.35 9 GLY B CA 1
ATOM 2601 C C . GLY B 1 29 ? 39.467 44.011 46.412 1.00 10.22 9 GLY B C 1
ATOM 2602 O O . GLY B 1 29 ? 38.309 43.737 46.062 1.00 12.42 9 GLY B O 1
ATOM 2603 N N . ARG B 1 30 ? 40.533 43.323 46.023 1.00 11.71 10 ARG B N 1
ATOM 2604 C CA . ARG B 1 30 ? 40.451 42.234 45.044 1.00 15.84 10 ARG B CA 1
ATOM 2605 C C . ARG B 1 30 ? 39.383 41.195 45.359 1.00 12.87 10 ARG B C 1
ATOM 2606 O O . ARG B 1 30 ? 38.470 40.943 44.551 1.00 14.46 10 ARG B O 1
ATOM 2614 N N . VAL B 1 31 ? 39.497 40.580 46.529 1.00 11.61 11 VAL B N 1
ATOM 2615 C CA . VAL B 1 31 ? 38.571 39.524 46.882 1.00 9.08 11 VAL B CA 1
ATOM 2616 C C . VAL B 1 31 ? 37.259 40.109 47.356 1.00 10.94 11 VAL B C 1
ATOM 2617 O O . VAL B 1 31 ? 36.193 39.611 46.997 1.00 12.08 11 VAL B O 1
ATOM 2621 N N . GLY B 1 32 ? 37.332 41.152 48.190 1.00 11.96 12 GLY B N 1
ATOM 2622 C CA . GLY B 1 32 ? 36.123 41.744 48.747 1.00 13.68 12 GLY B CA 1
ATOM 2623 C C . GLY B 1 32 ? 35.129 42.184 47.690 1.00 16.59 12 GLY B C 1
ATOM 2624 O O . GLY B 1 32 ? 33.931 41.918 47.812 1.00 14.04 12 GLY B O 1
ATOM 2625 N N . ARG B 1 33 ? 35.610 42.850 46.643 1.00 14.32 13 ARG B N 1
ATOM 2626 C CA . ARG B 1 33 ? 34.701 43.337 45.603 1.00 11.73 13 ARG B CA 1
ATOM 2627 C C . ARG B 1 33 ? 34.036 42.166 44.890 1.00 13.29 13 ARG B C 1
ATOM 2628 O O . ARG B 1 33 ? 32.848 42.213 44.556 1.00 13.50 13 ARG B O 1
ATOM 2636 N N . ALA B 1 34 ? 34.788 41.090 44.704 1.00 13.09 14 ALA B N 1
ATOM 2637 C CA . ALA B 1 34 ? 34.261 39.925 44.007 1.00 12.98 14 ALA B CA 1
ATOM 2638 C C . ALA B 1 34 ? 33.248 39.180 44.877 1.00 17.96 14 ALA B C 1
ATOM 2639 O O . ALA B 1 34 ? 32.266 38.619 44.365 1.00 16.19 14 ALA B O 1
ATOM 2641 N N . VAL B 1 35 ? 33.473 39.185 46.193 1.00 14.09 15 VAL B N 1
ATOM 2642 C CA . VAL B 1 35 ? 32.523 38.590 47.123 1.00 12.34 15 VAL B CA 1
ATOM 2643 C C . VAL B 1 35 ? 31.211 39.368 47.139 1.00 13.77 15 VAL B C 1
ATOM 2644 O O . VAL B 1 35 ? 30.127 38.781 47.107 1.00 12.95 15 VAL B O 1
ATOM 2648 N N . VAL B 1 36 ? 31.308 40.692 47.205 1.00 14.14 16 VAL B N 1
ATOM 2649 C CA . VAL B 1 36 ? 30.119 41.537 47.147 1.00 10.54 16 VAL B CA 1
ATOM 2650 C C . VAL B 1 36 ? 29.353 41.311 45.848 1.00 16.47 16 VAL B C 1
ATOM 2651 O O . VAL B 1 36 ? 28.134 41.112 45.858 1.00 16.59 16 VAL B O 1
ATOM 2655 N N . ALA B 1 37 ? 30.072 41.318 44.734 1.00 15.66 17 ALA B N 1
ATOM 2656 C CA . ALA B 1 37 ? 29.450 41.082 43.431 1.00 18.13 17 ALA B CA 1
ATOM 2657 C C . ALA B 1 37 ? 28.689 39.754 43.369 1.00 15.87 17 ALA B C 1
ATOM 2658 O O . ALA B 1 37 ? 27.554 39.707 42.894 1.00 17.84 17 ALA B O 1
ATOM 2660 N N . ALA B 1 38 ? 29.308 38.686 43.871 1.00 13.45 18 ALA B N 1
ATOM 2661 C CA . ALA B 1 38 ? 28.677 37.369 43.882 1.00 13.01 18 ALA B CA 1
ATOM 2662 C C . ALA B 1 38 ? 27.417 37.369 44.725 1.00 17.45 18 ALA B C 1
ATOM 2663 O O . ALA B 1 38 ? 26.399 36.805 44.333 1.00 17.28 18 ALA B O 1
ATOM 2665 N N . LEU B 1 39 ? 27.490 37.983 45.903 1.00 14.16 19 LEU B N 1
ATOM 2666 C CA . LEU B 1 39 ? 26.325 38.031 46.771 1.00 12.62 19 LEU B CA 1
ATOM 2667 C C . LEU B 1 39 ? 25.187 38.817 46.137 1.00 16.51 19 LEU B C 1
ATOM 2668 O O . LEU B 1 39 ? 24.015 38.449 46.276 1.00 18.70 19 LEU B O 1
ATOM 2673 N N . ARG B 1 40 ? 25.526 39.898 45.443 1.00 16.58 20 ARG B N 1
ATOM 2674 C CA . ARG B 1 40 ? 24.501 40.695 44.765 1.00 18.36 20 ARG B CA 1
ATOM 2675 C C . ARG B 1 40 ? 23.866 39.972 43.571 1.00 20.59 20 ARG B C 1
ATOM 2676 O O . ARG B 1 40 ? 22.693 40.193 43.273 1.00 20.02 20 ARG B O 1
ATOM 2684 N N . THR B 1 41 ? 24.610 39.081 42.920 1.00 22.83 21 THR B N 1
ATOM 2685 C CA . THR B 1 41 ? 24.010 38.253 41.861 1.00 17.96 21 THR B CA 1
ATOM 2686 C C . THR B 1 41 ? 23.034 37.245 42.461 1.00 17.34 21 THR B C 1
ATOM 2687 O O . THR B 1 41 ? 22.166 36.709 41.768 1.00 20.95 21 THR B O 1
ATOM 2691 N N . GLN B 1 42 ? 23.170 36.987 43.757 1.00 19.04 22 GLN B N 1
ATOM 2692 C CA . GLN B 1 42 ? 22.241 36.105 44.440 1.00 19.46 22 GLN B CA 1
ATOM 2693 C C . GLN B 1 42 ? 21.044 36.893 44.947 1.00 21.40 22 GLN B C 1
ATOM 2694 O O . GLN B 1 42 ? 20.088 36.314 45.456 1.00 21.76 22 GLN B O 1
ATOM 2700 N N . GLY B 1 43 ? 21.108 38.216 44.817 1.00 19.86 23 GLY B N 1
ATOM 2701 C CA . GLY B 1 43 ? 20.036 39.078 45.288 1.00 16.66 23 GLY B CA 1
ATOM 2702 C C . GLY B 1 43 ? 20.096 39.291 46.788 1.00 16.05 23 GLY B C 1
ATOM 2703 O O . GLY B 1 43 ? 19.120 39.705 47.404 1.00 18.56 23 GLY B O 1
ATOM 2704 N N . ARG B 1 44 ? 21.249 39.021 47.383 1.00 12.94 24 ARG B N 1
ATOM 2705 C CA . ARG B 1 44 ? 21.363 39.137 48.836 1.00 15.56 24 ARG B CA 1
ATOM 2706 C C . ARG B 1 44 ? 21.646 40.571 49.249 1.00 17.43 24 ARG B C 1
ATOM 2707 O O . ARG B 1 44 ? 22.238 41.347 48.496 1.00 20.39 24 ARG B O 1
ATOM 2715 N N . THR B 1 45 ? 21.213 40.927 50.450 1.00 16.01 25 THR B N 1
ATOM 2716 C CA . THR B 1 45 ? 21.419 42.271 50.970 1.00 14.38 25 THR B CA 1
ATOM 2717 C C . THR B 1 45 ? 22.816 42.375 51.563 1.00 18.40 25 THR B C 1
ATOM 2718 O O . THR B 1 45 ? 23.139 41.701 52.545 1.00 16.71 25 THR B O 1
ATOM 2722 N N . VAL B 1 46 ? 23.647 43.203 50.945 1.00 15.35 26 VAL B N 1
ATOM 2723 C CA . VAL B 1 46 ? 25.038 43.336 51.348 1.00 13.06 26 VAL B CA 1
ATOM 2724 C C . VAL B 1 46 ? 25.383 44.796 51.600 1.00 15.27 26 VAL B C 1
ATOM 2725 O O . VAL B 1 46 ? 24.944 45.684 50.861 1.00 15.54 26 VAL B O 1
ATOM 2729 N N . ARG B 1 47 ? 26.174 45.038 52.643 1.00 16.20 27 ARG B N 1
ATOM 2730 C CA . ARG B 1 47 ? 26.761 46.348 52.876 1.00 14.74 27 ARG B CA 1
ATOM 2731 C C . ARG B 1 47 ? 28.276 46.216 52.809 1.00 13.99 27 ARG B C 1
ATOM 2732 O O . ARG B 1 47 ? 28.858 45.380 53.497 1.00 13.60 27 ARG B O 1
ATOM 2740 N N . GLY B 1 48 ? 28.911 47.036 51.986 1.00 10.03 28 GLY B N 1
ATOM 2741 C CA . GLY B 1 48 ? 30.370 47.100 51.991 1.00 9.62 28 GLY B CA 1
ATOM 2742 C C . GLY B 1 48 ? 30.892 48.013 53.093 1.00 12.22 28 GLY B C 1
ATOM 2743 O O . GLY B 1 48 ? 30.136 48.781 53.682 1.00 14.69 28 GLY B O 1
ATOM 2744 N N . PHE B 1 49 ? 32.195 47.934 53.353 1.00 12.67 29 PHE B N 1
ATOM 2745 C CA . PHE B 1 49 ? 32.857 48.781 54.331 1.00 12.63 29 PHE B CA 1
ATOM 2746 C C . PHE B 1 49 ? 34.314 48.807 53.905 1.00 17.33 29 PHE B C 1
ATOM 2747 O O . PHE B 1 49 ? 35.010 47.794 53.975 1.00 15.03 29 PHE B O 1
ATOM 2755 N N . ASP B 1 50 ? 34.778 49.957 53.436 1.00 13.36 30 ASP B N 1
ATOM 2756 C CA . ASP B 1 50 ? 36.164 50.068 52.988 1.00 9.76 30 ASP B CA 1
ATOM 2757 C C . ASP B 1 50 ? 36.588 51.520 53.081 1.00 13.66 30 ASP B C 1
ATOM 2758 O O . ASP B 1 50 ? 35.749 52.418 53.078 1.00 13.14 30 ASP B O 1
ATOM 2763 N N . LEU B 1 51 ? 37.895 51.745 53.162 1.00 12.34 31 LEU B N 1
ATOM 2764 C CA . LEU B 1 51 ? 38.460 53.075 53.285 1.00 13.17 31 LEU B CA 1
ATOM 2765 C C . LEU B 1 51 ? 38.223 53.873 52.004 1.00 14.78 31 LEU B C 1
ATOM 2766 O O . LEU B 1 51 ? 38.191 55.108 52.018 1.00 17.88 31 LEU B O 1
ATOM 2771 N N . ARG B 1 52 ? 38.075 53.154 50.896 1.00 14.95 32 ARG B N 1
ATOM 2772 C CA . ARG B 1 52 ? 37.822 53.740 49.581 1.00 13.90 32 ARG B CA 1
ATOM 2773 C C . ARG B 1 52 ? 36.437 53.321 49.089 1.00 15.97 32 ARG B C 1
ATOM 2774 O O . ARG B 1 52 ? 35.953 52.259 49.470 1.00 17.61 32 ARG B O 1
ATOM 2782 N N . PRO B 1 53 ? 35.810 54.119 48.205 1.00 17.75 33 PRO B N 1
ATOM 2783 C CA . PRO B 1 53 ? 34.581 53.607 47.583 1.00 17.84 33 PRO B CA 1
ATOM 2784 C C . PRO B 1 53 ? 34.927 52.463 46.631 1.00 18.26 33 PRO B C 1
ATOM 2785 O O . PRO B 1 53 ? 36.063 52.404 46.159 1.00 21.42 33 PRO B O 1
ATOM 2789 N N . SER B 1 54 ? 33.975 51.577 46.348 1.00 17.78 34 SER B N 1
ATOM 2790 C CA . SER B 1 54 ? 34.237 50.444 45.459 1.00 16.65 34 SER B CA 1
ATOM 2791 C C . SER B 1 54 ? 34.089 50.852 44.002 1.00 20.57 34 SER B C 1
ATOM 2792 O O . SER B 1 54 ? 34.648 50.213 43.109 1.00 28.18 34 SER B O 1
ATOM 2795 N N . GLY B 1 55 ? 33.308 51.900 43.762 1.00 20.27 35 GLY B N 1
ATOM 2796 C CA . GLY B 1 55 ? 33.057 52.358 42.405 1.00 23.94 35 GLY B CA 1
ATOM 2797 C C . GLY B 1 55 ? 31.939 51.568 41.749 1.00 28.10 35 GLY B C 1
ATOM 2798 O O . GLY B 1 55 ? 31.613 51.782 40.580 1.00 28.72 35 GLY B O 1
ATOM 2799 N N . THR B 1 56 ? 31.353 50.643 42.502 1.00 23.86 36 THR B N 1
ATOM 2800 C CA . THR B 1 56 ? 30.249 49.834 41.994 1.00 26.16 36 THR B CA 1
ATOM 2801 C C . THR B 1 56 ? 28.925 50.533 42.255 1.00 29.90 36 THR B C 1
ATOM 2802 O O . THR B 1 56 ? 27.908 50.207 41.649 1.00 36.14 36 THR B O 1
ATOM 2806 N N . GLY B 1 57 ? 28.943 51.498 43.165 1.00 31.31 37 GLY B N 1
ATOM 2807 C CA . GLY B 1 57 ? 27.740 52.229 43.507 1.00 32.81 37 GLY B CA 1
ATOM 2808 C C . GLY B 1 57 ? 26.746 51.410 44.307 1.00 37.37 37 GLY B C 1
ATOM 2809 O O . GLY B 1 57 ? 25.552 51.701 44.304 1.00 45.08 37 GLY B O 1
ATOM 2810 N N . GLY B 1 58 ? 27.233 50.380 44.992 1.00 31.18 38 GLY B N 1
ATOM 2811 C CA . GLY B 1 58 ? 26.386 49.582 45.860 1.00 32.22 38 GLY B CA 1
ATOM 2812 C C . GLY B 1 58 ? 26.371 50.159 47.262 1.00 27.22 38 GLY B C 1
ATOM 2813 O O . GLY B 1 58 ? 27.155 51.059 47.556 1.00 26.00 38 GLY B O 1
ATOM 2814 N N . GLU B 1 59 ? 25.482 49.666 48.123 1.00 24.67 39 GLU B N 1
ATOM 2815 C CA . GLU B 1 59 ? 25.429 50.167 49.496 1.00 22.76 39 GLU B CA 1
ATOM 2816 C C . GLU B 1 59 ? 26.731 49.860 50.224 1.00 20.90 39 GLU B C 1
ATOM 2817 O O . GLU B 1 59 ? 27.130 48.704 50.358 1.00 19.86 39 GLU B O 1
ATOM 2823 N N . GLU B 1 60 ? 27.398 50.902 50.692 1.00 19.79 40 GLU B N 1
ATOM 2824 C CA . GLU B 1 60 ? 28.664 50.702 51.378 1.00 19.46 40 GLU B CA 1
ATOM 2825 C C . GLU B 1 60 ? 28.985 51.866 52.291 1.00 20.96 40 GLU B C 1
ATOM 2826 O O . GLU B 1 60 ? 28.641 53.018 52.006 1.00 21.88 40 GLU B O 1
ATOM 2832 N N . VAL B 1 61 ? 29.627 51.553 53.406 1.00 17.22 41 VAL B N 1
ATOM 2833 C CA . VAL B 1 61 ? 30.199 52.573 54.255 1.00 16.81 41 VAL B CA 1
ATOM 2834 C C . VAL B 1 61 ? 31.583 52.872 53.705 1.00 19.06 41 VAL B C 1
ATOM 2835 O O . VAL B 1 61 ? 32.373 51.960 53.467 1.00 18.54 41 VAL B O 1
ATOM 2839 N N . VAL B 1 62 ? 31.866 54.145 53.453 1.00 16.02 42 VAL B N 1
ATOM 2840 C CA . VAL B 1 62 ? 33.221 54.540 53.091 1.00 16.89 42 VAL B CA 1
ATOM 2841 C C . VAL B 1 62 ? 33.849 55.144 54.336 1.00 18.99 42 VAL B C 1
ATOM 2842 O O . VAL B 1 62 ? 33.533 56.272 54.721 1.00 16.26 42 VAL B O 1
ATOM 2846 N N . GLY B 1 63 ? 34.723 54.381 54.988 1.00 15.62 43 GLY B N 1
ATOM 2847 C CA . GLY B 1 63 ? 35.254 54.778 56.280 1.00 14.83 43 GLY B CA 1
ATOM 2848 C C . GLY B 1 63 ? 36.298 53.784 56.752 1.00 13.46 43 GLY B C 1
ATOM 2849 O O . GLY B 1 63 ? 36.576 52.799 56.067 1.00 15.41 43 GLY B O 1
ATOM 2850 N N . SER B 1 64 ? 36.830 54.011 57.951 1.00 14.52 44 SER B N 1
ATOM 2851 C CA . SER B 1 64 ? 37.997 53.276 58.416 1.00 19.06 44 SER B CA 1
ATOM 2852 C C . SER B 1 64 ? 37.668 52.327 59.550 1.00 17.28 44 SER B C 1
ATOM 2853 O O . SER B 1 64 ? 36.879 52.653 60.429 1.00 16.00 44 SER B O 1
ATOM 2856 N N . LEU B 1 65 ? 38.310 51.160 59.538 1.00 14.13 45 LEU B N 1
ATOM 2857 C CA . LEU B 1 65 ? 38.223 50.219 60.641 1.00 13.18 45 LEU B CA 1
ATOM 2858 C C . LEU B 1 65 ? 38.788 50.798 61.923 1.00 16.34 45 LEU B C 1
ATOM 2859 O O . LEU B 1 65 ? 38.525 50.270 63.001 1.00 19.84 45 LEU B O 1
ATOM 2864 N N . GLU B 1 66 ? 39.559 51.881 61.800 1.00 14.74 46 GLU B N 1
ATOM 2865 C CA . GLU B 1 66 ? 40.122 52.574 62.958 1.00 14.77 46 GLU B CA 1
ATOM 2866 C C . GLU B 1 66 ? 39.111 53.478 63.649 1.00 22.56 46 GLU B C 1
ATOM 2867 O O . GLU B 1 66 ? 39.321 53.891 64.794 1.00 21.03 46 GLU B O 1
ATOM 2873 N N . ASP B 1 67 ? 38.015 53.783 62.964 1.00 22.11 47 ASP B N 1
ATOM 2874 C CA . ASP B 1 67 ? 37.059 54.762 63.479 1.00 19.93 47 ASP B CA 1
ATOM 2875 C C . ASP B 1 67 ? 35.811 54.123 64.084 1.00 21.09 47 ASP B C 1
ATOM 2876 O O . ASP B 1 67 ? 35.038 53.449 63.399 1.00 19.66 47 ASP B O 1
ATOM 2881 N N . GLY B 1 68 ? 35.624 54.339 65.382 1.00 20.18 48 GLY B N 1
ATOM 2882 C CA . GLY B 1 68 ? 34.502 53.757 66.096 1.00 27.36 48 GLY B CA 1
ATOM 2883 C C . GLY B 1 68 ? 33.149 54.121 65.515 1.00 27.24 48 GLY B C 1
ATOM 2884 O O . GLY B 1 68 ? 32.220 53.308 65.536 1.00 27.79 48 GLY B O 1
ATOM 2885 N N . GLN B 1 69 ? 33.024 55.338 64.991 1.00 30.83 49 GLN B N 1
ATOM 2886 C CA . GLN B 1 69 ? 31.772 55.753 64.360 1.00 28.18 49 GLN B CA 1
ATOM 2887 C C . GLN B 1 69 ? 31.473 54.935 63.105 1.00 24.72 49 GLN B C 1
ATOM 2888 O O . GLN B 1 69 ? 30.340 54.500 62.879 1.00 26.51 49 GLN B O 1
ATOM 2894 N N . ALA B 1 70 ? 32.492 54.733 62.278 1.00 22.73 50 ALA B N 1
ATOM 2895 C CA . ALA B 1 70 ? 32.307 53.957 61.058 1.00 21.71 50 ALA B CA 1
ATOM 2896 C C . ALA B 1 70 ? 31.946 52.517 61.397 1.00 24.12 50 ALA B C 1
ATOM 2897 O O . ALA B 1 70 ? 31.106 51.911 60.733 1.00 23.64 50 ALA B O 1
ATOM 2899 N N . LEU B 1 71 ? 32.585 51.973 62.432 1.00 20.45 51 LEU B N 1
ATOM 2900 C CA . LEU B 1 71 ? 32.301 50.604 62.869 1.00 18.37 51 LEU B CA 1
ATOM 2901 C C . LEU B 1 71 ? 30.848 50.423 63.286 1.00 24.15 51 LEU B C 1
ATOM 2902 O O . LEU B 1 71 ? 30.204 49.451 62.887 1.00 22.17 51 LEU B O 1
ATOM 2907 N N . SER B 1 72 ? 30.346 51.346 64.103 1.00 25.68 52 SER B N 1
ATOM 2908 C CA . SER B 1 72 ? 28.967 51.270 64.589 1.00 31.04 52 SER B CA 1
ATOM 2909 C C . SER B 1 72 ? 27.954 51.417 63.452 1.00 30.79 52 SER B C 1
ATOM 2910 O O . SER B 1 72 ? 26.944 50.709 63.416 1.00 34.04 52 SER B O 1
ATOM 2913 N N . ASP B 1 73 ? 28.225 52.332 62.524 1.00 30.44 53 ASP B N 1
ATOM 2914 C CA . ASP B 1 73 ? 27.377 52.505 61.346 1.00 34.69 53 ASP B CA 1
ATOM 2915 C C . ASP B 1 73 ? 27.391 51.261 60.467 1.00 30.22 53 ASP B C 1
ATOM 2916 O O . ASP B 1 73 ? 26.357 50.835 59.953 1.00 31.53 53 ASP B O 1
ATOM 2921 N N . ALA B 1 74 ? 28.571 50.685 60.288 1.00 23.63 54 ALA B N 1
ATOM 2922 C CA . ALA B 1 74 ? 28.707 49.514 59.432 1.00 20.45 54 ALA B CA 1
ATOM 2923 C C . ALA B 1 74 ? 27.994 48.293 60.004 1.00 18.80 54 ALA B C 1
ATOM 2924 O O . ALA B 1 74 ? 27.495 47.460 59.251 1.00 18.39 54 ALA B O 1
ATOM 2926 N N . ILE B 1 75 ? 27.936 48.190 61.331 1.00 15.45 55 ILE B N 1
ATOM 2927 C CA . ILE B 1 75 ? 27.446 46.964 61.966 1.00 16.53 55 ILE B CA 1
ATOM 2928 C C . ILE B 1 75 ? 25.934 46.972 62.196 1.00 19.58 55 ILE B C 1
ATOM 2929 O O . ILE B 1 75 ? 25.330 45.929 62.447 1.00 21.34 55 ILE B O 1
ATOM 2934 N N . MET B 1 76 ? 25.322 48.147 62.092 1.00 24.15 56 MET B N 1
ATOM 2935 C CA . MET B 1 76 ? 23.892 48.289 62.371 1.00 25.17 56 MET B CA 1
ATOM 2936 C C . MET B 1 76 ? 23.016 47.383 61.508 1.00 24.49 56 MET B C 1
ATOM 2937 O O . MET B 1 76 ? 22.999 47.503 60.286 1.00 26.49 56 MET B O 1
ATOM 2942 N N . GLY B 1 77 ? 22.291 46.474 62.153 1.00 25.74 57 GLY B N 1
ATOM 2943 C CA . GLY B 1 77 ? 21.353 45.611 61.457 1.00 25.53 57 GLY B CA 1
ATOM 2944 C C . GLY B 1 77 ? 21.994 44.461 60.706 1.00 25.06 57 GLY B C 1
ATOM 2945 O O . GLY B 1 77 ? 21.324 43.755 59.953 1.00 21.71 57 GLY B O 1
ATOM 2946 N N . VAL B 1 78 ? 23.294 44.269 60.915 1.00 20.20 58 VAL B N 1
ATOM 2947 C CA . VAL B 1 78 ? 24.044 43.231 60.216 1.00 12.80 58 VAL B CA 1
ATOM 2948 C C . VAL B 1 78 ? 23.879 41.857 60.885 1.00 14.90 58 VAL B C 1
ATOM 2949 O O . VAL B 1 78 ? 23.895 41.762 62.114 1.00 18.11 58 VAL B O 1
ATOM 2953 N N . SER B 1 79 ? 23.713 40.805 60.078 1.00 15.23 59 SER B N 1
ATOM 2954 C CA . SER B 1 79 ? 23.555 39.447 60.601 1.00 14.52 59 SER B CA 1
ATOM 2955 C C . SER B 1 79 ? 24.786 38.574 60.353 1.00 17.27 59 SER B C 1
ATOM 2956 O O . SER B 1 79 ? 24.995 37.576 61.041 1.00 16.63 59 SER B O 1
ATOM 2959 N N . ALA B 1 80 ? 25.609 38.939 59.377 1.00 14.59 60 ALA B N 1
ATOM 2960 C CA . ALA B 1 80 ? 26.850 38.199 59.147 1.00 12.40 60 ALA B CA 1
ATOM 2961 C C . ALA B 1 80 ? 27.937 39.141 58.668 1.00 12.32 60 ALA B C 1
ATOM 2962 O O . ALA B 1 80 ? 27.668 40.096 57.946 1.00 15.65 60 ALA B O 1
ATOM 2964 N N . VAL B 1 81 ? 29.177 38.845 59.044 1.00 11.51 61 VAL B N 1
ATOM 2965 C CA . VAL B 1 81 ? 30.309 39.695 58.701 1.00 13.18 61 VAL B CA 1
ATOM 2966 C C . VAL B 1 81 ? 31.356 38.870 57.983 1.00 15.80 61 VAL B C 1
ATOM 2967 O O . VAL B 1 81 ? 31.746 37.797 58.449 1.00 12.99 61 VAL B O 1
ATOM 2971 N N . LEU B 1 82 ? 31.777 39.347 56.819 1.00 10.18 62 LEU B N 1
ATOM 2972 C CA . LEU B 1 82 ? 32.923 38.775 56.133 1.00 9.07 62 LEU B CA 1
ATOM 2973 C C . LEU B 1 82 ? 34.030 39.813 56.249 1.00 11.06 62 LEU B C 1
ATOM 2974 O O . LEU B 1 82 ? 33.995 40.866 55.589 1.00 9.56 62 LEU B O 1
ATOM 2979 N N . HIS B 1 83 ? 35.003 39.532 57.106 1.00 11.35 63 HIS B N 1
ATOM 2980 C CA . HIS B 1 83 ? 36.011 40.525 57.452 1.00 10.62 63 HIS B CA 1
ATOM 2981 C C . HIS B 1 83 ? 37.277 40.351 56.634 1.00 12.14 63 HIS B C 1
ATOM 2982 O O . HIS B 1 83 ? 38.181 39.590 56.990 1.00 10.88 63 HIS B O 1
ATOM 2989 N N . LEU B 1 84 ? 37.320 41.058 55.505 1.00 11.79 64 LEU B N 1
ATOM 2990 C CA . LEU B 1 84 ? 38.428 40.946 54.572 1.00 12.78 64 LEU B CA 1
ATOM 2991 C C . LEU B 1 84 ? 39.297 42.203 54.542 1.00 11.59 64 LEU B C 1
ATOM 2992 O O . LEU B 1 84 ? 40.396 42.191 53.964 1.00 15.76 64 LEU B O 1
ATOM 2997 N N . GLY B 1 85 ? 38.820 43.288 55.150 1.00 11.11 65 GLY B N 1
ATOM 2998 C CA . GLY B 1 85 ? 39.591 44.522 55.171 1.00 15.45 65 GLY B CA 1
ATOM 2999 C C . GLY B 1 85 ? 40.844 44.407 56.014 1.00 11.15 65 GLY B C 1
ATOM 3000 O O . GLY B 1 85 ? 40.792 43.916 57.143 1.00 10.62 65 GLY B O 1
ATOM 3001 N N . ALA B 1 86 ? 41.977 44.833 55.457 1.00 14.82 66 ALA B N 1
ATOM 3002 C CA . ALA B 1 86 ? 43.250 44.839 56.174 1.00 15.94 66 ALA B CA 1
ATOM 3003 C C . ALA B 1 86 ? 44.265 45.676 55.435 1.00 16.92 66 ALA B C 1
ATOM 3004 O O . ALA B 1 86 ? 44.093 45.989 54.251 1.00 16.12 66 ALA B O 1
ATOM 3006 N N . PHE B 1 87 ? 45.345 46.012 56.128 1.00 14.57 67 PHE B N 1
ATOM 3007 C CA . PHE B 1 87 ? 46.372 46.875 55.570 1.00 14.66 67 PHE B CA 1
ATOM 3008 C C . PHE B 1 87 ? 47.701 46.132 55.531 1.00 17.36 67 PHE B C 1
ATOM 3009 O O . PHE B 1 87 ? 48.060 45.441 56.485 1.00 17.56 67 PHE B O 1
ATOM 3017 N N A MET B 1 88 ? 48.418 46.270 54.422 0.48 21.78 68 MET B N 1
ATOM 3018 N N B MET B 1 88 ? 48.399 46.236 54.399 0.52 21.49 68 MET B N 1
ATOM 3019 C CA A MET B 1 88 ? 49.753 45.702 54.299 0.48 26.34 68 MET B CA 1
ATOM 3020 C CA B MET B 1 88 ? 49.752 45.697 54.249 0.52 26.79 68 MET B CA 1
ATOM 3021 C C A MET B 1 88 ? 50.738 46.756 53.820 0.48 29.97 68 MET B C 1
ATOM 3022 C C B MET B 1 88 ? 50.715 46.807 53.851 0.52 30.07 68 MET B C 1
ATOM 3023 O O A MET B 1 88 ? 50.478 47.456 52.843 0.48 29.89 68 MET B O 1
ATOM 3024 O O B MET B 1 88 ? 50.422 47.588 52.945 0.52 29.75 68 MET B O 1
ATOM 3033 N N . SER B 1 89 ? 51.867 46.871 54.512 1.00 30.79 69 SER B N 1
ATOM 3034 C CA . SER B 1 89 ? 52.952 47.746 54.066 1.00 32.82 69 SER B CA 1
ATOM 3035 C C . SER B 1 89 ? 54.302 47.244 54.566 1.00 42.20 69 SER B C 1
ATOM 3036 O O . SER B 1 89 ? 54.391 46.639 55.635 1.00 46.08 69 SER B O 1
ATOM 3039 N N . TRP B 1 90 ? 55.345 47.490 53.776 1.00 49.30 70 TRP B N 1
ATOM 3040 C CA . TRP B 1 90 ? 56.700 47.062 54.119 1.00 56.09 70 TRP B CA 1
ATOM 3041 C C . TRP B 1 90 ? 57.487 48.197 54.766 1.00 55.14 70 TRP B C 1
ATOM 3042 O O . TRP B 1 90 ? 58.573 47.986 55.303 1.00 60.29 70 TRP B O 1
ATOM 3053 N N . ALA B 1 91 ? 56.940 49.406 54.696 1.00 47.47 71 ALA B N 1
ATOM 3054 C CA . ALA B 1 91 ? 57.600 50.576 55.262 1.00 46.01 71 ALA B CA 1
ATOM 3055 C C . ALA B 1 91 ? 57.381 50.632 56.768 1.00 49.04 71 ALA B C 1
ATOM 3056 O O . ALA B 1 91 ? 56.241 50.542 57.230 1.00 47.65 71 ALA B O 1
ATOM 3058 N N . PRO B 1 92 ? 58.469 50.782 57.542 1.00 44.38 72 PRO B N 1
ATOM 3059 C CA . PRO B 1 92 ? 58.350 50.873 59.000 1.00 36.04 72 PRO B CA 1
ATOM 3060 C C . PRO B 1 92 ? 57.498 52.066 59.423 1.00 31.50 72 PRO B C 1
ATOM 3061 O O . PRO B 1 92 ? 56.890 52.037 60.491 1.00 34.18 72 PRO B O 1
ATOM 3065 N N . ALA B 1 93 ? 57.443 53.096 58.587 1.00 33.14 73 ALA B N 1
ATOM 3066 C CA . ALA B 1 93 ? 56.596 54.251 58.862 1.00 35.88 73 ALA B CA 1
ATOM 3067 C C . ALA B 1 93 ? 55.129 53.840 58.962 1.00 31.74 73 ALA B C 1
ATOM 3068 O O . ALA B 1 93 ? 54.342 54.466 59.675 1.00 34.41 73 ALA B O 1
ATOM 3070 N N . ASP B 1 94 ? 54.774 52.775 58.250 1.00 28.28 74 ASP B N 1
ATOM 3071 C CA . ASP B 1 94 ? 53.391 52.317 58.180 1.00 24.17 74 ASP B CA 1
ATOM 3072 C C . ASP B 1 94 ? 53.036 51.209 59.172 1.00 21.48 74 ASP B C 1
ATOM 3073 O O . ASP B 1 94 ? 51.883 50.774 59.222 1.00 20.70 74 ASP B O 1
ATOM 3078 N N . ARG B 1 95 ? 54.006 50.752 59.958 1.00 25.36 75 ARG B N 1
ATOM 3079 C CA . ARG B 1 95 ? 53.767 49.605 60.845 1.00 21.25 75 ARG B CA 1
ATOM 3080 C C . ARG B 1 95 ? 52.714 49.854 61.934 1.00 24.54 75 ARG B C 1
ATOM 3081 O O . ARG B 1 95 ? 51.893 48.973 62.225 1.00 18.20 75 ARG B O 1
ATOM 3089 N N . ASP B 1 96 ? 52.733 51.041 62.535 1.00 18.94 76 ASP B N 1
ATOM 3090 C CA . ASP B 1 96 ? 51.719 51.407 63.520 1.00 16.09 76 ASP B CA 1
ATOM 3091 C C . ASP B 1 96 ? 50.315 51.291 62.926 1.00 15.74 76 ASP B C 1
ATOM 3092 O O . ASP B 1 96 ? 49.395 50.766 63.557 1.00 18.83 76 ASP B O 1
ATOM 3097 N N . ARG B 1 97 ? 50.149 51.805 61.711 1.00 15.78 77 ARG B N 1
ATOM 3098 C CA . ARG B 1 97 ? 48.855 51.750 61.037 1.00 17.44 77 ARG B CA 1
ATOM 3099 C C . ARG B 1 97 ? 48.432 50.309 60.754 1.00 16.40 77 ARG B C 1
ATOM 3100 O O . ARG B 1 97 ? 47.251 49.954 60.873 1.00 16.35 77 ARG B O 1
ATOM 3108 N N . MET B 1 98 ? 49.396 49.470 60.399 1.00 12.72 78 MET B N 1
ATOM 3109 C CA . MET B 1 98 ? 49.085 48.079 60.099 1.00 15.02 78 MET B CA 1
ATOM 3110 C C . MET B 1 98 ? 48.519 47.370 61.336 1.00 11.35 78 MET B C 1
ATOM 3111 O O . MET B 1 98 ? 47.555 46.603 61.220 1.00 12.28 78 MET B O 1
ATOM 3116 N N . PHE B 1 99 ? 49.084 47.635 62.510 1.00 16.30 79 PHE B N 1
ATOM 3117 C CA . PHE B 1 99 ? 48.538 47.051 63.738 1.00 12.78 79 PHE B CA 1
ATOM 3118 C C . PHE B 1 99 ? 47.206 47.688 64.106 1.00 14.60 79 PHE B C 1
ATOM 3119 O O . PHE B 1 99 ? 46.291 46.995 64.543 1.00 14.53 79 PHE B O 1
ATOM 3127 N N . ALA B 1 100 ? 47.086 48.998 63.892 1.00 13.45 80 ALA B N 1
ATOM 3128 C CA . ALA B 1 100 ? 45.839 49.696 64.188 1.00 17.31 80 ALA B CA 1
ATOM 3129 C C . ALA B 1 100 ? 44.689 49.136 63.369 1.00 14.96 80 ALA B C 1
ATOM 3130 O O . ALA B 1 100 ? 43.594 48.917 63.884 1.00 15.72 80 ALA B O 1
ATOM 3132 N N . VAL B 1 101 ? 44.926 48.927 62.076 1.00 12.06 81 VAL B N 1
ATOM 3133 C CA . VAL B 1 101 ? 43.889 48.414 61.203 1.00 13.85 81 VAL B CA 1
ATOM 3134 C C . VAL B 1 101 ? 43.658 46.917 61.387 1.00 13.09 81 VAL B C 1
ATOM 3135 O O . VAL B 1 101 ? 42.517 46.456 61.471 1.00 14.11 81 VAL B O 1
ATOM 3139 N N . ASN B 1 102 ? 44.737 46.153 61.441 1.00 10.15 82 ASN B N 1
ATOM 3140 C CA . ASN B 1 102 ? 44.596 44.694 61.425 1.00 11.19 82 ASN B CA 1
ATOM 3141 C C . ASN B 1 102 ? 44.293 44.077 62.783 1.00 13.25 82 ASN B C 1
ATOM 3142 O O . ASN B 1 102 ? 43.570 43.074 62.865 1.00 12.43 82 ASN B O 1
ATOM 3147 N N . VAL B 1 103 ? 44.841 44.665 63.846 1.00 12.48 83 VAL B N 1
ATOM 3148 C CA . VAL B 1 103 ? 44.663 44.101 65.182 1.00 12.31 83 VAL B CA 1
ATOM 3149 C C . VAL B 1 103 ? 43.554 44.822 65.931 1.00 9.69 83 VAL B C 1
ATOM 3150 O O . VAL B 1 103 ? 42.503 44.238 66.172 1.00 11.68 83 VAL B O 1
ATOM 3154 N N . GLU B 1 104 ? 43.756 46.099 66.258 1.00 12.55 84 GLU B N 1
ATOM 3155 C CA . GLU B 1 104 ? 42.730 46.848 66.980 1.00 13.87 84 GLU B CA 1
ATOM 3156 C C . GLU B 1 104 ? 41.412 46.960 66.214 1.00 16.02 84 GLU B C 1
ATOM 3157 O O . GLU B 1 104 ? 40.343 46.814 66.797 1.00 15.19 84 GLU B O 1
ATOM 3163 N N . GLY B 1 105 ? 41.474 47.187 64.902 1.00 12.16 85 GLY B N 1
ATOM 3164 C CA . GLY B 1 105 ? 40.246 47.236 64.121 1.00 12.57 85 GLY B CA 1
ATOM 3165 C C . GLY B 1 105 ? 39.458 45.937 64.135 1.00 13.50 85 GLY B C 1
ATOM 3166 O O . GLY B 1 105 ? 38.223 45.935 64.233 1.00 12.20 85 GLY B O 1
ATOM 3167 N N . THR B 1 106 ? 40.171 44.821 64.031 1.00 11.40 86 THR B N 1
ATOM 3168 C CA . THR B 1 106 ? 39.551 43.499 64.120 1.00 8.71 86 THR B CA 1
ATOM 3169 C C . THR B 1 106 ? 38.951 43.285 65.508 1.00 11.79 86 THR B C 1
ATOM 3170 O O . THR B 1 106 ? 37.824 42.770 65.652 1.00 13.93 86 THR B O 1
ATOM 3174 N N . ARG B 1 107 ? 39.680 43.725 66.522 1.00 11.80 87 ARG B N 1
ATOM 3175 C CA . ARG B 1 107 ? 39.202 43.567 67.896 1.00 11.46 87 ARG B CA 1
ATOM 3176 C C . ARG B 1 107 ? 37.871 44.292 68.091 1.00 14.92 87 ARG B C 1
ATOM 3177 O O . ARG B 1 107 ? 36.910 43.727 68.623 1.00 15.15 87 ARG B O 1
ATOM 3185 N N . ARG B 1 108 ? 37.818 45.552 67.677 1.00 13.32 88 ARG B N 1
ATOM 3186 C CA . ARG B 1 108 ? 36.614 46.339 67.903 1.00 15.72 88 ARG B CA 1
ATOM 3187 C C . ARG B 1 108 ? 35.460 45.899 67.023 1.00 13.97 88 ARG B C 1
ATOM 3188 O O . ARG B 1 108 ? 34.305 45.963 67.440 1.00 14.82 88 ARG B O 1
ATOM 3196 N N . LEU B 1 109 ? 35.769 45.472 65.798 1.00 14.12 89 LEU B N 1
ATOM 3197 C CA . LEU B 1 109 ? 34.745 44.954 64.897 1.00 12.92 89 LEU B CA 1
ATOM 3198 C C . LEU B 1 109 ? 34.148 43.654 65.454 1.00 13.79 89 LEU B C 1
ATOM 3199 O O . LEU B 1 109 ? 32.925 43.455 65.446 1.00 14.77 89 LEU B O 1
ATOM 3204 N N . LEU B 1 110 ? 35.001 42.772 65.963 1.00 13.29 90 LEU B N 1
ATOM 3205 C CA . LEU B 1 110 ? 34.510 41.571 66.637 1.00 12.22 90 LEU B CA 1
ATOM 3206 C C . LEU B 1 110 ? 33.574 41.888 67.808 1.00 18.53 90 LEU B C 1
ATOM 3207 O O . LEU B 1 110 ? 32.505 41.287 67.939 1.00 17.87 90 LEU B O 1
ATOM 3212 N N . ASP B 1 111 ? 33.968 42.840 68.646 1.00 17.15 91 ASP B N 1
ATOM 3213 C CA . ASP B 1 111 ? 33.152 43.190 69.801 1.00 13.97 91 ASP B CA 1
ATOM 3214 C C . ASP B 1 111 ? 31.822 43.780 69.354 1.00 13.64 91 ASP B C 1
ATOM 3215 O O . ASP B 1 111 ? 30.765 43.452 69.899 1.00 16.65 91 ASP B O 1
ATOM 3220 N N . ALA B 1 112 ? 31.875 44.628 68.325 1.00 16.60 92 ALA B N 1
ATOM 3221 C CA . ALA B 1 112 ? 30.668 45.292 67.843 1.00 13.81 92 ALA B CA 1
ATOM 3222 C C . ALA B 1 112 ? 29.719 44.292 67.209 1.00 17.50 92 ALA B C 1
ATOM 3223 O O . ALA B 1 112 ? 28.512 44.358 67.425 1.00 18.35 92 ALA B O 1
ATOM 3225 N N . ALA B 1 113 ? 30.266 43.373 66.415 1.00 15.09 93 ALA B N 1
ATOM 3226 C CA . ALA B 1 113 ? 29.471 42.309 65.814 1.00 14.53 93 ALA B CA 1
ATOM 3227 C C . ALA B 1 113 ? 28.808 41.450 66.884 1.00 17.22 93 ALA B C 1
ATOM 3228 O O . ALA B 1 113 ? 27.626 41.117 66.781 1.00 18.86 93 ALA B O 1
ATOM 3230 N N . SER B 1 114 ? 29.564 41.096 67.917 1.00 19.09 94 SER B N 1
ATOM 3231 C CA . SER B 1 114 ? 29.015 40.252 68.975 1.00 18.89 94 SER B CA 1
ATOM 3232 C C . SER B 1 114 ? 27.878 40.967 69.709 1.00 21.64 94 SER B C 1
ATOM 3233 O O . SER B 1 114 ? 26.814 40.383 69.939 1.00 21.17 94 SER B O 1
ATOM 3236 N N . ALA B 1 115 ? 28.098 42.235 70.045 1.00 17.86 95 ALA B N 1
ATOM 3237 C CA . ALA B 1 115 ? 27.088 43.029 70.746 1.00 20.59 95 ALA B CA 1
ATOM 3238 C C . ALA B 1 115 ? 25.816 43.220 69.923 1.00 18.28 95 ALA B C 1
ATOM 3239 O O . ALA B 1 115 ? 24.725 43.351 70.476 1.00 22.20 95 ALA B O 1
ATOM 3241 N N . ALA B 1 116 ? 25.958 43.241 68.601 1.00 20.64 96 ALA B N 1
ATOM 3242 C CA . ALA B 1 116 ? 24.827 43.417 67.694 1.00 21.56 96 ALA B CA 1
ATOM 3243 C C . ALA B 1 116 ? 24.096 42.113 67.371 1.00 18.76 96 ALA B C 1
ATOM 3244 O O . ALA B 1 116 ? 23.136 42.108 66.598 1.00 25.64 96 ALA B O 1
ATOM 3246 N N . GLY B 1 117 ? 24.565 41.005 67.934 1.00 17.60 97 GLY B N 1
ATOM 3247 C CA . GLY B 1 117 ? 23.929 39.720 67.713 1.00 16.20 97 GLY B CA 1
ATOM 3248 C C . GLY B 1 117 ? 24.175 39.132 66.335 1.00 20.55 97 GLY B C 1
ATOM 3249 O O . GLY B 1 117 ? 23.335 38.402 65.802 1.00 22.54 97 GLY B O 1
ATOM 3250 N N . VAL B 1 118 ? 25.330 39.452 65.757 1.00 20.69 98 VAL B N 1
ATOM 3251 C CA . VAL B 1 118 ? 25.751 38.863 64.487 1.00 17.06 98 VAL B CA 1
ATOM 3252 C C . VAL B 1 118 ? 25.822 37.344 64.656 1.00 15.61 98 VAL B C 1
ATOM 3253 O O . VAL B 1 118 ? 26.296 36.850 65.689 1.00 19.73 98 VAL B O 1
ATOM 3257 N N A ARG B 1 119 ? 25.348 36.594 63.665 0.50 17.98 99 ARG B N 1
ATOM 3258 N N B ARG B 1 119 ? 25.334 36.614 63.658 0.50 17.84 99 ARG B N 1
ATOM 3259 C CA A ARG B 1 119 ? 25.303 35.136 63.803 0.50 17.80 99 ARG B CA 1
ATOM 3260 C CA B ARG B 1 119 ? 25.275 35.157 63.744 0.50 18.29 99 ARG B CA 1
ATOM 3261 C C A ARG B 1 119 ? 26.617 34.465 63.432 0.50 15.98 99 ARG B C 1
ATOM 3262 C C B ARG B 1 119 ? 26.619 34.505 63.451 0.50 15.60 99 ARG B C 1
ATOM 3263 O O A ARG B 1 119 ? 26.996 33.467 64.041 0.50 15.69 99 ARG B O 1
ATOM 3264 O O B ARG B 1 119 ? 27.030 33.577 64.145 0.50 18.16 99 ARG B O 1
ATOM 3279 N N . ARG B 1 120 ? 27.295 34.984 62.411 1.00 16.25 100 ARG B N 1
ATOM 3280 C CA . ARG B 1 120 ? 28.554 34.395 61.986 1.00 14.19 100 ARG B CA 1
ATOM 3281 C C . ARG B 1 120 ? 29.530 35.463 61.519 1.00 12.33 100 ARG B C 1
ATOM 3282 O O . ARG B 1 120 ? 29.148 36.407 60.832 1.00 14.52 100 ARG B O 1
ATOM 3290 N N . PHE B 1 121 ? 30.791 35.288 61.901 1.00 13.94 101 PHE B N 1
ATOM 3291 C CA . PHE B 1 121 ? 31.856 36.221 61.584 1.00 13.68 101 PHE B CA 1
ATOM 3292 C C . PHE B 1 121 ? 32.960 35.427 60.901 1.00 13.71 101 PHE B C 1
ATOM 3293 O O . PHE B 1 121 ? 33.540 34.530 61.511 1.00 14.66 101 PHE B O 1
ATOM 3301 N N . VAL B 1 122 ? 33.211 35.717 59.622 1.00 12.06 102 VAL B N 1
ATOM 3302 C CA . VAL B 1 122 ? 34.261 35.045 58.870 1.00 12.68 102 VAL B CA 1
ATOM 3303 C C . VAL B 1 122 ? 35.488 35.950 58.776 1.00 10.00 102 VAL B C 1
ATOM 3304 O O . VAL B 1 122 ? 35.386 37.086 58.319 1.00 13.17 102 VAL B O 1
ATOM 3308 N N . PHE B 1 123 ? 36.648 35.436 59.188 1.00 11.56 103 PHE B N 1
ATOM 3309 C CA . PHE B 1 123 ? 37.884 36.225 59.218 1.00 12.50 103 PHE B CA 1
ATOM 3310 C C . PHE B 1 123 ? 38.847 35.784 58.140 1.00 15.26 103 PHE B C 1
ATOM 3311 O O . PHE B 1 123 ? 39.185 34.597 58.034 1.00 12.61 103 PHE B O 1
ATOM 3319 N N . ALA B 1 124 ? 39.278 36.748 57.335 1.00 11.92 104 ALA B N 1
ATOM 3320 C CA . ALA B 1 124 ? 40.308 36.501 56.347 1.00 14.18 104 ALA B CA 1
ATOM 3321 C C . ALA B 1 124 ? 41.694 36.523 56.990 1.00 11.97 104 ALA B C 1
ATOM 3322 O O . ALA B 1 124 ? 42.244 37.586 57.294 1.00 11.99 104 ALA B O 1
ATOM 3324 N N . SER B 1 125 ? 42.267 35.345 57.187 1.00 12.04 105 SER B N 1
ATOM 3325 C CA . SER B 1 125 ? 43.660 35.252 57.607 1.00 9.76 105 SER B CA 1
ATOM 3326 C C . SER B 1 125 ? 44.578 35.002 56.416 1.00 16.28 105 SER B C 1
ATOM 3327 O O . SER B 1 125 ? 44.199 35.257 55.264 1.00 13.68 105 SER B O 1
ATOM 3330 N N . SER B 1 126 ? 45.798 34.546 56.677 1.00 14.46 106 SER B N 1
ATOM 3331 C CA . SER B 1 126 ? 46.807 34.441 55.621 1.00 13.25 106 SER B CA 1
ATOM 3332 C C . SER B 1 126 ? 47.735 33.279 55.923 1.00 13.95 106 SER B C 1
ATOM 3333 O O . SER B 1 126 ? 47.945 32.939 57.084 1.00 12.60 106 SER B O 1
ATOM 3336 N N . GLY B 1 127 ? 48.317 32.684 54.891 1.00 14.32 107 GLY B N 1
ATOM 3337 C CA . GLY B 1 127 ? 49.355 31.693 55.116 1.00 11.77 107 GLY B CA 1
ATOM 3338 C C . GLY B 1 127 ? 50.625 32.263 55.737 1.00 11.87 107 GLY B C 1
ATOM 3339 O O . GLY B 1 127 ? 51.527 31.506 56.097 1.00 12.98 107 GLY B O 1
ATOM 3340 N N . GLU B 1 128 ? 50.702 33.585 55.890 1.00 11.93 108 GLU B N 1
ATOM 3341 C CA . GLU B 1 128 ? 51.859 34.181 56.546 1.00 11.64 108 GLU B CA 1
ATOM 3342 C C . GLU B 1 128 ? 51.819 33.918 58.060 1.00 11.47 108 GLU B C 1
ATOM 3343 O O . GLU B 1 128 ? 52.794 34.183 58.759 1.00 13.51 108 GLU B O 1
ATOM 3349 N N . VAL B 1 129 ? 50.712 33.379 58.563 1.00 12.54 109 VAL B N 1
ATOM 3350 C CA . VAL B 1 129 ? 50.684 33.021 59.988 1.00 12.04 109 VAL B CA 1
ATOM 3351 C C . VAL B 1 129 ? 51.553 31.808 60.283 1.00 11.82 109 VAL B C 1
ATOM 3352 O O . VAL B 1 129 ? 51.920 31.571 61.427 1.00 12.04 109 VAL B O 1
ATOM 3356 N N . TYR B 1 130 ? 51.868 31.012 59.266 1.00 11.67 110 TYR B N 1
ATOM 3357 C CA . TYR B 1 130 ? 52.602 29.775 59.526 1.00 10.02 110 TYR B CA 1
ATOM 3358 C C . TYR B 1 130 ? 54.104 29.907 59.838 1.00 10.54 110 TYR B C 1
ATOM 3359 O O . TYR B 1 130 ? 54.542 29.466 60.906 1.00 13.19 110 TYR B O 1
ATOM 3368 N N . PRO B 1 131 ? 54.905 30.499 58.940 1.00 13.16 111 PRO B N 1
ATOM 3369 C CA . PRO B 1 131 ? 54.620 31.112 57.639 1.00 12.02 111 PRO B CA 1
ATOM 3370 C C . PRO B 1 131 ? 54.889 30.151 56.470 1.00 15.66 111 PRO B C 1
ATOM 3371 O O . PRO B 1 131 ? 55.772 29.295 56.575 1.00 15.27 111 PRO B O 1
ATOM 3375 N N . GLU B 1 132 ? 54.146 30.292 55.371 1.00 15.50 112 GLU B N 1
ATOM 3376 C CA . GLU B 1 132 ? 54.395 29.483 54.174 1.00 17.18 112 GLU B CA 1
ATOM 3377 C C . GLU B 1 132 ? 55.799 29.698 53.624 1.00 17.20 112 GLU B C 1
ATOM 3378 O O . GLU B 1 132 ? 56.375 28.800 53.010 1.00 19.14 112 GLU B O 1
ATOM 3384 N N . ASN B 1 133 ? 56.358 30.883 53.839 1.00 18.37 113 ASN B N 1
ATOM 3385 C CA . ASN B 1 133 ? 57.703 31.151 53.334 1.00 18.53 113 ASN B CA 1
ATOM 3386 C C . ASN B 1 133 ? 58.811 30.505 54.172 1.00 21.27 113 ASN B C 1
ATOM 3387 O O . ASN B 1 133 ? 59.981 30.548 53.798 1.00 21.01 113 ASN B O 1
ATOM 3392 N N . ARG B 1 134 ? 58.437 29.914 55.308 1.00 18.43 114 ARG B N 1
ATOM 3393 C CA . ARG B 1 134 ? 59.368 29.089 56.083 1.00 21.48 114 ARG B CA 1
ATOM 3394 C C . ARG B 1 134 ? 58.652 27.911 56.743 1.00 20.35 114 ARG B C 1
ATOM 3395 O O . ARG B 1 134 ? 58.476 27.880 57.965 1.00 22.60 114 ARG B O 1
ATOM 3403 N N . PRO B 1 135 ? 58.231 26.928 55.933 1.00 18.24 115 PRO B N 1
ATOM 3404 C CA . PRO B 1 135 ? 57.469 25.790 56.458 1.00 16.85 115 PRO B CA 1
ATOM 3405 C C . PRO B 1 135 ? 58.347 24.822 57.240 1.00 25.01 115 PRO B C 1
ATOM 3406 O O . PRO B 1 135 ? 59.547 24.708 56.966 1.00 25.16 115 PRO B O 1
ATOM 3410 N N . GLU B 1 136 ? 57.750 24.146 58.216 1.00 25.13 116 GLU B N 1
ATOM 3411 C CA . GLU B 1 136 ? 58.440 23.104 58.965 1.00 21.77 116 GLU B CA 1
ATOM 3412 C C . GLU B 1 136 ? 58.260 21.757 58.280 1.00 24.84 116 GLU B C 1
ATOM 3413 O O . GLU B 1 136 ? 59.106 20.867 58.405 1.00 28.98 116 GLU B O 1
ATOM 3419 N N . PHE B 1 137 ? 57.151 21.612 57.560 1.00 20.84 117 PHE B N 1
ATOM 3420 C CA . PHE B 1 137 ? 56.862 20.396 56.800 1.00 23.19 117 PHE B CA 1
ATOM 3421 C C . PHE B 1 137 ? 55.912 20.705 55.641 1.00 22.86 117 PHE B C 1
ATOM 3422 O O . PHE B 1 137 ? 55.246 21.745 55.645 1.00 22.99 117 PHE B O 1
ATOM 3430 N N . LEU B 1 138 ? 55.855 19.810 54.654 1.00 22.86 118 LEU B N 1
ATOM 3431 C CA . LEU B 1 138 ? 54.938 19.962 53.523 1.00 19.71 118 LEU B CA 1
ATOM 3432 C C . LEU B 1 138 ? 54.101 18.695 53.354 1.00 20.43 118 LEU B C 1
ATOM 3433 O O . LEU B 1 138 ? 54.602 17.590 53.561 1.00 26.44 118 LEU B O 1
ATOM 3438 N N . PRO B 1 139 ? 52.815 18.848 53.002 1.00 17.49 119 PRO B N 1
ATOM 3439 C CA . PRO B 1 139 ? 52.117 20.123 52.798 1.00 13.42 119 PRO B CA 1
ATOM 3440 C C . PRO B 1 139 ? 51.789 20.772 54.133 1.00 17.84 119 PRO B C 1
ATOM 3441 O O . PRO B 1 139 ? 51.682 20.091 55.157 1.00 21.76 119 PRO B O 1
ATOM 3445 N N . VAL B 1 140 ? 51.648 22.091 54.119 1.00 16.76 120 VAL B N 1
ATOM 3446 C CA . VAL B 1 140 ? 51.288 22.826 55.311 1.00 11.97 120 VAL B CA 1
ATOM 3447 C C . VAL B 1 140 ? 49.807 22.602 55.620 1.00 16.00 120 VAL B C 1
ATOM 3448 O O . VAL B 1 140 ? 48.944 22.995 54.836 1.00 17.43 120 VAL B O 1
ATOM 3452 N N . THR B 1 141 ? 49.521 21.974 56.762 1.00 15.80 121 THR B N 1
ATOM 3453 C CA . THR B 1 141 ? 48.148 21.760 57.213 1.00 13.97 121 THR B CA 1
ATOM 3454 C C . THR B 1 141 ? 47.794 22.795 58.279 1.00 15.16 121 THR B C 1
ATOM 3455 O O . THR B 1 141 ? 48.668 23.497 58.790 1.00 13.81 121 THR B O 1
ATOM 3459 N N . GLU B 1 142 ? 46.510 22.881 58.620 1.00 13.50 122 GLU B N 1
ATOM 3460 C CA . GLU B 1 142 ? 46.043 23.862 59.593 1.00 13.32 122 GLU B CA 1
ATOM 3461 C C . GLU B 1 142 ? 46.684 23.714 60.971 1.00 14.47 122 GLU B C 1
ATOM 3462 O O . GLU B 1 142 ? 46.709 24.671 61.746 1.00 14.15 122 GLU B O 1
ATOM 3468 N N . ASP B 1 143 ? 47.210 22.530 61.276 1.00 16.30 123 ASP B N 1
ATOM 3469 C CA . ASP B 1 143 ? 47.834 22.292 62.578 1.00 24.18 123 ASP B CA 1
ATOM 3470 C C . ASP B 1 143 ? 49.355 22.507 62.571 1.00 22.45 123 ASP B C 1
ATOM 3471 O O . ASP B 1 143 ? 50.035 22.251 63.564 1.00 17.61 123 ASP B O 1
ATOM 3476 N N . HIS B 1 144 ? 49.882 22.969 61.441 1.00 17.47 124 HIS B N 1
ATOM 3477 C CA . HIS B 1 144 ? 51.252 23.478 61.382 1.00 18.27 124 HIS B CA 1
ATOM 3478 C C . HIS B 1 144 ? 51.381 24.578 62.438 1.00 17.91 124 HIS B C 1
ATOM 3479 O O . HIS B 1 144 ? 50.425 25.325 62.671 1.00 17.59 124 HIS B O 1
ATOM 3486 N N . PRO B 1 145 ? 52.558 24.692 63.078 1.00 18.32 125 PRO B N 1
ATOM 3487 C CA . PRO B 1 145 ? 52.796 25.786 64.028 1.00 17.32 125 PRO B CA 1
ATOM 3488 C C . PRO B 1 145 ? 52.496 27.165 63.431 1.00 13.40 125 PRO B C 1
ATOM 3489 O O . PRO B 1 145 ? 52.598 27.344 62.202 1.00 15.34 125 PRO B O 1
ATOM 3493 N N . LEU B 1 146 ? 52.134 28.115 64.293 1.00 15.08 126 LEU B N 1
ATOM 3494 C CA . LEU B 1 146 ? 51.874 29.489 63.871 1.00 14.28 126 LEU B CA 1
ATOM 3495 C C . LEU B 1 146 ? 52.996 30.399 64.365 1.00 17.33 126 LEU B C 1
ATOM 3496 O O . LEU B 1 146 ? 52.920 30.962 65.465 1.00 15.37 126 LEU B O 1
ATOM 3501 N N . CYS B 1 147 ? 54.034 30.528 63.546 1.00 13.71 127 CYS B N 1
ATOM 3502 C CA . CYS B 1 147 ? 55.241 31.267 63.903 1.00 14.49 127 CYS B CA 1
ATOM 3503 C C . CYS B 1 147 ? 55.630 32.285 62.838 1.00 15.80 127 CYS B C 1
ATOM 3504 O O . CYS B 1 147 ? 56.672 32.148 62.183 1.00 16.59 127 CYS B O 1
ATOM 3507 N N . PRO B 1 148 ? 54.807 33.328 62.676 1.00 12.21 128 PRO B N 1
ATOM 3508 C CA . PRO B 1 148 ? 55.026 34.316 61.611 1.00 10.15 128 PRO B CA 1
ATOM 3509 C C . PRO B 1 148 ? 56.370 35.035 61.713 1.00 14.92 128 PRO B C 1
ATOM 3510 O O . PRO B 1 148 ? 56.840 35.317 62.822 1.00 15.00 128 PRO B O 1
ATOM 3514 N N . ASN B 1 149 ? 56.967 35.353 60.567 1.00 16.29 129 ASN B N 1
ATOM 3515 C CA . ASN B 1 149 ? 58.242 36.070 60.564 1.00 16.37 129 ASN B CA 1
ATOM 3516 C C . ASN B 1 149 ? 58.159 37.465 59.934 1.00 15.59 129 ASN B C 1
ATOM 3517 O O . ASN B 1 149 ? 59.170 38.155 59.793 1.00 18.60 129 ASN B O 1
ATOM 3522 N N . SER B 1 150 ? 56.953 37.880 59.566 1.00 12.50 130 SER B N 1
ATOM 3523 C CA . SER B 1 150 ? 56.745 39.224 59.046 1.00 11.77 130 SER B CA 1
ATOM 3524 C C . SER B 1 150 ? 55.747 39.937 59.948 1.00 17.37 130 SER B C 1
ATOM 3525 O O . SER B 1 150 ? 54.907 39.298 60.594 1.00 17.36 130 SER B O 1
ATOM 3528 N N . PRO B 1 151 ? 55.862 41.265 60.045 1.00 17.22 131 PRO B N 1
ATOM 3529 C CA . PRO B 1 151 ? 54.891 42.002 60.853 1.00 12.53 131 PRO B CA 1
ATOM 3530 C C . PRO B 1 151 ? 53.467 41.791 60.354 1.00 12.17 131 PRO B C 1
ATOM 3531 O O . PRO B 1 151 ? 52.552 41.690 61.162 1.00 12.62 131 PRO B O 1
ATOM 3535 N N . TYR B 1 152 ? 53.270 4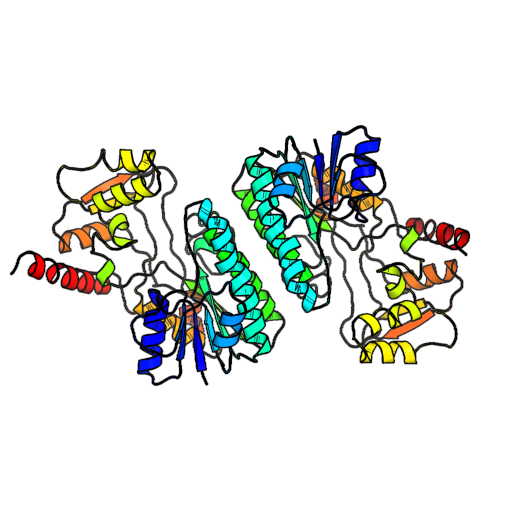1.703 59.037 1.00 11.37 132 TYR B N 1
ATOM 3536 C CA . TYR B 1 152 ? 51.928 41.428 58.536 1.00 7.64 132 TYR B CA 1
ATOM 3537 C C . TYR B 1 152 ? 51.422 40.071 59.045 1.00 12.79 132 TYR B C 1
ATOM 3538 O O . TYR B 1 152 ? 50.273 39.948 59.492 1.00 10.30 132 TYR B O 1
ATOM 3547 N N . GLY B 1 153 ? 52.263 39.041 58.964 1.00 12.94 133 GLY B N 1
ATOM 3548 C CA . GLY B 1 153 ? 51.878 37.716 59.424 1.00 10.68 133 GLY B CA 1
ATOM 3549 C C . GLY B 1 153 ? 51.543 37.753 60.904 1.00 12.44 133 GLY B C 1
ATOM 3550 O O . GLY B 1 153 ? 50.594 37.109 61.357 1.00 13.81 133 GLY B O 1
ATOM 3551 N N . LEU B 1 154 ? 52.309 38.536 61.652 1.00 11.99 134 LEU B N 1
ATOM 3552 C CA . LEU B 1 154 ? 52.048 38.698 63.081 1.00 11.01 134 LEU B CA 1
ATOM 3553 C C . LEU B 1 154 ? 50.673 39.330 63.306 1.00 10.78 134 LEU B C 1
ATOM 3554 O O . LEU B 1 154 ? 49.929 38.869 64.167 1.00 13.30 134 LEU B O 1
ATOM 3559 N N . THR B 1 155 ? 50.324 40.366 62.542 1.00 8.63 135 THR B N 1
ATOM 3560 C CA . THR B 1 155 ? 48.988 40.957 62.714 1.00 10.73 135 THR B CA 1
ATOM 3561 C C . THR B 1 155 ? 47.870 39.978 62.429 1.00 9.40 135 THR B C 1
ATOM 3562 O O . THR B 1 155 ? 46.821 40.017 63.091 1.00 12.26 135 THR B O 1
ATOM 3566 N N . LYS B 1 156 ? 48.054 39.109 61.434 1.00 9.56 136 LYS B N 1
ATOM 3567 C CA . LYS B 1 156 ? 47.006 38.148 61.151 1.00 8.86 136 LYS B CA 1
ATOM 3568 C C . LYS B 1 156 ? 46.899 37.086 62.234 1.00 10.18 136 LYS B C 1
ATOM 3569 O O . LYS B 1 156 ? 45.789 36.640 62.532 1.00 10.28 136 LYS B O 1
ATOM 3575 N N . LEU B 1 157 ? 48.033 36.671 62.801 1.00 9.27 137 LEU B N 1
ATOM 3576 C CA . LEU B 1 157 ? 48.007 35.749 63.947 1.00 8.61 137 LEU B CA 1
ATOM 3577 C C . LEU B 1 157 ? 47.276 36.364 65.142 1.00 14.19 137 LEU B C 1
ATOM 3578 O O . LEU B 1 157 ? 46.463 35.698 65.781 1.00 10.43 137 LEU B O 1
ATOM 3583 N N . LEU B 1 158 ? 47.549 37.631 65.444 1.00 14.56 138 LEU B N 1
ATOM 3584 C CA . LEU B 1 158 ? 46.887 38.269 66.575 1.00 11.84 138 LEU B CA 1
ATOM 3585 C C . LEU B 1 158 ? 45.395 38.367 66.269 1.00 11.11 138 LEU B C 1
ATOM 3586 O O . LEU B 1 158 ? 44.566 38.149 67.137 1.00 10.68 138 LEU B O 1
ATOM 3591 N N . GLY B 1 159 ? 45.063 38.662 65.009 1.00 10.02 139 GLY B N 1
ATOM 3592 C CA . GLY B 1 159 ? 43.675 38.638 64.581 1.00 10.74 139 GLY B CA 1
ATOM 3593 C C . GLY B 1 159 ? 43.022 37.289 64.802 1.00 10.46 139 GLY B C 1
ATOM 3594 O O . GLY B 1 159 ? 41.875 37.226 65.262 1.00 10.67 139 GLY B O 1
ATOM 3595 N N . GLU B 1 160 ? 43.732 36.207 64.499 1.00 11.61 140 GLU B N 1
ATOM 3596 C CA . GLU B 1 160 ? 43.165 34.863 64.670 1.00 10.43 140 GLU B CA 1
ATOM 3597 C C . GLU B 1 160 ? 42.867 34.597 66.132 1.00 11.14 140 GLU B C 1
ATOM 3598 O O . GLU B 1 160 ? 41.846 33.991 66.453 1.00 12.27 140 GLU B O 1
ATOM 3604 N N . GLU B 1 161 ? 43.736 35.083 67.013 1.00 13.19 141 GLU B N 1
ATOM 3605 C CA . GLU B 1 161 ? 43.541 34.887 68.451 1.00 10.02 141 GLU B CA 1
ATOM 3606 C C . GLU B 1 161 ? 42.369 35.689 68.982 1.00 9.64 141 GLU B C 1
ATOM 3607 O O . GLU B 1 161 ? 41.637 35.223 69.849 1.00 13.61 141 GLU B O 1
ATOM 3613 N N . LEU B 1 162 ? 42.184 36.897 68.462 1.00 11.11 142 LEU B N 1
ATOM 3614 C CA . LEU B 1 162 ? 40.972 37.653 68.770 1.00 11.85 142 LEU B CA 1
ATOM 3615 C C . LEU B 1 162 ? 39.732 36.872 68.322 1.00 9.40 142 LEU B C 1
ATOM 3616 O O . LEU B 1 162 ? 38.733 36.800 69.043 1.00 14.61 142 LEU B O 1
ATOM 3621 N N . VAL B 1 163 ? 39.780 36.293 67.121 1.00 8.59 143 VAL B N 1
ATOM 3622 C CA . VAL B 1 163 ? 38.639 35.519 66.646 1.00 8.98 143 VAL B CA 1
ATOM 3623 C C . VAL B 1 163 ? 38.402 34.262 67.500 1.00 13.76 143 VAL B C 1
ATOM 3624 O O . VAL B 1 163 ? 37.260 33.951 67.854 1.00 12.65 143 VAL B O 1
ATOM 3628 N N . ARG B 1 164 ? 39.475 33.551 67.835 1.00 10.81 144 ARG B N 1
ATOM 3629 C CA . ARG B 1 164 ? 39.353 32.353 68.670 1.00 12.98 144 ARG B CA 1
ATOM 3630 C C . ARG B 1 164 ? 38.777 32.678 70.042 1.00 12.85 144 ARG B C 1
ATOM 3631 O O . ARG B 1 164 ? 38.075 31.852 70.632 1.00 13.86 144 ARG B O 1
ATOM 3639 N N . PHE B 1 165 ? 39.066 33.872 70.548 1.00 13.59 145 PHE B N 1
ATOM 3640 C CA . PHE B 1 165 ? 38.534 34.259 71.854 1.00 10.17 145 PHE B CA 1
ATOM 3641 C C . PHE B 1 165 ? 37.012 34.346 71.776 1.00 12.14 145 PHE B C 1
ATOM 3642 O O . PHE B 1 165 ? 36.304 33.922 72.699 1.00 18.49 145 PHE B O 1
ATOM 3650 N N . HIS B 1 166 ? 36.512 34.920 70.682 1.00 12.63 146 HIS B N 1
ATOM 3651 C CA . HIS B 1 166 ? 35.068 35.016 70.495 1.00 14.20 146 HIS B CA 1
ATOM 3652 C C . HIS B 1 166 ? 34.431 33.666 70.232 1.00 16.26 146 HIS B C 1
ATOM 3653 O O . HIS B 1 166 ? 33.302 33.413 70.657 1.00 17.64 146 HIS B O 1
ATOM 3660 N N . GLN B 1 167 ? 35.153 32.802 69.530 1.00 15.39 147 GLN B N 1
ATOM 3661 C CA . GLN B 1 167 ? 34.629 31.490 69.169 1.00 17.62 147 GLN B CA 1
ATOM 3662 C C . GLN B 1 167 ? 34.277 30.730 70.440 1.00 19.55 147 GLN B C 1
ATOM 3663 O O . GLN B 1 167 ? 33.217 30.096 70.530 1.00 20.11 147 GLN B O 1
ATOM 3669 N N . ARG B 1 168 ? 35.165 30.811 71.426 1.00 21.90 148 ARG B N 1
ATOM 3670 C CA . ARG B 1 168 ? 34.997 30.066 72.672 1.00 19.37 148 ARG B CA 1
ATOM 3671 C C . ARG B 1 168 ? 33.998 30.687 73.642 1.00 25.78 148 ARG B C 1
ATOM 3672 O O . ARG B 1 168 ? 33.470 29.9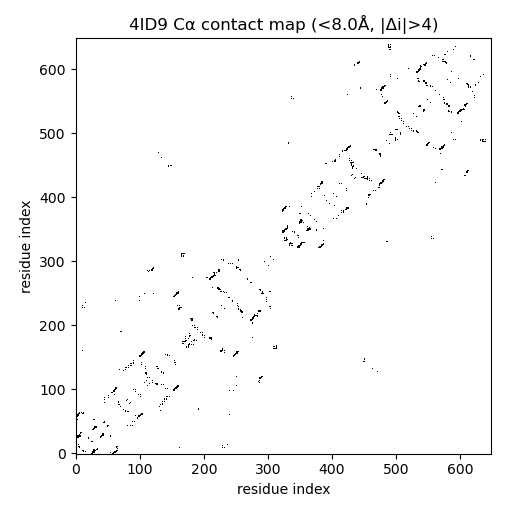88 74.505 1.00 31.55 148 ARG B O 1
ATOM 3680 N N . SER B 1 169 ? 33.730 31.986 73.513 1.00 22.51 149 SER B N 1
ATOM 3681 C CA . SER B 1 169 ? 33.071 32.724 74.601 1.00 28.56 149 SER B CA 1
ATOM 3682 C C . SER B 1 169 ? 31.696 33.327 74.316 1.00 36.71 149 SER B C 1
ATOM 3683 O O . SER B 1 169 ? 31.055 33.845 75.235 1.00 35.31 149 SER B O 1
ATOM 3686 N N . GLY B 1 170 ? 31.245 33.282 73.065 1.00 28.84 150 GLY B N 1
ATOM 3687 C CA . GLY B 1 170 ? 29.987 33.918 72.699 1.00 33.28 150 GLY B CA 1
ATOM 3688 C C . GLY B 1 170 ? 29.092 33.100 71.783 1.00 30.53 150 GLY B C 1
ATOM 3689 O O . GLY B 1 170 ? 29.473 32.023 71.326 1.00 31.38 150 GLY B O 1
ATOM 3690 N N . ALA B 1 171 ? 27.895 33.614 71.508 1.00 24.70 151 ALA B N 1
ATOM 3691 C CA . ALA B 1 171 ? 26.931 32.904 70.677 1.00 25.22 151 ALA B CA 1
ATOM 3692 C C . ALA B 1 171 ? 27.288 33.052 69.203 1.00 22.39 151 ALA B C 1
ATOM 3693 O O . ALA B 1 171 ? 26.862 32.256 68.365 1.00 26.00 151 ALA B O 1
ATOM 3695 N N . MET B 1 172 ? 28.082 34.072 68.899 1.00 20.71 152 MET B N 1
ATOM 3696 C CA . MET B 1 172 ? 28.474 34.348 67.512 1.00 14.98 152 MET B CA 1
ATOM 3697 C C . MET B 1 172 ? 29.418 33.282 66.970 1.00 14.39 152 MET B C 1
ATOM 3698 O O . MET B 1 172 ? 30.490 33.059 67.531 1.00 22.08 152 MET B O 1
ATOM 3703 N N . GLU B 1 173 ? 29.024 32.630 65.874 1.00 14.27 153 GLU B N 1
ATOM 3704 C CA . GLU B 1 173 ? 29.875 31.649 65.211 1.00 18.13 153 GLU B CA 1
ATOM 3705 C C . GLU B 1 173 ? 31.046 32.359 64.548 1.00 16.34 153 GLU B C 1
ATOM 3706 O O . GLU B 1 173 ? 30.921 33.511 64.131 1.00 18.50 153 GLU B O 1
ATOM 3712 N N . THR B 1 174 ? 32.187 31.686 64.474 1.00 13.32 154 THR B N 1
ATOM 3713 C CA . THR B 1 174 ? 33.330 32.233 63.747 1.00 13.03 154 THR B CA 1
ATOM 3714 C C . THR B 1 174 ? 33.860 31.233 62.728 1.00 15.15 154 THR B C 1
ATOM 3715 O O . THR B 1 174 ? 33.702 30.018 62.889 1.00 15.56 154 THR B O 1
ATOM 3719 N N . VAL B 1 175 ? 34.463 31.745 61.663 1.00 11.31 155 VAL B N 1
ATOM 3720 C CA . VAL B 1 175 ? 35.230 30.912 60.736 1.00 12.03 155 VAL B CA 1
ATOM 3721 C C . VAL B 1 175 ? 36.534 31.635 60.452 1.00 13.45 155 VAL B C 1
ATOM 3722 O O . VAL B 1 175 ? 36.533 32.835 60.191 1.00 13.55 155 VAL B O 1
ATOM 3726 N N . ILE B 1 176 ? 37.644 30.909 60.511 1.00 9.96 156 ILE B N 1
ATOM 3727 C CA . ILE B 1 176 ? 38.937 31.468 60.128 1.00 10.46 156 ILE B CA 1
ATOM 3728 C C . ILE B 1 176 ? 39.355 30.833 58.807 1.00 10.37 156 ILE B C 1
ATOM 3729 O O . ILE B 1 176 ? 39.411 29.605 58.706 1.00 11.81 156 ILE B O 1
ATOM 3734 N N . LEU B 1 177 ? 39.624 31.666 57.802 1.00 11.98 157 LEU B N 1
ATOM 3735 C CA . LEU B 1 177 ? 40.087 31.196 56.490 1.00 12.02 157 LEU B CA 1
ATOM 3736 C C . LEU B 1 177 ? 41.487 31.742 56.224 1.00 10.83 157 LEU B C 1
ATOM 3737 O O . LEU B 1 177 ? 41.669 32.960 56.193 1.00 12.36 157 LEU B O 1
ATOM 3742 N N . ARG B 1 178 ? 42.474 30.861 56.070 1.00 7.77 158 ARG B N 1
ATOM 3743 C CA . ARG B 1 178 ? 43.839 31.300 55.752 1.00 6.76 158 ARG B CA 1
ATOM 3744 C C . ARG B 1 178 ? 43.980 31.366 54.244 1.00 8.71 158 ARG B C 1
ATOM 3745 O O . ARG B 1 178 ? 44.008 30.332 53.562 1.00 10.36 158 ARG B O 1
ATOM 3753 N N . PHE B 1 179 ? 44.010 32.587 53.719 1.00 9.03 159 PHE B N 1
ATOM 3754 C CA . PHE B 1 179 ? 43.974 32.782 52.260 1.00 9.96 159 PHE B CA 1
ATOM 3755 C C . PHE B 1 179 ? 45.281 32.419 51.564 1.00 9.81 159 PHE B C 1
ATOM 3756 O O . PHE B 1 179 ? 46.365 32.805 52.003 1.00 15.76 159 PHE B O 1
ATOM 3764 N N . SER B 1 180 ? 45.169 31.685 50.450 1.00 8.22 160 SER B N 1
ATOM 3765 C CA . SER B 1 180 ? 46.234 31.611 49.468 1.00 12.28 160 SER B CA 1
ATOM 3766 C C . SER B 1 180 ? 46.494 33.006 48.925 1.00 13.68 160 SER B C 1
ATOM 3767 O O . SER B 1 180 ? 45.607 33.851 48.931 1.00 13.21 160 SER B O 1
ATOM 3770 N N . HIS B 1 181 ? 47.704 33.249 48.445 1.00 8.72 161 HIS B N 1
ATOM 3771 C CA . HIS B 1 181 ? 47.887 34.370 47.532 1.00 8.96 161 HIS B CA 1
ATOM 3772 C C . HIS B 1 181 ? 46.845 34.267 46.412 1.00 12.77 161 HIS B C 1
ATOM 3773 O O . HIS B 1 181 ? 46.616 33.180 45.851 1.00 10.63 161 HIS B O 1
ATOM 3780 N N . THR B 1 182 ? 46.205 35.394 46.096 1.00 10.83 162 THR B N 1
ATOM 3781 C CA . THR B 1 182 ? 45.044 35.393 45.217 1.00 10.78 162 THR B CA 1
ATOM 3782 C C . THR B 1 182 ? 45.251 36.391 44.093 1.00 8.56 162 THR B C 1
ATOM 3783 O O . THR B 1 182 ? 45.749 37.483 44.325 1.00 9.77 162 THR B O 1
ATOM 3787 N N . GLN B 1 183 ? 44.900 35.995 42.871 1.00 7.81 163 GLN B N 1
ATOM 3788 C CA . GLN B 1 183 ? 44.963 36.903 41.719 1.00 10.35 163 GLN B CA 1
ATOM 3789 C C . GLN B 1 183 ? 43.714 36.783 40.852 1.00 10.99 163 GLN B C 1
ATOM 3790 O O . GLN B 1 183 ? 43.138 35.700 40.725 1.00 9.14 163 GLN B O 1
ATOM 3796 N N . ASP B 1 184 ? 43.297 37.886 40.242 1.00 15.46 164 ASP B N 1
ATOM 3797 C CA . ASP B 1 184 ? 42.362 37.782 39.128 1.00 14.20 164 ASP B CA 1
ATOM 3798 C C . ASP B 1 184 ? 43.151 37.167 37.963 1.00 19.01 164 ASP B C 1
ATOM 3799 O O . ASP B 1 184 ? 44.324 37.496 37.766 1.00 16.31 164 ASP B O 1
ATOM 3804 N N . ALA B 1 185 ? 42.539 36.258 37.208 1.00 14.03 165 ALA B N 1
ATOM 3805 C CA . ALA B 1 185 ? 43.264 35.565 36.140 1.00 18.86 165 ALA B CA 1
ATOM 3806 C C . ALA B 1 185 ? 43.952 36.550 35.204 1.00 17.59 165 ALA B C 1
ATOM 3807 O O . ALA B 1 185 ? 45.093 36.341 34.811 1.00 16.64 165 ALA B O 1
ATOM 3809 N N . THR B 1 186 ? 43.281 37.650 34.892 1.00 17.95 166 THR B N 1
ATOM 3810 C CA . THR B 1 186 ? 43.826 38.616 33.935 1.00 20.04 166 THR B CA 1
ATOM 3811 C C . THR B 1 186 ? 45.102 39.325 34.426 1.00 21.19 166 THR B C 1
ATOM 3812 O O . THR B 1 186 ? 45.854 39.869 33.619 1.00 23.17 166 THR B O 1
ATOM 3816 N N . GLU B 1 187 ? 45.351 39.319 35.737 1.00 14.31 167 GLU B N 1
ATOM 3817 C CA . GLU B 1 187 ? 46.551 39.950 36.286 1.00 15.07 167 GLU B CA 1
ATOM 3818 C C . GLU B 1 187 ? 47.812 39.184 35.918 1.00 12.96 167 GLU B C 1
ATOM 3819 O O . GLU B 1 187 ? 48.901 39.756 35.856 1.00 14.32 167 GLU B O 1
ATOM 3825 N N . LEU B 1 188 ? 47.674 37.877 35.685 1.00 16.65 168 LEU B N 1
ATOM 3826 C CA . LEU B 1 188 ? 48.837 36.995 35.598 1.00 12.74 168 LEU B CA 1
ATOM 3827 C C . LEU B 1 188 ? 49.855 37.378 34.544 1.00 12.58 168 LEU B C 1
ATOM 3828 O O . LEU B 1 188 ? 51.070 37.227 34.752 1.00 12.72 168 LEU B O 1
ATOM 3833 N N . LEU B 1 189 ? 49.366 37.867 33.408 1.00 14.27 169 LEU B N 1
ATOM 3834 C CA . LEU B 1 189 ? 50.242 38.219 32.297 1.00 14.51 169 LEU B CA 1
ATOM 3835 C C . LEU B 1 189 ? 50.230 39.712 32.013 1.00 11.04 169 LEU B C 1
ATOM 3836 O O . LEU B 1 189 ? 50.390 40.132 30.860 1.00 14.11 169 LEU B O 1
ATOM 3841 N N . ASP B 1 190 ? 50.050 40.495 33.066 1.00 13.00 170 ASP B N 1
ATOM 3842 C CA . ASP B 1 190 ? 50.043 41.952 32.989 1.00 14.43 170 ASP B CA 1
ATOM 3843 C C . ASP B 1 190 ? 51.279 42.479 33.709 1.00 16.31 170 ASP B C 1
ATOM 3844 O O . ASP B 1 190 ? 51.379 42.393 34.940 1.00 13.66 170 ASP B O 1
ATOM 3849 N N . GLU B 1 191 ? 52.224 43.016 32.945 1.00 15.05 171 GLU B N 1
ATOM 3850 C CA . GLU B 1 191 ? 53.442 43.605 33.498 1.00 14.46 171 GLU B CA 1
ATOM 3851 C C . GLU B 1 191 ? 53.148 44.653 34.564 1.00 17.05 171 GLU B C 1
ATOM 3852 O O . GLU B 1 191 ? 53.972 44.904 35.440 1.00 15.66 171 GLU B O 1
ATOM 3858 N N . ASP B 1 192 ? 51.974 45.271 34.487 1.00 13.55 172 ASP B N 1
ATOM 3859 C CA . ASP B 1 192 ? 51.656 46.374 35.391 1.00 14.28 172 ASP B CA 1
ATOM 3860 C C . ASP B 1 192 ? 50.883 45.961 36.640 1.00 17.88 172 ASP B C 1
ATOM 3861 O O . ASP B 1 192 ? 50.632 46.793 37.519 1.00 18.90 172 ASP B O 1
ATOM 3866 N N . SER B 1 193 ? 50.511 44.685 36.727 1.00 13.65 173 SER B N 1
ATOM 3867 C CA . SER B 1 193 ? 49.829 44.197 37.932 1.00 14.82 173 SER B CA 1
ATOM 3868 C C . SER B 1 193 ? 50.767 44.259 39.124 1.00 14.03 173 SER B C 1
ATOM 3869 O O . SER B 1 193 ? 51.992 44.136 38.989 1.00 15.36 173 SER B O 1
ATOM 3872 N N . PHE B 1 194 ? 50.192 44.469 40.304 1.00 13.20 174 PHE B N 1
ATOM 3873 C CA . PHE B 1 194 ? 50.972 44.738 41.495 1.00 16.96 174 PHE B CA 1
ATOM 3874 C C . PHE B 1 194 ? 51.840 43.557 41.931 1.00 13.21 174 PHE B C 1
ATOM 3875 O O . PHE B 1 194 ? 53.001 43.742 42.323 1.00 14.10 174 PHE B O 1
ATOM 3883 N N . PHE B 1 195 ? 51.283 42.349 41.835 1.00 14.52 175 PHE B N 1
ATOM 3884 C CA . PHE B 1 195 ? 51.984 41.138 42.267 1.00 12.54 175 PHE B CA 1
ATOM 3885 C C . PHE B 1 195 ? 52.547 40.321 41.106 1.00 11.03 175 PHE B C 1
ATOM 3886 O O . PHE B 1 195 ? 53.710 39.909 41.138 1.00 12.41 175 PHE B O 1
ATOM 3894 N N . SER B 1 196 ? 51.730 40.090 40.086 1.00 13.79 176 SER B N 1
ATOM 3895 C CA . SER B 1 196 ? 52.123 39.216 38.979 1.00 13.65 176 SER B CA 1
ATOM 3896 C C . SER B 1 196 ? 53.148 39.845 38.037 1.00 13.83 176 SER B C 1
ATOM 3897 O O . SER B 1 196 ? 53.962 39.137 37.442 1.00 12.88 176 SER B O 1
ATOM 3900 N N . GLY B 1 197 ? 53.118 41.172 37.911 1.00 13.06 177 GLY B N 1
ATOM 3901 C CA . GLY B 1 197 ? 54.118 41.859 37.111 1.00 13.99 177 GLY B CA 1
ATOM 3902 C C . GLY B 1 197 ? 55.521 41.504 37.577 1.00 10.83 177 GLY B C 1
ATOM 3903 O O . GLY B 1 197 ? 56.313 40.945 36.833 1.00 13.99 177 GLY B O 1
ATOM 3904 N N . PRO B 1 198 ? 55.836 41.816 38.844 1.00 10.83 178 PRO B N 1
ATOM 3905 C CA . PRO B 1 198 ? 57.168 41.475 39.361 1.00 8.58 178 PRO B CA 1
ATOM 3906 C C . PRO B 1 198 ? 57.401 39.964 39.480 1.00 8.56 178 PRO B C 1
ATOM 3907 O O . PRO B 1 198 ? 58.545 39.501 39.404 1.00 10.39 178 PRO B O 1
ATOM 3911 N N . ARG B 1 199 ? 56.325 39.202 39.646 1.00 9.70 179 ARG B N 1
ATOM 3912 C CA . ARG B 1 199 ? 56.439 37.758 39.881 1.00 9.79 179 ARG B CA 1
ATOM 3913 C C . ARG B 1 199 ? 56.985 37.082 38.631 1.00 9.62 179 ARG B C 1
ATOM 3914 O O . ARG B 1 199 ? 57.820 36.174 38.712 1.00 11.90 179 ARG B O 1
ATOM 3922 N N . PHE B 1 200 ? 56.571 37.578 37.472 1.00 10.07 180 PHE B N 1
ATOM 3923 C CA . PHE B 1 200 ? 56.824 36.866 36.218 1.00 11.73 180 PHE B CA 1
ATOM 3924 C C . PHE B 1 200 ? 57.592 37.658 35.172 1.00 14.31 180 PHE B C 1
ATOM 3925 O O . PHE B 1 200 ? 57.970 37.092 34.137 1.00 13.52 180 PHE B O 1
ATOM 3933 N N . PHE B 1 201 ? 57.804 38.951 35.410 1.00 11.07 181 PHE B N 1
ATOM 3934 C CA . PHE B 1 201 ? 58.485 39.791 34.415 1.00 11.67 181 PHE B CA 1
ATOM 3935 C C . PHE B 1 201 ? 59.707 40.462 35.044 1.00 12.88 181 PHE B C 1
ATOM 3936 O O . PHE B 1 201 ? 59.607 41.067 36.120 1.00 12.19 181 PHE B O 1
ATOM 3944 N N . LEU B 1 202 ? 60.869 40.337 34.413 1.00 10.94 182 LEU B N 1
ATOM 3945 C CA . LEU B 1 202 ? 62.098 40.827 35.029 1.00 13.91 182 LEU B CA 1
ATOM 3946 C C . LEU B 1 202 ? 62.136 42.326 35.323 1.00 11.55 182 LEU B C 1
ATOM 3947 O O . LEU B 1 202 ? 62.442 42.741 36.453 1.00 12.06 182 LEU B O 1
ATOM 3952 N N . ARG B 1 203 ? 61.813 43.144 34.327 1.00 12.06 183 ARG B N 1
ATOM 3953 C CA . ARG B 1 203 ? 61.902 44.592 34.513 1.00 10.89 183 ARG B CA 1
ATOM 3954 C C . ARG B 1 203 ? 60.923 45.160 35.554 1.00 11.57 183 ARG B C 1
ATOM 3955 O O . ARG B 1 203 ? 61.311 46.008 36.353 1.00 14.25 183 ARG B O 1
ATOM 3963 N N . PRO B 1 204 ? 59.659 44.689 35.569 1.00 12.18 184 PRO B N 1
ATOM 3964 C CA . PRO B 1 204 ? 58.805 45.114 36.679 1.00 12.55 184 PRO B CA 1
ATOM 3965 C C . PRO B 1 204 ? 59.353 44.684 38.045 1.00 14.49 184 PRO B C 1
ATOM 3966 O O . PRO B 1 204 ? 59.156 45.406 39.023 1.00 13.17 184 PRO B O 1
ATOM 3970 N N . ARG B 1 205 ? 60.056 43.555 38.112 1.00 11.60 185 ARG B N 1
ATOM 3971 C CA . ARG B 1 205 ? 60.624 43.110 39.383 1.00 9.20 185 ARG B CA 1
ATOM 3972 C C . ARG B 1 205 ? 61.804 44.003 39.800 1.00 13.70 185 ARG B C 1
ATOM 3973 O O . ARG B 1 205 ? 61.976 44.313 40.993 1.00 14.44 185 ARG B O 1
ATOM 3981 N N . ILE B 1 206 ? 62.600 44.424 38.815 1.00 13.25 186 ILE B N 1
ATOM 3982 C CA . ILE B 1 206 ? 63.716 45.336 39.066 1.00 15.95 186 ILE B CA 1
ATOM 3983 C C . ILE B 1 206 ? 63.155 46.583 39.724 1.00 17.63 186 ILE B C 1
ATOM 3984 O O . ILE B 1 206 ? 63.624 47.019 40.783 1.00 17.33 186 ILE B O 1
ATOM 3989 N N . HIS B 1 207 ? 62.094 47.112 39.125 1.00 16.51 187 HIS B N 1
ATOM 3990 C CA . HIS B 1 207 ? 61.461 48.337 39.606 1.00 19.78 187 HIS B CA 1
ATOM 3991 C C . HIS B 1 207 ? 60.842 48.174 41.001 1.00 15.26 187 HIS B C 1
ATOM 3992 O O . HIS B 1 207 ? 60.977 49.052 41.860 1.00 19.55 187 HIS B O 1
ATOM 3999 N N . GLN B 1 208 ? 60.186 47.042 41.237 1.00 15.26 188 GLN B N 1
ATOM 4000 C CA . GLN B 1 208 ? 59.573 46.763 42.535 1.00 17.20 188 GLN B CA 1
ATOM 4001 C C . GLN B 1 208 ? 60.622 46.706 43.635 1.00 22.07 188 GLN B C 1
ATOM 4002 O O . GLN B 1 208 ? 60.454 47.287 44.716 1.00 21.44 188 GLN B O 1
ATOM 4008 N N . GLN B 1 209 ? 61.710 45.998 43.355 1.00 15.85 189 GLN B N 1
ATOM 4009 C CA . GLN B 1 209 ? 62.780 45.837 44.326 1.00 19.73 189 GLN B CA 1
ATOM 4010 C C . GLN B 1 209 ? 63.534 47.134 44.590 1.00 19.69 189 GLN B C 1
ATOM 4011 O O . GLN B 1 209 ? 63.935 47.392 45.728 1.00 20.23 189 GLN B O 1
ATOM 4017 N N . GLN B 1 210 ? 63.713 47.955 43.554 1.00 16.11 190 GLN B N 1
ATOM 4018 C CA . GLN B 1 210 ? 64.298 49.284 43.722 1.00 20.26 190 GLN B CA 1
ATOM 4019 C C . GLN B 1 210 ? 63.428 50.146 44.629 1.00 22.44 190 GLN B C 1
ATOM 4020 O O . GLN B 1 210 ? 63.933 50.821 45.530 1.00 26.77 190 GLN B O 1
ATOM 4026 N N . ASN B 1 211 ? 62.119 50.122 44.389 1.00 23.29 191 ASN B N 1
ATOM 4027 C CA . ASN B 1 211 ? 61.178 50.932 45.163 1.00 26.92 191 ASN B CA 1
ATOM 4028 C C . ASN B 1 211 ? 61.017 50.456 46.606 1.00 29.78 191 ASN B C 1
ATOM 4029 O O . ASN B 1 211 ? 60.681 51.241 47.497 1.00 31.13 191 ASN B O 1
ATOM 4034 N N . PHE B 1 212 ? 61.255 49.169 46.829 1.00 22.62 192 PHE B N 1
ATOM 4035 C CA . PHE B 1 212 ? 61.292 48.616 48.178 1.00 25.33 192 PHE B CA 1
ATOM 4036 C C . PHE B 1 212 ? 62.617 48.970 48.845 1.00 24.02 192 PHE B C 1
ATOM 4037 O O . PHE B 1 212 ? 62.772 48.824 50.054 1.00 31.18 192 PHE B O 1
ATOM 4045 N N . GLY B 1 213 ? 63.576 49.423 48.045 1.00 24.70 193 GLY B N 1
ATOM 4046 C CA . GLY B 1 213 ? 64.887 49.783 48.554 1.00 29.77 193 GLY B CA 1
ATOM 4047 C C . GLY B 1 213 ? 65.828 48.605 48.740 1.00 33.65 193 GLY B C 1
ATOM 4048 O O . GLY B 1 213 ? 66.880 48.738 49.372 1.00 35.63 193 GLY B O 1
ATOM 4049 N N . ASN B 1 214 ? 65.456 47.446 48.203 1.00 24.68 194 ASN B N 1
ATOM 4050 C CA . ASN B 1 214 ? 66.326 46.275 48.270 1.00 24.54 194 ASN B CA 1
ATOM 4051 C C . ASN B 1 214 ? 67.382 46.336 47.177 1.00 27.97 194 ASN B C 1
ATOM 4052 O O . ASN B 1 214 ? 67.249 45.684 46.146 1.00 19.38 194 ASN B O 1
ATOM 4057 N N . ALA B 1 215 ? 68.434 47.113 47.411 1.00 25.71 195 ALA B N 1
ATOM 4058 C CA . ALA B 1 215 ? 69.428 47.407 46.379 1.00 21.83 195 ALA B CA 1
ATOM 4059 C C . ALA B 1 215 ? 70.190 46.176 45.879 1.00 18.37 195 ALA B C 1
ATOM 4060 O O . ALA B 1 215 ? 70.445 46.038 44.681 1.00 20.69 195 ALA B O 1
ATOM 4062 N N . ALA B 1 216 ? 70.553 45.286 46.794 1.00 15.22 196 ALA B N 1
ATOM 4063 C CA . ALA B 1 216 ? 71.321 44.099 46.432 1.00 18.45 196 ALA B CA 1
ATOM 4064 C C . ALA B 1 216 ? 70.558 43.235 45.428 1.00 19.71 196 ALA B C 1
ATOM 4065 O O . ALA B 1 216 ? 71.128 42.770 44.438 1.00 20.95 196 ALA B O 1
ATOM 4067 N N . ILE B 1 217 ? 69.265 43.039 45.687 1.00 18.36 197 ILE B N 1
ATOM 4068 C CA . ILE B 1 217 ? 68.407 42.267 44.792 1.00 16.34 197 ILE B CA 1
ATOM 4069 C C . ILE B 1 217 ? 68.157 43.030 43.491 1.00 15.49 197 ILE B C 1
ATOM 4070 O O . ILE B 1 217 ? 68.282 42.471 42.399 1.00 18.26 197 ILE B O 1
ATOM 4075 N N . ALA B 1 218 ? 67.808 44.308 43.607 1.00 15.14 198 ALA B N 1
ATOM 4076 C CA . ALA B 1 218 ? 67.602 45.148 42.415 1.00 16.60 198 ALA B CA 1
ATOM 4077 C C . ALA B 1 218 ? 68.808 45.141 41.485 1.00 19.55 198 ALA B C 1
ATOM 4078 O O . ALA B 1 218 ? 68.665 45.038 40.260 1.00 22.23 198 ALA B O 1
ATOM 4080 N N . GLU B 1 219 ? 70.001 45.253 42.057 1.00 19.50 199 GLU B N 1
ATOM 4081 C CA . GLU B 1 219 ? 71.208 45.262 41.240 1.00 25.03 199 GLU B CA 1
ATOM 4082 C C . GLU B 1 219 ? 71.479 43.909 40.591 1.00 20.16 199 GLU B C 1
ATOM 4083 O O . GLU B 1 219 ? 71.869 43.844 39.417 1.00 22.05 199 GLU B O 1
ATOM 4089 N N . LEU B 1 220 ? 71.264 42.831 41.346 1.00 20.08 200 LEU B N 1
ATOM 4090 C CA . LEU B 1 220 ? 71.369 41.488 40.782 1.00 19.65 200 LEU B CA 1
ATOM 4091 C C . LEU B 1 220 ? 70.428 41.323 39.591 1.00 16.10 200 LEU B C 1
ATOM 4092 O O . LEU B 1 220 ? 70.830 40.829 38.535 1.00 23.19 200 LEU B O 1
ATOM 4097 N N . LEU B 1 221 ? 69.172 41.736 39.760 1.00 19.25 201 LEU B N 1
ATOM 4098 C CA . LEU B 1 221 ? 68.190 41.625 38.688 1.00 17.34 201 LEU B CA 1
ATOM 4099 C C . LEU B 1 221 ? 68.599 42.436 37.451 1.00 15.86 201 LEU B C 1
ATOM 4100 O O . LEU B 1 221 ? 68.514 41.941 36.321 1.00 18.58 201 LEU B O 1
ATOM 4105 N N A GLN B 1 222 ? 69.049 43.671 37.661 0.58 18.27 202 GLN B N 1
ATOM 4106 N N B GLN B 1 222 ? 69.055 43.668 37.670 0.42 18.15 202 GLN B N 1
ATOM 4107 C CA A GLN B 1 222 ? 69.484 44.511 36.545 0.58 19.23 202 GLN B CA 1
ATOM 4108 C CA B GLN B 1 222 ? 69.497 44.527 36.573 0.42 19.29 202 GLN B CA 1
ATOM 4109 C C A GLN B 1 222 ? 70.657 43.876 35.804 0.58 20.93 202 GLN B C 1
ATOM 4110 C C B GLN B 1 222 ? 70.650 43.876 35.812 0.42 20.90 202 GLN B C 1
ATOM 4111 O O A GLN B 1 222 ? 70.766 43.982 34.579 0.58 22.99 202 GLN B O 1
ATOM 4112 O O B GLN B 1 222 ? 70.736 43.972 34.585 0.42 22.80 202 GLN B O 1
ATOM 4123 N N . SER B 1 223 ? 71.524 43.197 36.549 1.00 20.85 203 SER B N 1
ATOM 4124 C CA . SER B 1 223 ? 72.702 42.556 35.961 1.00 21.50 203 SER B CA 1
ATOM 4125 C C . SER B 1 223 ? 72.335 41.367 35.072 1.00 25.40 203 SER B C 1
ATOM 4126 O O . SER B 1 223 ? 73.133 40.941 34.237 1.00 22.55 203 SER B O 1
ATOM 4129 N N . ARG B 1 224 ? 71.122 40.845 35.249 1.00 21.12 204 ARG B N 1
ATOM 4130 C CA . ARG B 1 224 ? 70.657 39.693 34.486 1.00 21.01 204 ARG B CA 1
ATOM 4131 C C . ARG B 1 224 ? 69.756 40.093 33.322 1.00 18.44 204 ARG B C 1
ATOM 4132 O O . ARG B 1 224 ? 69.326 39.236 32.555 1.00 19.06 204 ARG B O 1
ATOM 4140 N N . ASP B 1 225 ? 69.472 41.387 33.198 1.00 17.60 205 ASP B N 1
ATOM 4141 C CA . ASP B 1 225 ? 68.700 41.885 32.061 1.00 15.90 205 ASP B CA 1
ATOM 4142 C C . ASP B 1 225 ? 69.413 41.568 30.748 1.00 17.84 205 ASP B C 1
ATOM 4143 O O . ASP B 1 225 ? 70.633 41.733 30.630 1.00 22.28 205 ASP B O 1
ATOM 4148 N N . ILE B 1 226 ? 68.653 41.101 29.767 1.00 14.71 206 ILE B N 1
ATOM 4149 C CA . ILE B 1 226 ? 69.226 40.682 28.491 1.00 13.56 206 ILE B CA 1
ATOM 4150 C C . ILE B 1 226 ? 69.035 41.691 27.360 1.00 18.18 206 ILE B C 1
ATOM 4151 O O . ILE B 1 226 ? 69.163 41.346 26.184 1.00 22.48 206 ILE B O 1
ATOM 4156 N N . GLY B 1 227 ? 68.735 42.936 27.706 1.00 18.13 207 GLY B N 1
ATOM 4157 C CA . GLY B 1 227 ? 68.656 43.980 26.691 1.00 20.34 207 GLY B CA 1
ATOM 4158 C C . GLY B 1 227 ? 67.304 44.122 26.015 1.00 21.26 207 GLY B C 1
ATOM 4159 O O . GLY B 1 227 ? 67.124 44.970 25.132 1.00 26.19 207 GLY B O 1
ATOM 4160 N N . GLU B 1 228 ? 66.361 43.274 26.411 1.00 14.21 208 GLU B N 1
ATOM 4161 C CA . GLU B 1 228 ? 64.974 43.378 25.968 1.00 15.57 208 GLU B CA 1
ATOM 4162 C C . GLU B 1 228 ? 64.119 42.868 27.111 1.00 13.75 208 GLU B C 1
ATOM 4163 O O . GLU B 1 228 ? 64.630 42.192 28.006 1.00 16.61 208 GLU B O 1
ATOM 4169 N N . PRO B 1 229 ? 62.814 43.201 27.110 1.00 15.01 209 PRO B N 1
ATOM 4170 C CA . PRO B 1 229 ? 61.959 42.667 28.174 1.00 12.88 209 PRO B CA 1
ATOM 4171 C C . PRO B 1 229 ? 61.981 41.142 28.230 1.00 11.94 209 PRO B C 1
ATOM 4172 O O . PRO B 1 229 ? 62.040 40.483 27.188 1.00 14.01 209 PRO B O 1
ATOM 4176 N N . SER B 1 230 ? 61.930 40.585 29.437 1.00 10.97 210 SER B N 1
ATOM 4177 C CA . SER B 1 230 ? 61.981 39.138 29.594 1.00 10.72 210 SER B CA 1
ATOM 4178 C C . SER B 1 230 ? 61.106 38.702 30.757 1.00 13.57 210 SER B C 1
ATOM 4179 O O . SER B 1 230 ? 60.749 39.515 31.612 1.00 12.53 210 SER B O 1
ATOM 4182 N N . HIS B 1 231 ? 60.734 37.424 30.768 1.00 11.03 211 HIS B N 1
ATOM 4183 C CA . HIS B 1 231 ? 60.209 36.807 31.980 1.00 13.10 211 HIS B CA 1
ATOM 4184 C C . HIS B 1 231 ? 61.336 36.504 32.932 1.00 13.82 211 HIS B C 1
ATOM 4185 O O . HIS B 1 231 ? 62.509 36.425 32.540 1.00 14.17 211 HIS B O 1
ATOM 4192 N N . ILE B 1 232 ? 60.985 36.371 34.210 1.00 12.42 212 ILE B N 1
ATOM 4193 C CA . ILE B 1 232 ? 61.927 35.893 35.205 1.00 13.06 212 ILE B CA 1
ATOM 4194 C C . ILE B 1 232 ? 61.436 34.566 35.763 1.00 11.47 212 ILE B C 1
ATOM 4195 O O . ILE B 1 232 ? 60.249 34.401 36.057 1.00 13.96 212 ILE B O 1
ATOM 4200 N N . LEU B 1 233 ? 62.349 33.605 35.841 1.00 11.68 213 LEU B N 1
ATOM 4201 C CA . LEU B 1 233 ? 62.095 32.346 36.542 1.00 9.99 213 LEU B CA 1
ATOM 4202 C C . LEU B 1 233 ? 62.902 32.391 37.829 1.00 11.87 213 LEU B C 1
ATOM 4203 O O . LEU B 1 233 ? 64.133 32.267 37.828 1.00 12.37 213 LEU B O 1
ATOM 4208 N N . ALA B 1 234 ? 62.205 32.598 38.936 1.00 11.58 214 ALA B N 1
ATOM 4209 C CA . ALA B 1 234 ? 62.862 32.757 40.217 1.00 14.66 214 ALA B CA 1
ATOM 4210 C C . ALA B 1 234 ? 63.182 31.405 40.830 1.00 14.05 214 ALA B C 1
ATOM 4211 O O . ALA B 1 234 ? 62.327 30.520 40.908 1.00 13.95 214 ALA B O 1
ATOM 4213 N N . ARG B 1 235 ? 64.438 31.245 41.227 1.00 12.33 215 ARG B N 1
ATOM 4214 C CA . ARG B 1 235 ? 64.866 30.077 41.987 1.00 14.82 215 ARG B CA 1
ATOM 4215 C C . ARG B 1 235 ? 65.609 30.515 43.249 1.00 14.62 215 ARG B C 1
ATOM 4216 O O . ARG B 1 235 ? 65.916 31.704 43.423 1.00 12.64 215 ARG B O 1
ATOM 4224 N N . ASN B 1 236 ? 65.893 29.576 44.146 1.00 13.22 216 ASN B N 1
ATOM 4225 C CA . ASN B 1 236 ? 66.638 29.959 45.348 1.00 15.73 216 ASN B CA 1
ATOM 4226 C C . ASN B 1 236 ? 68.156 29.845 45.173 1.00 14.69 216 ASN B C 1
ATOM 4227 O O . ASN B 1 236 ? 68.640 29.657 44.059 1.00 17.22 216 ASN B O 1
ATOM 4232 N N . GLU B 1 237 ? 68.888 29.948 46.277 1.00 15.04 217 GLU B N 1
ATOM 4233 C CA . GLU B 1 237 ? 70.354 30.001 46.214 1.00 15.73 217 GLU B CA 1
ATOM 4234 C C . GLU B 1 237 ? 70.946 28.695 45.707 1.00 24.47 217 GLU B C 1
ATOM 4235 O O . GLU B 1 237 ? 72.089 28.665 45.247 1.00 28.59 217 GLU B O 1
ATOM 4241 N N . ASN B 1 238 ? 70.157 27.623 45.769 1.00 21.57 218 ASN B N 1
ATOM 4242 C CA . ASN B 1 238 ? 70.609 26.316 45.302 1.00 24.90 218 ASN B CA 1
ATOM 4243 C C . ASN B 1 238 ? 70.037 25.961 43.935 1.00 26.46 218 ASN B C 1
ATOM 4244 O O . ASN B 1 238 ? 70.180 24.827 43.464 1.00 27.05 218 ASN B O 1
ATOM 4249 N N . GLY B 1 239 ? 69.375 26.929 43.307 1.00 21.99 219 GLY B N 1
ATOM 4250 C CA . GLY B 1 239 ? 68.778 26.724 41.996 1.00 22.89 219 GLY B CA 1
ATOM 4251 C C . GLY B 1 239 ? 67.442 25.994 42.024 1.00 21.34 219 GLY B C 1
ATOM 4252 O O . GLY B 1 239 ? 66.976 25.498 40.992 1.00 22.56 219 GLY B O 1
ATOM 4253 N N . ARG B 1 240 ? 66.826 25.916 43.199 1.00 16.19 220 ARG B N 1
ATOM 4254 C CA . ARG B 1 240 ? 65.526 25.257 43.333 1.00 15.44 220 ARG B CA 1
ATOM 4255 C C . ARG B 1 240 ? 64.437 26.237 42.933 1.00 16.60 220 ARG B C 1
ATOM 4256 O O . ARG B 1 240 ? 64.296 27.282 43.557 1.00 16.25 220 ARG B O 1
ATOM 4264 N N . PRO B 1 241 ? 63.649 25.898 41.899 1.00 16.43 221 PRO B N 1
ATOM 4265 C CA . PRO B 1 241 ? 62.650 26.848 41.386 1.00 16.19 221 PRO B CA 1
ATOM 4266 C C . PRO B 1 241 ? 61.596 27.143 42.440 1.00 14.20 221 PRO B C 1
ATOM 4267 O O . PRO B 1 241 ? 61.255 26.252 43.213 1.00 14.61 221 PRO B O 1
ATOM 4271 N N . PHE B 1 242 ? 61.104 28.381 42.477 1.00 12.38 222 PHE B N 1
ATOM 4272 C CA . PHE B 1 242 ? 60.048 28.751 43.422 1.00 14.75 222 PHE B CA 1
ATOM 4273 C C . PHE B 1 242 ? 58.776 27.952 43.189 1.00 14.83 222 PHE B C 1
ATOM 4274 O O . PHE B 1 242 ? 58.486 27.520 42.070 1.00 15.69 222 PHE B O 1
ATOM 4282 N N . ARG B 1 243 ? 58.020 27.773 44.270 1.00 11.45 223 ARG B N 1
ATOM 4283 C CA . ARG B 1 243 ? 56.785 27.005 44.237 1.00 12.88 223 ARG B CA 1
ATOM 4284 C C . ARG B 1 243 ? 55.836 27.644 45.238 1.00 15.25 223 ARG B C 1
ATOM 4285 O O . ARG B 1 243 ? 56.205 27.847 46.390 1.00 12.34 223 ARG B O 1
ATOM 4293 N N . MET B 1 244 ? 54.619 27.974 44.824 1.00 15.27 224 MET B N 1
ATOM 4294 C CA . MET B 1 244 ? 53.678 28.624 45.747 1.00 11.32 224 MET B CA 1
ATOM 4295 C C . MET B 1 244 ? 52.277 28.505 45.177 1.00 11.54 224 MET B C 1
ATOM 4296 O O . MET B 1 244 ? 52.099 28.319 43.969 1.00 10.02 224 MET B O 1
ATOM 4301 N N . HIS B 1 245 ? 51.278 28.624 46.031 1.00 10.30 225 HIS B N 1
ATOM 4302 C CA . HIS B 1 245 ? 49.894 28.637 45.588 1.00 7.44 225 HIS B CA 1
ATOM 4303 C C . HIS B 1 245 ? 49.495 30.002 45.062 1.00 10.48 225 HIS B C 1
ATOM 4304 O O . HIS B 1 245 ? 49.675 31.024 45.726 1.00 10.89 225 HIS B O 1
ATOM 4311 N N . ILE B 1 246 ? 48.994 30.004 43.833 1.00 11.41 226 ILE B N 1
ATOM 4312 C CA . ILE B 1 246 ? 48.362 31.187 43.268 1.00 11.98 226 ILE B CA 1
ATOM 4313 C C . ILE B 1 246 ? 46.930 30.810 42.912 1.00 12.31 226 ILE B C 1
ATOM 4314 O O . ILE B 1 246 ? 46.689 30.029 41.975 1.00 13.80 226 ILE B O 1
ATOM 4319 N N . THR B 1 247 ? 45.981 31.380 43.634 1.00 8.76 227 THR B N 1
ATOM 4320 C CA . THR B 1 247 ? 44.586 30.965 43.517 1.00 9.01 227 THR B CA 1
ATOM 4321 C C . THR B 1 247 ? 43.774 32.050 42.831 1.00 13.52 227 THR B C 1
ATOM 4322 O O . THR B 1 247 ? 43.924 33.240 43.120 1.00 10.29 227 THR B O 1
ATOM 4326 N N . ASP B 1 248 ? 42.930 31.634 41.895 1.00 11.94 228 ASP B N 1
ATOM 4327 C CA . ASP B 1 248 ? 42.002 32.557 41.247 1.00 13.23 228 ASP B CA 1
ATOM 4328 C C . ASP B 1 248 ? 40.981 33.143 42.225 1.00 14.98 228 ASP B C 1
ATOM 4329 O O . ASP B 1 248 ? 40.407 32.437 43.057 1.00 11.48 228 ASP B O 1
ATOM 4334 N N . THR B 1 249 ? 40.760 34.446 42.113 1.00 11.57 229 THR B N 1
ATOM 4335 C CA . THR B 1 249 ? 39.775 35.156 42.931 1.00 11.26 229 THR B CA 1
ATOM 4336 C C . THR B 1 249 ? 38.442 34.426 42.990 1.00 11.46 229 THR B C 1
ATOM 4337 O O . THR B 1 249 ? 37.836 34.326 44.068 1.00 10.69 229 THR B O 1
ATOM 4341 N N . ARG B 1 250 ? 38.008 33.899 41.844 1.00 10.01 230 ARG B N 1
ATOM 4342 C CA . ARG B 1 250 ? 36.728 33.197 41.765 1.00 8.73 230 ARG B CA 1
ATOM 4343 C C . ARG B 1 250 ? 36.640 31.972 42.683 1.00 9.06 230 ARG B C 1
ATOM 4344 O O . ARG B 1 250 ? 35.576 31.663 43.194 1.00 12.96 230 ARG B O 1
ATOM 4352 N N . ASP B 1 251 ? 37.741 31.250 42.859 1.00 11.74 231 ASP B N 1
ATOM 4353 C CA . ASP B 1 251 ? 37.727 30.099 43.761 1.00 13.48 231 ASP B CA 1
ATOM 4354 C C . ASP B 1 251 ? 37.733 30.576 45.207 1.00 10.67 231 ASP B C 1
ATOM 4355 O O . ASP B 1 251 ? 37.127 29.947 46.082 1.00 11.74 231 ASP B O 1
ATOM 4360 N N . MET B 1 252 ? 38.417 31.683 45.472 1.00 8.68 232 MET B N 1
ATOM 4361 C CA . MET B 1 252 ? 38.420 32.225 46.838 1.00 10.63 232 MET B CA 1
ATOM 4362 C C . MET B 1 252 ? 37.006 32.636 47.214 1.00 11.14 232 MET B C 1
ATOM 4363 O O . MET B 1 252 ? 36.539 32.350 48.328 1.00 10.65 232 MET B O 1
ATOM 4368 N N . VAL B 1 253 ? 36.328 33.309 46.290 1.00 9.46 233 VAL B N 1
ATOM 4369 C CA . VAL B 1 253 ? 34.925 33.694 46.485 1.00 10.07 233 VAL B CA 1
ATOM 4370 C C . VAL B 1 253 ? 34.047 32.488 46.807 1.00 13.22 233 VAL B C 1
ATOM 4371 O O . VAL B 1 253 ? 33.290 32.520 47.768 1.00 13.72 233 VAL B O 1
ATOM 4375 N N . ALA B 1 254 ? 34.157 31.421 46.018 1.00 12.38 234 ALA B N 1
ATOM 4376 C CA . ALA B 1 254 ? 33.369 30.219 46.273 1.00 11.13 234 ALA B CA 1
ATOM 4377 C C . ALA B 1 254 ? 33.609 29.675 47.679 1.00 15.82 234 ALA B C 1
ATOM 4378 O O . ALA B 1 254 ? 32.673 29.292 48.372 1.00 14.57 234 ALA B O 1
ATOM 4380 N N . GLY B 1 255 ? 34.867 29.639 48.107 1.00 9.44 235 GLY B N 1
ATOM 4381 C CA . GLY B 1 255 ? 35.157 29.148 49.446 1.00 10.18 235 GLY B CA 1
ATOM 4382 C C . GLY B 1 255 ? 34.643 30.070 50.526 1.00 12.63 235 GLY B C 1
ATOM 4383 O O . GLY B 1 255 ? 34.254 29.621 51.595 1.00 12.16 235 GLY B O 1
ATOM 4384 N N . ILE B 1 256 ? 34.651 31.366 50.262 1.00 11.12 236 ILE B N 1
ATOM 4385 C CA . ILE B 1 256 ? 34.174 32.325 51.251 1.00 11.94 236 ILE B CA 1
ATOM 4386 C C . ILE B 1 256 ? 32.660 32.181 51.405 1.00 14.03 236 ILE B C 1
ATOM 4387 O O . ILE B 1 256 ? 32.138 32.269 52.512 1.00 12.70 236 ILE B O 1
ATOM 4392 N N . LEU B 1 257 ? 31.969 31.939 50.296 1.00 13.32 237 LEU B N 1
ATOM 4393 C CA . LEU B 1 257 ? 30.518 31.754 50.346 1.00 14.57 237 LEU B CA 1
ATOM 4394 C C . LEU B 1 257 ? 30.172 30.495 51.126 1.00 18.73 237 LEU B C 1
ATOM 4395 O O . LEU B 1 257 ? 29.175 30.455 51.840 1.00 14.82 237 LEU B O 1
ATOM 4400 N N . LEU B 1 258 ? 30.987 29.459 50.975 1.00 12.86 238 LEU B N 1
ATOM 4401 C CA . LEU B 1 258 ? 30.798 28.244 51.756 1.00 12.41 238 LEU B CA 1
ATOM 4402 C C . LEU B 1 258 ? 31.009 28.547 53.234 1.00 14.90 238 LEU B C 1
ATOM 4403 O O . LEU B 1 258 ? 30.243 28.098 54.084 1.00 17.30 238 LEU B O 1
ATOM 4408 N N . ALA B 1 259 ? 32.049 29.316 53.544 1.00 13.61 239 ALA B N 1
ATOM 4409 C CA . ALA B 1 259 ? 32.298 29.710 54.930 1.00 11.83 239 ALA B CA 1
ATOM 4410 C C . ALA B 1 259 ? 31.108 30.457 55.530 1.00 17.01 239 ALA B C 1
ATOM 4411 O O . ALA B 1 259 ? 30.802 30.301 56.705 1.00 15.33 239 ALA B O 1
ATOM 4413 N N . LEU B 1 260 ? 30.443 31.267 54.713 1.00 16.10 240 LEU B N 1
ATOM 4414 C CA . LEU B 1 260 ? 29.308 32.073 55.162 1.00 16.27 240 LEU B CA 1
ATOM 4415 C C . LEU B 1 260 ? 28.063 31.234 55.444 1.00 17.78 240 LEU B C 1
ATOM 4416 O O . LEU B 1 260 ? 27.359 31.479 56.424 1.00 19.64 240 LEU B O 1
ATOM 4421 N N . ASP B 1 261 ? 27.811 30.242 54.587 1.00 16.78 241 ASP B N 1
ATOM 4422 C CA . ASP B 1 261 ? 26.520 29.541 54.559 1.00 19.58 241 ASP B CA 1
ATOM 4423 C C . ASP B 1 261 ? 26.534 28.098 55.078 1.00 21.86 241 ASP B C 1
ATOM 4424 O O . ASP B 1 261 ? 25.493 27.576 55.460 1.00 25.81 241 ASP B O 1
ATOM 4429 N N . HIS B 1 262 ? 27.694 27.447 55.081 1.00 15.73 242 HIS B N 1
ATOM 4430 C CA . HIS B 1 262 ? 27.737 26.009 55.384 1.00 19.85 242 HIS B CA 1
ATOM 4431 C C . HIS B 1 262 ? 27.646 25.778 56.884 1.00 18.87 242 HIS B C 1
ATOM 4432 O O . HIS B 1 262 ? 28.384 26.392 57.644 1.00 17.75 242 HIS B O 1
ATOM 4439 N N . PRO B 1 263 ? 26.729 24.896 57.322 1.00 19.19 243 PRO B N 1
ATOM 4440 C CA . PRO B 1 263 ? 26.600 24.573 58.748 1.00 22.61 243 PRO B CA 1
ATOM 4441 C C . PRO B 1 263 ? 27.902 24.119 59.412 1.00 23.16 243 PRO B C 1
ATOM 4442 O O . PRO B 1 263 ? 28.143 24.463 60.572 1.00 23.87 243 PRO B O 1
ATOM 4446 N N . GLU B 1 264 ? 28.716 23.353 58.692 1.00 21.85 244 GLU B N 1
ATOM 4447 C CA . GLU B 1 264 ? 29.913 22.741 59.260 1.00 19.79 244 GLU B CA 1
ATOM 4448 C C . GLU B 1 264 ? 31.117 23.669 59.247 1.00 18.81 244 GLU B C 1
ATOM 4449 O O . GLU B 1 264 ? 32.217 23.279 59.636 1.00 20.34 244 GLU B O 1
ATOM 4455 N N . ALA B 1 265 ? 30.915 24.900 58.792 1.00 17.63 245 ALA B N 1
ATOM 4456 C CA . ALA B 1 265 ? 31.985 25.892 58.830 1.00 17.33 245 ALA B CA 1
ATOM 4457 C C . ALA B 1 265 ? 32.142 26.523 60.212 1.00 14.31 245 ALA B C 1
ATOM 4458 O O . ALA B 1 265 ? 33.218 27.043 60.548 1.00 17.83 245 ALA B O 1
ATOM 4460 N N . ALA B 1 266 ? 31.072 26.499 61.001 1.00 16.42 246 ALA B N 1
ATOM 4461 C CA . ALA B 1 266 ? 31.068 27.161 62.312 1.00 16.67 246 ALA B CA 1
ATOM 4462 C C . ALA B 1 266 ? 32.155 26.630 63.232 1.00 16.34 246 ALA B C 1
ATOM 4463 O O . ALA B 1 266 ? 32.287 25.417 63.433 1.00 17.73 246 ALA B O 1
ATOM 4465 N N . GLY B 1 267 ? 32.935 27.553 63.788 1.00 16.51 247 GLY B N 1
ATOM 4466 C CA . GLY B 1 267 ? 34.021 27.214 64.683 1.00 17.81 247 GLY B CA 1
ATOM 4467 C C . GLY B 1 267 ? 35.229 26.633 63.979 1.00 18.57 247 GLY B C 1
ATOM 4468 O O . GLY B 1 267 ? 36.153 26.143 64.634 1.00 20.52 247 GLY B O 1
ATOM 4469 N N . GLY B 1 268 ? 35.239 26.709 62.649 1.00 16.22 248 GLY B N 1
ATOM 4470 C CA . GLY B 1 268 ? 36.266 26.056 61.859 1.00 17.98 248 GLY B CA 1
ATOM 4471 C C . GLY B 1 268 ? 37.424 26.946 61.447 1.00 14.10 248 GLY B C 1
ATOM 4472 O O . GLY B 1 268 ? 37.320 28.179 61.467 1.00 14.50 248 GLY B O 1
ATOM 4473 N N . THR B 1 269 ? 38.543 26.300 61.125 1.00 12.99 249 THR B N 1
ATOM 4474 C CA . THR B 1 269 ? 39.758 26.961 60.643 1.00 11.70 249 THR B CA 1
ATOM 4475 C C . THR B 1 269 ? 40.205 26.224 59.384 1.00 12.58 249 THR B C 1
ATOM 4476 O O . THR B 1 269 ? 40.468 25.024 59.422 1.00 14.09 249 THR B O 1
ATOM 4480 N N . PHE B 1 270 ? 40.266 26.935 58.261 1.00 11.32 250 PHE B N 1
ATOM 4481 C CA . PHE B 1 270 ? 40.520 26.293 56.975 1.00 13.23 250 PHE B CA 1
ATOM 4482 C C . PHE B 1 270 ? 41.530 27.056 56.146 1.00 13.35 250 PHE B C 1
ATOM 4483 O O . PHE B 1 270 ? 41.430 28.280 55.998 1.00 13.05 250 PHE B O 1
ATOM 4491 N N . ASN B 1 271 ? 42.498 26.332 55.591 1.00 10.62 251 ASN B N 1
ATOM 4492 C CA . ASN B 1 271 ? 43.269 26.846 54.475 1.00 13.30 251 ASN B CA 1
ATOM 4493 C C . ASN B 1 271 ? 42.333 26.961 53.284 1.00 9.70 251 ASN B C 1
ATOM 4494 O O . ASN B 1 271 ? 41.625 25.994 52.949 1.00 12.65 251 ASN B O 1
ATOM 4499 N N . LEU B 1 272 ? 42.316 28.124 52.637 1.00 11.43 252 LEU B N 1
ATOM 4500 C CA . LEU B 1 272 ? 41.502 28.276 51.448 1.00 14.93 252 LEU B CA 1
ATOM 4501 C C . LEU B 1 272 ? 42.404 28.650 50.289 1.00 11.29 252 LEU B C 1
ATOM 4502 O O . LEU B 1 272 ? 43.029 29.702 50.324 1.00 12.39 252 LEU B O 1
ATOM 4507 N N . GLY B 1 273 ? 42.478 27.772 49.284 1.00 10.43 253 GLY B N 1
ATOM 4508 C CA . GLY B 1 273 ? 43.314 27.975 48.111 1.00 10.15 253 GLY B CA 1
ATOM 4509 C C . GLY B 1 273 ? 43.142 26.801 47.168 1.00 12.68 253 GLY B C 1
ATOM 4510 O O . GLY B 1 273 ? 42.441 25.850 47.488 1.00 14.45 253 GLY B O 1
ATOM 4511 N N . ALA B 1 274 ? 43.778 26.860 46.006 1.00 13.87 254 ALA B N 1
ATOM 4512 C CA . ALA B 1 274 ? 43.675 25.766 45.040 1.00 14.76 254 ALA B CA 1
ATOM 4513 C C . ALA B 1 274 ? 44.483 24.544 45.493 1.00 14.90 254 ALA B C 1
ATOM 4514 O O . ALA B 1 274 ? 45.343 24.650 46.384 1.00 15.17 254 ALA B O 1
ATOM 4516 N N . ASP B 1 275 ? 44.212 23.389 44.884 1.00 12.42 255 ASP B N 1
ATOM 4517 C CA . ASP B 1 275 ? 44.776 22.128 45.375 1.00 15.13 255 ASP B CA 1
ATOM 4518 C C . ASP B 1 275 ? 46.308 22.089 45.345 1.00 14.13 255 ASP B C 1
ATOM 4519 O O . ASP B 1 275 ? 46.944 21.655 46.305 1.00 19.43 255 ASP B O 1
ATOM 4524 N N A GLU B 1 276 ? 46.892 22.521 44.232 0.50 18.71 256 GLU B N 1
ATOM 4525 N N B GLU B 1 276 ? 46.882 22.556 44.240 0.50 18.39 256 GLU B N 1
ATOM 4526 C CA A GLU B 1 276 ? 48.327 22.355 44.018 0.50 18.48 256 GLU B CA 1
ATOM 4527 C CA B GLU B 1 276 ? 48.313 22.399 43.999 0.50 18.20 256 GLU B CA 1
ATOM 4528 C C A GLU B 1 276 ? 49.027 23.690 43.779 0.50 15.73 256 GLU B C 1
ATOM 4529 C C B GLU B 1 276 ? 49.024 23.726 43.787 0.50 15.44 256 GLU B C 1
ATOM 4530 O O A GLU B 1 276 ? 48.455 24.597 43.167 0.50 16.08 256 GLU B O 1
ATOM 4531 O O B GLU B 1 276 ? 48.468 24.656 43.195 0.50 16.25 256 GLU B O 1
ATOM 4542 N N . PRO B 1 277 ? 50.277 23.813 44.255 1.00 15.34 257 PRO B N 1
ATOM 4543 C CA . PRO B 1 277 ? 51.044 25.039 44.039 1.00 14.41 257 PRO B CA 1
ATOM 4544 C C . PRO B 1 277 ? 51.490 25.108 42.590 1.00 12.62 257 PRO B C 1
ATOM 4545 O O . PRO B 1 277 ? 51.529 24.078 41.905 1.00 17.20 257 PRO B O 1
ATOM 4549 N N . ALA B 1 278 ? 51.789 26.312 42.121 1.00 12.00 258 ALA B N 1
ATOM 4550 C CA . ALA B 1 278 ? 52.412 26.466 40.825 1.00 9.12 258 ALA B CA 1
ATOM 4551 C C . ALA B 1 278 ? 53.909 26.184 40.995 1.00 11.70 258 ALA B C 1
ATOM 4552 O O . ALA B 1 278 ? 54.534 26.705 41.912 1.00 16.55 258 ALA B O 1
ATOM 4554 N N . ASP B 1 279 ? 54.455 25.323 40.140 1.00 12.89 259 ASP B N 1
ATOM 4555 C CA . ASP B 1 279 ? 55.898 25.038 40.102 1.00 11.84 259 ASP B CA 1
ATOM 4556 C C . ASP B 1 279 ? 56.520 25.957 39.066 1.00 12.16 259 ASP B C 1
ATOM 4557 O O . ASP B 1 279 ? 56.251 25.812 37.870 1.00 14.68 259 ASP B O 1
ATOM 4562 N N . PHE B 1 280 ? 57.348 26.908 39.496 1.00 11.29 260 PHE B N 1
ATOM 4563 C CA . PHE B 1 280 ? 57.809 27.921 38.542 1.00 14.29 260 PHE B CA 1
ATOM 4564 C C . PHE B 1 280 ? 58.640 27.332 37.393 1.00 16.35 260 PHE B C 1
ATOM 4565 O O . PHE B 1 280 ? 58.684 27.903 36.311 1.00 14.22 260 PHE B O 1
ATOM 4573 N N . ALA B 1 281 ? 59.273 26.184 37.617 1.00 15.43 261 ALA B N 1
ATOM 4574 C CA . ALA B 1 281 ? 60.031 25.530 36.548 1.00 14.06 261 ALA B CA 1
ATOM 4575 C C . ALA B 1 281 ? 59.128 25.070 35.418 1.00 14.60 261 ALA B C 1
ATOM 4576 O O . ALA B 1 281 ? 59.538 25.053 34.254 1.00 16.19 261 ALA B O 1
ATOM 4578 N N . ALA B 1 282 ? 57.904 24.671 35.757 1.00 15.29 262 ALA B N 1
ATOM 4579 C CA . ALA B 1 282 ? 56.934 24.235 34.756 1.00 17.16 262 ALA B CA 1
ATOM 4580 C C . ALA B 1 282 ? 56.125 25.415 34.232 1.00 14.66 262 ALA B C 1
ATOM 4581 O O . ALA B 1 282 ? 55.773 25.480 33.050 1.00 17.01 262 ALA B O 1
ATOM 4583 N N . LEU B 1 283 ? 55.842 26.351 35.129 1.00 12.69 263 LEU B N 1
ATOM 4584 C CA . LEU B 1 283 ? 54.941 27.457 34.834 1.00 13.73 263 LEU B CA 1
ATOM 4585 C C . LEU B 1 283 ? 55.543 28.489 33.900 1.00 14.18 263 LEU B C 1
ATOM 4586 O O . LEU B 1 283 ? 54.859 29.016 33.027 1.00 14.17 263 LEU B O 1
ATOM 4591 N N . LEU B 1 284 ? 56.823 28.804 34.070 1.00 11.46 264 LEU B N 1
ATOM 4592 C CA . LEU B 1 284 ? 57.379 29.876 33.247 1.00 10.63 264 LEU B CA 1
ATOM 4593 C C . LEU B 1 284 ? 57.441 29.516 31.758 1.00 11.05 264 LEU B C 1
ATOM 4594 O O . LEU B 1 284 ? 57.122 30.361 30.919 1.00 13.91 264 LEU B O 1
ATOM 4599 N N . PRO B 1 285 ? 57.833 28.271 31.420 1.00 13.36 265 PRO B N 1
ATOM 4600 C CA . PRO B 1 285 ? 57.749 27.921 29.995 1.00 13.21 265 PRO B CA 1
ATOM 4601 C C . PRO B 1 285 ? 56.327 28.047 29.437 1.00 15.99 265 PRO B C 1
ATOM 4602 O O . PRO B 1 285 ? 56.158 28.487 28.290 1.00 19.54 265 PRO B O 1
ATOM 4606 N N . LYS B 1 286 ? 55.323 27.683 30.228 1.00 13.98 266 LYS B N 1
ATOM 4607 C CA . LYS B 1 286 ? 53.935 27.809 29.784 1.00 12.98 266 LYS B CA 1
ATOM 4608 C C . LYS B 1 286 ? 53.539 29.268 29.576 1.00 20.38 266 LYS B C 1
ATOM 4609 O O . LYS B 1 286 ? 52.845 29.609 28.615 1.00 19.01 266 LYS B O 1
ATOM 4615 N N . ILE B 1 287 ? 53.975 30.120 30.500 1.00 13.46 267 ILE B N 1
ATOM 4616 C CA . ILE B 1 287 ? 53.776 31.559 30.384 1.00 12.23 267 ILE B CA 1
ATOM 4617 C C . ILE B 1 287 ? 54.469 32.121 29.143 1.00 14.54 267 ILE B C 1
ATOM 4618 O O . ILE B 1 287 ? 53.882 32.897 28.401 1.00 15.91 267 ILE B O 1
ATOM 4623 N N . ALA B 1 288 ? 55.721 31.730 28.929 1.00 14.11 268 ALA B N 1
ATOM 4624 C CA . ALA B 1 288 ? 56.494 32.232 27.802 1.00 15.50 268 ALA B CA 1
ATOM 4625 C C . ALA B 1 288 ? 55.931 31.755 26.468 1.00 21.90 268 ALA B C 1
ATOM 4626 O O . ALA B 1 288 ? 56.060 32.439 25.454 1.00 20.69 268 ALA B O 1
ATOM 4628 N N . ALA B 1 289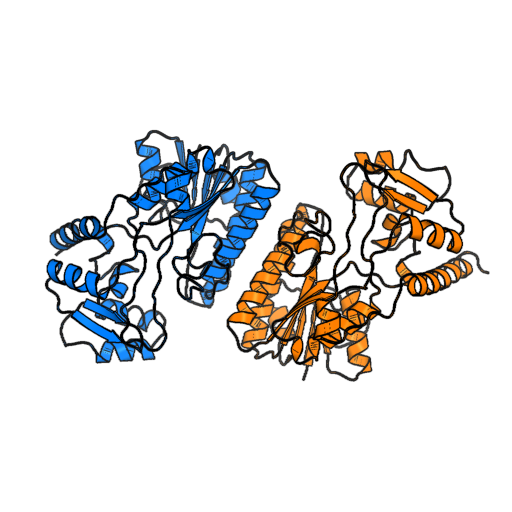 ? 55.304 30.582 26.469 1.00 19.74 269 ALA B N 1
ATOM 4629 C CA . ALA B 1 289 ? 54.673 30.067 25.253 1.00 21.22 269 ALA B CA 1
ATOM 4630 C C . ALA B 1 289 ? 53.483 30.939 24.855 1.00 22.50 269 ALA B C 1
ATOM 4631 O O . ALA B 1 289 ? 53.074 30.972 23.693 1.00 20.48 269 ALA B O 1
ATOM 4633 N N . LEU B 1 290 ? 52.937 31.652 25.830 1.00 16.48 270 LEU B N 1
ATOM 4634 C CA . LEU B 1 290 ? 51.790 32.524 25.611 1.00 20.06 270 LEU B CA 1
ATOM 4635 C C . LEU B 1 290 ? 52.151 33.977 25.292 1.00 22.49 270 LEU B C 1
ATOM 4636 O O . LEU B 1 290 ? 51.386 34.674 24.630 1.00 24.05 270 LEU B O 1
ATOM 4641 N N . THR B 1 291 ? 53.293 34.452 25.782 1.00 20.06 271 THR B N 1
ATOM 4642 C CA . THR B 1 291 ? 53.654 35.851 25.583 1.00 17.73 271 THR B CA 1
ATOM 4643 C C . THR B 1 291 ? 54.676 36.010 24.475 1.00 17.81 271 THR B C 1
ATOM 4644 O O . THR B 1 291 ? 54.751 37.061 23.840 1.00 18.41 271 THR B O 1
ATOM 4648 N N . GLY B 1 292 ? 55.479 34.972 24.265 1.00 17.30 272 GLY B N 1
ATOM 4649 C CA . GLY B 1 292 ? 56.581 35.045 23.321 1.00 16.75 272 GLY B CA 1
ATOM 4650 C C . GLY B 1 292 ? 57.868 35.598 23.902 1.00 17.25 272 GLY B C 1
ATOM 4651 O O . GLY B 1 292 ? 58.895 35.627 23.223 1.00 17.53 272 GLY B O 1
ATOM 4652 N N . LEU B 1 293 ? 57.839 36.035 25.162 1.00 14.52 273 LEU B N 1
ATOM 4653 C CA . LEU B 1 293 ? 59.035 36.638 25.744 1.00 12.66 273 LEU B CA 1
ATOM 4654 C C . LEU B 1 293 ? 60.063 35.591 26.167 1.00 12.05 273 LEU B C 1
ATOM 4655 O O . LEU B 1 293 ? 59.697 34.488 26.579 1.00 17.22 273 LEU B O 1
ATOM 4660 N N . PRO B 1 294 ? 61.364 35.932 26.084 1.00 13.00 274 PRO B N 1
ATOM 4661 C CA . PRO B 1 294 ? 62.415 35.043 26.587 1.00 11.42 274 PRO B CA 1
ATOM 4662 C C . PRO B 1 294 ? 62.397 34.953 28.113 1.00 14.20 274 PRO B C 1
ATOM 4663 O O . PRO B 1 294 ? 61.859 35.840 28.783 1.00 16.64 274 PRO B O 1
ATOM 4667 N N . ILE B 1 295 ? 62.983 33.889 28.647 1.00 14.61 275 ILE B N 1
ATOM 4668 C CA . ILE B 1 295 ? 63.002 33.674 30.095 1.00 10.56 275 ILE B CA 1
ATOM 4669 C C . ILE B 1 295 ? 64.417 33.842 30.625 1.00 15.00 275 ILE B C 1
ATOM 4670 O O . ILE B 1 295 ? 65.354 33.246 30.096 1.00 17.18 275 ILE B O 1
ATOM 4675 N N . VAL B 1 296 ? 64.567 34.637 31.684 1.00 12.94 276 VAL B N 1
ATOM 4676 C CA . VAL B 1 296 ? 65.836 34.783 32.376 1.00 13.28 276 VAL B CA 1
ATOM 4677 C C . VAL B 1 296 ? 65.677 34.102 33.731 1.00 14.28 276 VAL B C 1
ATOM 4678 O O . VAL B 1 296 ? 64.738 34.395 34.457 1.00 17.62 276 VAL B O 1
ATOM 4682 N N . THR B 1 297 ? 66.573 33.174 34.044 1.00 13.94 277 THR B N 1
ATOM 4683 C CA . THR B 1 297 ? 66.537 32.456 35.312 1.00 15.65 277 THR B CA 1
ATOM 4684 C C . THR B 1 297 ? 67.448 33.117 36.342 1.00 23.23 277 THR B C 1
ATOM 4685 O O . THR B 1 297 ? 68.611 33.394 36.057 1.00 22.22 277 THR B O 1
ATOM 4689 N N . VAL B 1 298 ? 66.927 33.366 37.543 1.00 17.51 278 VAL B N 1
ATOM 4690 C CA . VAL B 1 298 ? 67.694 34.066 38.573 1.00 13.98 278 VAL B CA 1
ATOM 4691 C C . VAL B 1 298 ? 67.693 33.249 39.856 1.00 15.83 278 VAL B C 1
ATOM 4692 O O . VAL B 1 298 ? 66.632 32.820 40.311 1.00 15.10 278 VAL B O 1
ATOM 4696 N N . ASP B 1 299 ? 68.880 33.011 40.41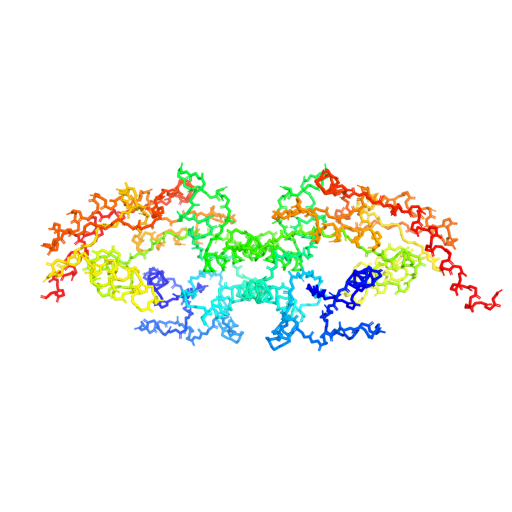4 1.00 13.98 279 ASP B N 1
ATOM 4697 C CA . ASP B 1 299 ? 69.001 32.346 41.714 1.00 13.98 279 ASP B CA 1
ATOM 4698 C C . ASP B 1 299 ? 69.128 33.396 42.823 1.00 15.09 279 ASP B C 1
ATOM 4699 O O . ASP B 1 299 ? 70.156 34.055 42.958 1.00 18.23 279 ASP B O 1
ATOM 4704 N N . PHE B 1 300 ? 68.068 33.551 43.606 1.00 14.65 280 PHE B N 1
ATOM 4705 C CA . PHE B 1 300 ? 68.027 34.515 44.697 1.00 16.13 280 PHE B CA 1
ATOM 4706 C C . PHE B 1 300 ? 68.709 33.944 45.924 1.00 16.09 280 PHE B C 1
ATOM 4707 O O . PHE B 1 300 ? 68.740 32.732 46.103 1.00 18.51 280 PHE B O 1
ATOM 4715 N N . PRO B 1 301 ? 69.255 34.819 46.782 1.00 17.30 281 PRO B N 1
ATOM 4716 C CA . PRO B 1 301 ? 69.869 34.337 48.020 1.00 18.59 281 PRO B CA 1
ATOM 4717 C C . PRO B 1 301 ? 68.806 33.801 48.959 1.00 18.11 281 PRO B C 1
ATOM 4718 O O . PRO B 1 301 ? 67.647 34.226 48.886 1.00 20.56 281 PRO B O 1
ATOM 4722 N N . GLY B 1 302 ? 69.185 32.869 49.827 1.00 23.24 282 GLY B N 1
ATOM 4723 C CA . GLY B 1 302 ? 68.242 32.318 50.782 1.00 22.41 282 GLY B CA 1
ATOM 4724 C C . GLY B 1 302 ? 67.481 31.103 50.291 1.00 23.34 282 GLY B C 1
ATOM 4725 O O . GLY B 1 302 ? 67.764 30.566 49.222 1.00 20.61 282 GLY B O 1
ATOM 4726 N N . ASP B 1 303 ? 66.504 30.672 51.080 1.00 24.71 283 ASP B N 1
ATOM 4727 C CA . ASP B 1 303 ? 65.750 29.458 50.774 1.00 27.28 283 ASP B CA 1
ATOM 4728 C C . ASP B 1 303 ? 64.749 29.648 49.648 1.00 22.36 283 ASP B C 1
ATOM 4729 O O . ASP B 1 303 ? 64.289 28.673 49.054 1.00 21.79 283 ASP B O 1
ATOM 4734 N N . GLY B 1 304 ? 64.402 30.898 49.363 1.00 23.07 284 GLY B N 1
ATOM 4735 C CA . GLY B 1 304 ? 63.436 31.184 48.322 1.00 18.50 284 GLY B CA 1
ATOM 4736 C C . GLY B 1 304 ? 62.037 30.862 48.800 1.00 21.30 284 GLY B C 1
ATOM 4737 O O . GLY B 1 304 ? 61.808 30.675 49.993 1.00 22.44 284 GLY B O 1
ATOM 4738 N N . VAL B 1 305 ? 61.097 30.805 47.870 1.00 12.55 285 VAL B N 1
ATOM 4739 C CA . VAL B 1 305 ? 59.715 30.476 48.194 1.00 14.30 285 VAL B CA 1
ATOM 4740 C C . VAL B 1 305 ? 59.427 29.062 47.690 1.00 16.23 285 VAL B C 1
ATOM 4741 O O . VAL B 1 305 ? 59.594 28.780 46.511 1.00 13.25 285 VAL B O 1
ATOM 4745 N N . TYR B 1 306 ? 59.019 28.160 48.576 1.00 12.14 286 TYR B N 1
ATOM 4746 C CA . TYR B 1 306 ? 58.805 26.768 48.182 1.00 11.24 286 TYR B CA 1
ATOM 4747 C C . TYR B 1 306 ? 57.822 26.079 49.106 1.00 16.46 286 TYR B C 1
ATOM 4748 O O . TYR B 1 306 ? 58.212 25.516 50.138 1.00 19.76 286 TYR B O 1
ATOM 4757 N N . TYR B 1 307 ? 56.539 26.119 48.755 1.00 14.23 287 TYR B N 1
ATOM 4758 C CA . TYR B 1 307 ? 55.553 25.510 49.633 1.00 13.81 287 TYR B CA 1
ATOM 4759 C C . TYR B 1 307 ? 54.376 24.857 48.930 1.00 15.49 287 TYR B C 1
ATOM 4760 O O . TYR B 1 307 ? 54.001 25.222 47.803 1.00 13.36 287 TYR B O 1
ATOM 4769 N N A HIS B 1 308 ? 53.797 23.891 49.628 0.49 13.73 288 HIS B N 1
ATOM 4770 N N B HIS B 1 308 ? 53.838 23.836 49.596 0.51 13.85 288 HIS B N 1
ATOM 4771 C CA A HIS B 1 308 ? 52.548 23.270 49.245 0.49 11.40 288 HIS B CA 1
ATOM 4772 C CA B HIS B 1 308 ? 52.591 23.162 49.245 0.51 13.26 288 HIS B CA 1
ATOM 4773 C C A HIS B 1 308 ? 51.664 23.386 50.466 0.49 15.97 288 HIS B C 1
ATOM 4774 C C B HIS B 1 308 ? 51.680 23.396 50.464 0.51 15.98 288 HIS B C 1
ATOM 4775 O O A HIS B 1 308 ? 52.074 23.045 51.571 0.49 17.79 288 HIS B O 1
ATOM 4776 O O B HIS B 1 308 ? 52.105 23.145 51.589 0.51 18.90 288 HIS B O 1
ATOM 4789 N N . THR B 1 309 ? 50.447 23.864 50.262 1.00 14.90 289 THR B N 1
ATOM 4790 C CA . THR B 1 309 ? 49.519 24.077 51.373 1.00 12.32 289 THR B CA 1
ATOM 4791 C C . THR B 1 309 ? 48.293 23.203 51.169 1.00 12.73 289 THR B C 1
ATOM 4792 O O . THR B 1 309 ? 47.704 23.184 50.088 1.00 14.65 289 THR B O 1
ATOM 4796 N N . SER B 1 310 ? 47.950 22.433 52.201 1.00 12.52 290 SER B N 1
ATOM 4797 C CA . SER B 1 310 ? 46.866 21.473 52.116 1.00 10.96 290 SER B CA 1
ATOM 4798 C C . SER B 1 310 ? 45.513 22.146 52.275 1.00 13.82 290 SER B C 1
ATOM 4799 O O . SER B 1 310 ? 45.268 22.854 53.251 1.00 16.87 290 SER B O 1
ATOM 4802 N N . ASN B 1 311 ? 44.621 21.877 51.339 1.00 13.09 291 ASN B N 1
ATOM 4803 C CA . ASN B 1 311 ? 43.256 22.371 51.418 1.00 12.54 291 ASN B CA 1
ATOM 4804 C C . ASN B 1 311 ? 42.300 21.212 51.612 1.00 13.27 291 ASN B C 1
ATOM 4805 O O . ASN B 1 311 ? 41.109 21.329 51.328 1.00 14.39 291 ASN B O 1
ATOM 4810 N N . GLU B 1 312 ? 42.825 20.108 52.141 1.00 13.53 292 GLU B N 1
ATOM 4811 C CA . GLU B 1 312 ? 42.042 18.886 52.332 1.00 14.91 292 GLU B CA 1
ATOM 4812 C C . GLU B 1 312 ? 40.912 19.093 53.337 1.00 17.63 292 GLU B C 1
ATOM 4813 O O . GLU B 1 312 ? 39.803 18.589 53.141 1.00 17.85 292 GLU B O 1
ATOM 4819 N N . ARG B 1 313 ? 41.176 19.846 54.405 1.00 18.21 293 ARG B N 1
ATOM 4820 C CA . ARG B 1 313 ? 40.138 20.053 55.409 1.00 16.14 293 ARG B CA 1
ATOM 4821 C C . ARG B 1 313 ? 38.924 20.764 54.820 1.00 13.23 293 ARG B C 1
ATOM 4822 O O . ARG B 1 313 ? 37.791 20.339 55.024 1.00 16.20 293 ARG B O 1
ATOM 4830 N N . ILE B 1 314 ? 39.139 21.844 54.078 1.00 14.91 294 ILE B N 1
ATOM 4831 C CA . ILE B 1 314 ? 37.999 22.553 53.521 1.00 14.18 294 ILE B CA 1
ATOM 4832 C C . ILE B 1 314 ? 37.292 21.750 52.418 1.00 18.05 294 ILE B C 1
ATOM 4833 O O . ILE B 1 314 ? 36.056 21.778 52.308 1.00 16.13 294 ILE B O 1
ATOM 4838 N N . ARG B 1 315 ? 38.063 21.004 51.630 1.00 15.41 295 ARG B N 1
ATOM 4839 C CA . ARG B 1 315 ? 37.481 20.111 50.628 1.00 17.45 295 ARG B CA 1
ATOM 4840 C C . ARG B 1 315 ? 36.564 19.091 51.289 1.00 18.48 295 ARG B C 1
ATOM 4841 O O . ARG B 1 315 ? 35.428 18.888 50.867 1.00 19.68 295 ARG B O 1
ATOM 4849 N N . ASN B 1 316 ? 37.061 18.460 52.343 1.00 18.83 296 ASN B N 1
ATOM 4850 C CA . ASN B 1 316 ? 36.315 17.389 52.979 1.00 21.34 296 ASN B CA 1
ATOM 4851 C C . ASN B 1 316 ? 35.211 17.865 53.915 1.00 21.50 296 ASN B C 1
ATOM 4852 O O . ASN B 1 316 ? 34.179 17.211 54.034 1.00 21.21 296 ASN B O 1
ATOM 4857 N N . THR B 1 317 ? 35.417 19.013 54.558 1.00 20.91 297 THR B N 1
ATOM 4858 C CA . THR B 1 317 ? 34.446 19.520 55.530 1.00 17.48 297 THR B CA 1
ATOM 4859 C C . THR B 1 317 ? 33.297 20.309 54.903 1.00 21.62 297 THR B C 1
ATOM 4860 O O . THR B 1 317 ? 32.137 20.157 55.300 1.00 20.99 297 THR B O 1
ATOM 4864 N N . LEU B 1 318 ? 33.611 21.138 53.909 1.00 19.74 298 LEU B N 1
ATOM 4865 C CA . LEU B 1 318 ? 32.614 22.024 53.322 1.00 15.96 298 LEU B CA 1
ATOM 4866 C C . LEU B 1 318 ? 32.262 21.670 51.880 1.00 13.03 298 LEU B C 1
ATOM 4867 O O . LEU B 1 318 ? 31.403 22.317 51.271 1.00 18.37 298 LEU B O 1
ATOM 4872 N N . GLY B 1 319 ? 32.931 20.669 51.324 1.00 19.24 299 GLY B N 1
ATOM 4873 C CA . GLY B 1 319 ? 32.707 20.309 49.935 1.00 19.05 299 GLY B CA 1
ATOM 4874 C C . GLY B 1 319 ? 33.303 21.286 48.934 1.00 15.13 299 GLY B C 1
ATOM 4875 O O . GLY B 1 319 ? 32.890 21.326 47.773 1.00 21.00 299 GLY B O 1
ATOM 4876 N N . PHE B 1 320 ? 34.278 22.082 49.377 1.00 17.92 300 PHE B N 1
ATOM 4877 C CA . PHE B 1 320 ? 35.012 22.961 48.472 1.00 21.17 300 PHE B CA 1
ATOM 4878 C C . PHE B 1 320 ? 35.672 22.189 47.335 1.00 16.88 300 PHE B C 1
ATOM 4879 O O . PHE B 1 320 ? 36.280 21.151 47.551 1.00 18.39 300 PHE B O 1
ATOM 4887 N N . GLU B 1 321 ? 35.559 22.715 46.121 1.00 16.25 301 GLU B N 1
ATOM 4888 C CA . GLU B 1 321 ? 36.365 22.229 45.003 1.00 21.27 301 GLU B CA 1
ATOM 4889 C C . GLU B 1 321 ? 36.757 23.409 44.143 1.00 18.85 301 GLU B C 1
ATOM 4890 O O . GLU B 1 321 ? 35.896 24.129 43.640 1.00 21.11 301 GLU B O 1
ATOM 4896 N N . ALA B 1 322 ? 38.060 23.616 43.979 1.00 15.63 302 ALA B N 1
ATOM 4897 C CA . ALA B 1 322 ? 38.545 24.686 43.126 1.00 13.29 302 ALA B CA 1
ATOM 4898 C C . ALA B 1 322 ? 38.309 24.309 41.671 1.00 15.12 302 ALA B C 1
ATOM 4899 O O . ALA B 1 322 ? 38.432 23.139 41.301 1.00 23.01 302 ALA B O 1
ATOM 4901 N N . GLU B 1 323 ? 37.951 25.284 40.851 1.00 16.04 303 GLU B N 1
ATOM 4902 C CA . GLU B 1 323 ? 37.699 24.999 39.440 1.00 18.20 303 GLU B CA 1
ATOM 4903 C C . GLU B 1 323 ? 38.737 25.660 38.549 1.00 20.89 303 GLU B C 1
ATOM 4904 O O . GLU B 1 323 ? 38.938 25.252 37.401 1.00 20.09 303 GLU B O 1
ATOM 4910 N N . TRP B 1 324 ? 39.388 26.695 39.064 1.00 20.27 304 TRP B N 1
ATOM 4911 C CA . TRP B 1 324 ? 40.284 27.485 38.235 1.00 15.72 304 TRP B CA 1
ATOM 4912 C C . TRP B 1 324 ? 41.736 27.041 38.309 1.00 16.25 304 TRP B C 1
ATOM 4913 O O . TRP B 1 324 ? 42.558 27.668 38.975 1.00 20.29 304 TRP B O 1
ATOM 4924 N N . THR B 1 325 ? 42.039 25.968 37.582 1.00 20.54 305 THR B N 1
ATOM 4925 C CA . THR B 1 325 ? 43.405 25.484 37.447 1.00 21.77 305 THR B CA 1
ATOM 4926 C C . THR B 1 325 ? 44.254 26.555 36.796 1.00 20.97 305 THR B C 1
ATOM 4927 O O . THR B 1 325 ? 43.738 27.433 36.094 1.00 18.52 305 THR B O 1
ATOM 4931 N N . MET B 1 326 ? 45.558 26.483 37.023 1.00 20.45 306 MET B N 1
ATOM 4932 C CA . MET B 1 326 ? 46.464 27.458 36.451 1.00 19.37 306 MET B CA 1
ATOM 4933 C C . MET B 1 326 ? 46.355 27.487 34.929 1.00 21.57 306 MET B C 1
ATOM 4934 O O . MET B 1 326 ? 46.433 28.553 34.320 1.00 20.32 306 MET B O 1
ATOM 4939 N N . ASP B 1 327 ? 46.150 26.323 34.312 1.00 22.91 307 ASP B N 1
ATOM 4940 C CA . ASP B 1 327 ? 45.984 26.269 32.862 1.00 20.75 307 ASP B CA 1
ATOM 4941 C C . ASP B 1 327 ? 44.772 27.090 32.404 1.00 15.78 307 ASP B C 1
ATOM 4942 O O . ASP B 1 327 ? 44.850 27.810 31.405 1.00 18.60 307 ASP B O 1
ATOM 4947 N N . ARG B 1 328 ? 43.659 26.986 33.132 1.00 18.41 308 ARG B N 1
ATOM 4948 C CA . ARG B 1 328 ? 42.474 27.784 32.807 1.00 22.08 308 ARG B CA 1
ATOM 4949 C C . ARG B 1 328 ? 42.737 29.273 33.037 1.00 17.32 308 ARG B C 1
ATOM 4950 O O . ARG B 1 328 ? 42.314 30.119 32.242 1.00 16.92 308 ARG B O 1
ATOM 4958 N N . MET B 1 329 ? 43.418 29.592 34.138 1.00 16.39 309 MET B N 1
ATOM 4959 C CA . MET B 1 329 ? 43.749 30.981 34.452 1.00 16.56 309 MET B CA 1
ATOM 4960 C C . MET B 1 329 ? 44.629 31.584 33.371 1.00 16.54 309 MET B C 1
ATOM 4961 O O . MET B 1 329 ? 44.377 32.698 32.909 1.00 16.74 309 MET B O 1
ATOM 4966 N N . LEU B 1 330 ? 45.654 30.840 32.961 1.00 16.09 310 LEU B N 1
ATOM 4967 C CA . LEU B 1 330 ? 46.581 31.330 31.940 1.00 18.40 310 LEU B CA 1
ATOM 4968 C C . LEU B 1 330 ? 45.919 31.552 30.595 1.00 19.58 310 LEU B C 1
ATOM 4969 O O . LEU B 1 330 ? 46.263 32.497 29.894 1.00 16.75 310 LEU B O 1
ATOM 4974 N N . GLU B 1 331 ? 44.972 30.693 30.229 1.00 18.26 311 GLU B N 1
ATOM 4975 C CA . GLU B 1 331 ? 44.271 30.879 28.961 1.00 17.39 311 GLU B CA 1
ATOM 4976 C C . GLU B 1 331 ? 43.549 32.220 28.976 1.00 22.48 311 GLU B C 1
ATOM 4977 O O . GLU B 1 331 ? 43.590 32.972 27.999 1.00 18.42 311 GLU B O 1
ATOM 4983 N N . GLU B 1 332 ? 42.896 32.525 30.093 1.00 16.38 312 GLU B N 1
ATOM 4984 C CA . GLU B 1 332 ? 42.173 33.786 30.216 1.00 14.57 312 GLU B CA 1
ATOM 4985 C C . GLU B 1 332 ? 43.122 34.970 30.289 1.00 16.74 312 GLU B C 1
ATOM 4986 O O . GLU B 1 332 ? 42.837 36.034 29.745 1.00 15.77 312 GLU B O 1
ATOM 4992 N N . ALA B 1 333 ? 44.246 34.785 30.974 1.00 16.20 313 ALA B N 1
ATOM 4993 C CA . ALA B 1 333 ? 45.247 35.840 31.099 1.00 18.69 313 ALA B CA 1
ATOM 4994 C C . ALA B 1 333 ? 45.802 36.188 29.736 1.00 13.71 313 ALA B C 1
ATOM 4995 O O . ALA B 1 333 ? 46.031 37.365 29.437 1.00 15.08 313 ALA B O 1
ATOM 4997 N N . ALA B 1 334 ? 46.039 35.159 28.929 1.00 13.02 314 ALA B N 1
ATOM 4998 C CA . ALA B 1 334 ? 46.576 35.347 27.588 1.00 14.81 314 ALA B CA 1
ATOM 4999 C C . ALA B 1 334 ? 45.590 36.076 26.696 1.00 17.55 314 ALA B C 1
ATOM 5000 O O . ALA B 1 334 ? 45.971 36.992 25.976 1.00 15.14 314 ALA B O 1
ATOM 5002 N N . THR B 1 335 ? 44.322 35.678 26.734 1.00 14.62 315 THR B N 1
ATOM 5003 C CA . THR B 1 335 ? 43.315 36.366 25.924 1.00 12.97 315 THR B CA 1
ATOM 5004 C C . THR B 1 335 ? 43.285 37.859 26.258 1.00 12.78 315 THR B C 1
ATOM 5005 O O . THR B 1 335 ? 43.236 38.723 25.375 1.00 15.76 315 THR B O 1
ATOM 5009 N N . ALA B 1 336 ? 43.318 38.156 27.551 1.00 14.16 316 ALA B N 1
ATOM 5010 C CA . ALA B 1 336 ? 43.307 39.533 28.009 1.00 16.45 316 ALA B CA 1
ATOM 5011 C C . ALA B 1 336 ? 44.550 40.277 27.537 1.00 15.93 316 ALA B C 1
ATOM 5012 O O . ALA B 1 336 ? 44.471 41.442 27.135 1.00 18.66 316 ALA B O 1
ATOM 5014 N N . ARG B 1 337 ? 45.706 39.617 27.603 1.00 15.10 317 ARG B N 1
ATOM 5015 C CA . ARG B 1 337 ? 46.948 40.248 27.167 1.00 13.83 317 ARG B CA 1
ATOM 5016 C C . ARG B 1 337 ? 46.881 40.578 25.674 1.00 15.99 317 ARG B C 1
ATOM 5017 O O . ARG B 1 337 ? 47.248 41.672 25.263 1.00 18.67 317 ARG B O 1
ATOM 5025 N N . ARG B 1 338 ? 46.396 39.634 24.877 1.00 12.71 318 ARG B N 1
ATOM 5026 C CA . ARG B 1 338 ? 46.299 39.838 23.423 1.00 12.32 318 ARG B CA 1
ATOM 5027 C C . ARG B 1 338 ? 45.340 40.971 23.062 1.00 20.12 318 ARG B C 1
ATOM 5028 O O . ARG B 1 338 ? 45.584 41.716 22.109 1.00 20.58 318 ARG B O 1
ATOM 5036 N N . GLN B 1 339 ? 44.239 41.089 23.801 1.00 18.64 319 GLN B N 1
ATOM 5037 C CA . GLN B 1 339 ? 43.315 42.208 23.598 1.00 24.54 319 GLN B CA 1
ATOM 5038 C C . GLN B 1 339 ? 44.010 43.521 23.926 1.00 25.46 319 GLN B C 1
ATOM 5039 O O . GLN B 1 339 ? 43.853 44.507 23.208 1.00 25.51 319 GLN B O 1
ATOM 5045 N N A ARG B 1 340 ? 44.773 43.528 25.014 0.59 24.06 320 ARG B N 1
ATOM 5046 N N B ARG B 1 340 ? 44.755 43.524 25.032 0.41 23.96 320 ARG B N 1
ATOM 5047 C CA A ARG B 1 340 ? 45.542 44.702 25.416 0.59 23.39 320 ARG B CA 1
ATOM 5048 C CA B ARG B 1 340 ? 45.581 44.663 25.433 0.41 24.23 320 ARG B CA 1
ATOM 5049 C C A ARG B 1 340 ? 46.526 45.109 24.321 0.59 25.12 320 ARG B C 1
ATOM 5050 C C B ARG B 1 340 ? 46.503 45.094 24.308 0.41 24.87 320 ARG B C 1
ATOM 5051 O O A ARG B 1 340 ? 46.578 46.276 23.924 0.59 25.71 320 ARG B O 1
ATOM 5052 O O B ARG B 1 340 ? 46.512 46.257 23.901 0.41 25.78 320 ARG B O 1
ATOM 5067 N N . LEU B 1 341 ? 47.299 44.144 23.830 1.00 21.81 321 LEU B N 1
ATOM 5068 C CA . LEU B 1 341 ? 48.293 44.410 22.790 1.00 23.71 321 LEU B CA 1
ATOM 5069 C C . LEU B 1 341 ? 47.660 44.747 21.438 1.00 26.90 321 LEU B C 1
ATOM 5070 O O . LEU B 1 341 ? 48.238 45.496 20.651 1.00 29.44 321 LEU B O 1
ATOM 5075 N N . ALA B 1 342 ? 46.476 44.202 21.168 1.00 20.95 322 ALA B N 1
ATOM 5076 C CA . ALA B 1 342 ? 45.759 44.544 19.939 1.00 16.88 322 ALA B CA 1
ATOM 5077 C C . ALA B 1 342 ? 45.347 46.010 19.971 1.00 24.49 322 ALA B C 1
ATOM 5078 O O . ALA B 1 342 ? 45.482 46.732 18.979 1.00 26.02 322 ALA B O 1
ATOM 5080 N N . LYS B 1 343 ? 44.842 46.446 21.118 1.00 25.52 323 LYS B N 1
ATOM 5081 C CA . LYS B 1 343 ? 44.426 47.835 21.292 1.00 24.23 323 LYS B CA 1
ATOM 5082 C C . LYS B 1 343 ? 45.606 48.798 21.206 1.00 28.77 323 LYS B C 1
ATOM 5083 O O . LYS B 1 343 ? 45.524 49.833 20.536 1.00 33.74 323 LYS B O 1
ATOM 5089 N N . GLU B 1 344 ? 46.702 48.452 21.878 1.00 30.11 324 GLU B N 1
ATOM 5090 C CA . GLU B 1 344 ? 47.907 49.286 21.889 1.00 31.31 324 GLU B CA 1
ATOM 5091 C C . GLU B 1 344 ? 48.532 49.427 20.502 1.00 33.23 324 GLU B C 1
ATOM 5092 O O . GLU B 1 344 ? 49.141 50.450 20.184 1.00 31.55 324 GLU B O 1
ATOM 5098 N N . GLN B 1 345 ? 48.387 48.390 19.682 1.00 30.69 325 GLN B N 1
ATOM 5099 C CA . GLN B 1 345 ? 49.016 48.363 18.367 1.00 32.35 325 GLN B CA 1
ATOM 5100 C C . GLN B 1 345 ? 48.021 48.642 17.242 1.00 31.63 325 GLN B C 1
ATOM 5101 O O . GLN B 1 345 ? 48.382 48.603 16.063 1.00 34.69 325 GLN B O 1
ATOM 5107 N N . ARG B 1 346 ? 46.773 48.917 17.620 1.00 30.18 326 ARG B N 1
ATOM 5108 C CA . ARG B 1 346 ? 45.695 49.254 16.685 1.00 33.63 326 ARG B CA 1
ATOM 5109 C C . ARG B 1 346 ? 45.374 48.137 15.687 1.00 33.05 326 ARG B C 1
ATOM 5110 O O . ARG B 1 346 ? 45.053 48.400 14.523 1.00 34.95 326 ARG B O 1
ATOM 5118 N N . ARG B 1 347 ? 45.447 46.894 16.155 1.00 25.96 327 ARG B N 1
ATOM 5119 C CA . ARG B 1 347 ? 45.254 45.729 15.294 1.00 21.03 327 ARG B CA 1
ATOM 5120 C C . ARG B 1 347 ? 43.826 45.205 15.364 1.00 25.51 327 ARG B C 1
ATOM 5121 O O . ARG B 1 347 ? 43.385 44.478 14.476 1.00 26.01 327 ARG B O 1
#

Sequence (649 aa):
MILVTGSAGRVGRRAVVAALRTQGRTVRGFDLRPSGTGGEEVVGSLEDGQALSDAIMGVSAVLHLGAFMSWAPADRDRMFAVNVEGTRRLLDAASAAGVRRFVFASSGEEVYPENRPEFLPVTEDHPLCPNSPYGLTKLLGEELVRFHQRSGAMETVILRFSHTQDATELLDEDSFFSGPRFFLRPRIHQQQQNFGNAAIAELLQSRDIGEPSHILARNENGRPFRMMHITDTRDMVAGILLALDHPEAAGGTFNLGADEPADDFAALLPKIAALTGLPIVTVDFPGDGVYYHHTSNERIRNTLGFEAEWTMDRMLEEEAATARRQRLHMILVTGSAGRVGRAVVAALRTQGRTVRGFDLRPSGTGGEEVVGSLEDGQALSDAIMGVSAVLHLGAFMMSWAPADRDRMFAVNVEGTRRLLDAASAAGVRRRFVFASSGEVYPENRPEFLPVTEDHPLCPNSPYGLTKLLGEELVRFHQRSGAMETVILRFSHTQDATELLDEDSFFSGPRFFLRPRIHQQQNFGNAAIAELLQQSRDIGEPSHILARNENGRPFRMHITDTRDMVAGILLALDHPEAAGGTFNLGADEEPADFAALLPKIAALTGLPIVTVDFPGDGVYYHHTSNERIRNTLGFEAEWTMDRMLEEAATARRQRRLAKEQRR

Solvent-accessible surface area: 27221 Å² total

Secondary structure (DSSP, 8-state):
-EEEETTTSHHHHHHHHHHHHTT--EEEEESS--SS--SEEES-TT-HHHHHHHHTT-SEEEE------SSGGGHHHHHIIIIIHHHHHHHHHHHTT-SEEEEEEEGGGTTTTS-SSSSBPTTS-----SHHHHHHHHHHHHHHHHHHHSSSEEEEEEEPEEE-GGGTT-TTSSSHHHHHBHHHHHHHHHHHT-HHHHHHHHHH--SS--EEEEE-TT--B-EE-EEEHHHHHHHHHHHHH-GGGTTEEEEES-SSPEEHHHHHHHHHHHH---EEEEE-SS---B--B--HHHHHHH-------HHHHHHHHHHHHHHH-/--EEEETTTSHHHHHHHHHHHHTT--EEEEESS--SS--SEEES-TT-HHHHHHHHTT-SEEEE--------GGGHHHHHIIIIIHHHHHHHHHHHTT-SEEEEEEEGGGTTTTS-SSSSBPTTS-----SHHHHHHHHHHHHHHHHHHHSSSEEEEEEEPEEE-GGGTT-TTSTTHHHHHBHHHHHHHHHHTT-HHHHHHHHHT--SS--EEEEE-TT-PBPEE-EEEHHHHHHHHHHHHH-GGGTTEEEEES-SS-EEHHHHHHHHHHHH---EEEEE-SSS--B--B--HHHHHHH-------HHHHHHHHHHHHHHHHHHHHT-

Nearest PDB structures (foldseek):
  4id9-assembly1_B  TM=1.002E+00  e=1.698E-67  Agrobacterium fabrum str. C58
  3aw9-assembly1_A-2  TM=7.785E-01  e=3.885E-22  Pyrobaculum calidifontis JCM 11548
  4zrn-assembly1_A  TM=8.248E-01  e=9.848E-21  Thermotoga maritima MSB8
  2p5u-assembly1_A  TM=7.884E-01  e=9.286E-21  Thermus thermophilus HB8
  1r6d-assembly1_A-2  TM=7.831E-01  e=1.387E-19  Streptomyces venezuelae

InterPro domains:
  IPR001509 NAD-dependent epimerase/dehydratase [PF01370] (2-161)
  IPR036291 NAD(P)-binding domain superfamily [SSF51735] (2-320)
  IPR050177 Bifunctional lipid A modification and metabolic enzymes [PTHR43245] (1-318)